Protein AF-A0A0V0YE83-F1 (afdb_monomer_lite)

Sequence (428 aa):
LLLFCHIIAAGRLLPENDYRLYFGGSNLDDKMKSEKDVKADAEDFDAGQRQAKRRHIDCTDYSNYFETFYKHSRLHFISTTAQKMKSFVQQLQNCEVDFDKNRQELINSILKMEPCCSSTPIDMHEQQSYIMHLDMDCFFVSASLQNYPLLRGKPVAVAHSNHSDQAIELDSWAEIASCNYEARMCGVRNGMRLGSALELCPNLKTISYDFERYAEISQTIYSLVGKYTRDLEAVSCDEMFVDLKELCFNTGIRPLQFASFIREEIFKATGCTSSVGIGTNKLVARLATKVAKPNGQVQVLKAEVSQFMKATKVADLPGVGMHIWQKLCERNIFTCEDLLRVELGQLQRDFGKKTAIALQQKALGRDDSCLKAEIDRKSISCHVNYGIRFTTLKDAQGFLEKQSEELAKRMSDNQVEAKHITLKLMVF

Structure (mmCIF, N/CA/C/O backbone):
data_AF-A0A0V0YE83-F1
#
_entry.id   AF-A0A0V0YE83-F1
#
loop_
_atom_site.group_PDB
_atom_site.id
_atom_site.type_symbol
_atom_site.label_atom_id
_atom_site.label_alt_id
_atom_site.label_comp_id
_atom_site.label_asym_id
_atom_site.label_entity_id
_atom_site.label_seq_id
_atom_site.pdbx_PDB_ins_code
_atom_site.Cartn_x
_atom_site.Cartn_y
_atom_site.Cartn_z
_atom_site.occupancy
_atom_site.B_iso_or_equiv
_atom_site.auth_seq_id
_atom_site.auth_comp_id
_atom_site.auth_asym_id
_atom_site.auth_atom_id
_atom_site.pdbx_PDB_model_num
ATOM 1 N N . LEU A 1 1 ? 38.849 8.544 -8.244 1.00 25.44 1 LEU A N 1
ATOM 2 C CA . LEU A 1 1 ? 39.039 7.152 -7.779 1.00 25.44 1 LEU A CA 1
ATOM 3 C C . LEU A 1 1 ? 38.976 6.238 -8.998 1.00 25.44 1 LEU A C 1
ATOM 5 O O . LEU A 1 1 ? 37.942 6.197 -9.648 1.00 25.44 1 LEU A O 1
ATOM 9 N N . LEU A 1 2 ? 40.093 5.597 -9.344 1.00 21.61 2 LEU A N 1
ATOM 10 C CA . LEU A 1 2 ? 40.229 4.693 -10.491 1.00 21.61 2 LEU A CA 1
ATOM 11 C C . LEU A 1 2 ? 39.399 3.416 -10.267 1.00 21.61 2 LEU A C 1
ATOM 13 O O . LEU A 1 2 ? 39.752 2.602 -9.418 1.00 21.61 2 LEU A O 1
ATOM 17 N N . LEU A 1 3 ? 38.309 3.242 -11.022 1.00 22.95 3 LEU A N 1
ATOM 18 C CA . LEU A 1 3 ? 37.591 1.970 -11.128 1.00 22.95 3 LEU A CA 1
ATOM 19 C C . LEU A 1 3 ? 38.167 1.180 -12.310 1.00 22.95 3 LEU A C 1
ATOM 21 O O . LEU A 1 3 ? 37.963 1.537 -13.469 1.00 22.95 3 LEU A O 1
ATOM 25 N N . PHE A 1 4 ? 38.880 0.096 -12.011 1.00 22.05 4 PHE A N 1
ATOM 26 C CA . PHE A 1 4 ? 39.251 -0.912 -13.000 1.00 22.05 4 PHE A CA 1
ATOM 27 C C . PHE A 1 4 ? 37.991 -1.683 -13.428 1.00 22.05 4 PHE A C 1
ATOM 29 O O . PHE A 1 4 ? 37.430 -2.455 -12.654 1.00 22.05 4 PHE A O 1
ATOM 36 N N . CYS A 1 5 ? 37.536 -1.457 -14.662 1.00 22.56 5 CYS A N 1
ATOM 37 C CA . CYS A 1 5 ? 36.503 -2.254 -15.322 1.00 22.56 5 CYS A CA 1
ATOM 38 C C . CYS A 1 5 ? 37.144 -3.491 -15.964 1.00 22.56 5 CYS A C 1
ATOM 40 O O . CYS A 1 5 ? 37.934 -3.363 -16.901 1.00 22.56 5 CYS A O 1
ATOM 42 N N . HIS A 1 6 ? 36.781 -4.690 -15.507 1.00 23.38 6 HIS A N 1
ATOM 43 C CA . HIS A 1 6 ? 36.980 -5.902 -16.296 1.00 23.38 6 HIS A CA 1
ATOM 44 C C . HIS A 1 6 ? 35.784 -6.135 -17.232 1.00 23.38 6 HIS A C 1
ATOM 46 O O . HIS A 1 6 ? 34.651 -6.362 -16.822 1.00 23.38 6 HIS A O 1
ATOM 52 N N . ILE A 1 7 ? 36.137 -5.978 -18.503 1.00 29.75 7 ILE A N 1
ATOM 53 C CA . ILE A 1 7 ? 35.520 -6.245 -19.803 1.00 29.75 7 ILE A CA 1
ATOM 54 C C . ILE A 1 7 ? 34.542 -7.441 -19.870 1.00 29.75 7 ILE A C 1
ATOM 56 O O . ILE A 1 7 ? 34.877 -8.559 -19.499 1.00 29.75 7 ILE A O 1
ATOM 60 N N . ILE A 1 8 ? 33.367 -7.143 -20.445 1.00 34.97 8 ILE A N 1
ATOM 61 C CA . ILE A 1 8 ? 32.555 -7.883 -21.440 1.00 34.97 8 ILE A CA 1
ATOM 62 C C . ILE A 1 8 ? 32.516 -9.423 -21.336 1.00 34.97 8 ILE A C 1
ATOM 64 O O . ILE A 1 8 ? 33.412 -10.120 -21.801 1.00 34.97 8 ILE A O 1
ATOM 68 N N . ALA A 1 9 ? 31.363 -9.947 -20.915 1.00 27.97 9 ALA A N 1
ATOM 69 C CA . ALA A 1 9 ? 30.844 -11.268 -21.286 1.00 27.97 9 ALA A CA 1
ATOM 70 C C . ALA A 1 9 ? 29.308 -11.129 -21.368 1.00 27.97 9 ALA A C 1
ATOM 72 O O . ALA A 1 9 ? 28.717 -10.574 -20.454 1.00 27.97 9 ALA A O 1
ATOM 73 N N . ALA A 1 10 ? 28.574 -11.502 -22.412 1.00 32.72 10 ALA A N 1
ATOM 74 C CA . ALA A 1 10 ? 28.817 -12.430 -23.502 1.00 32.72 10 ALA A CA 1
ATOM 75 C C . ALA A 1 10 ? 28.340 -11.811 -24.828 1.00 32.72 10 ALA A C 1
ATOM 77 O O . ALA A 1 10 ? 27.281 -11.191 -24.880 1.00 32.72 10 ALA A O 1
ATOM 78 N N . GLY A 1 11 ? 29.116 -11.982 -25.901 1.00 35.97 11 GLY A N 1
ATOM 79 C CA . GLY A 1 11 ? 28.862 -11.429 -27.237 1.00 35.97 11 GLY A CA 1
ATOM 80 C C . GLY A 1 11 ? 27.644 -12.015 -27.964 1.00 35.97 11 GLY A C 1
ATOM 81 O O . GLY A 1 11 ? 27.787 -12.582 -29.043 1.00 35.97 11 GLY A O 1
ATOM 82 N N . ARG A 1 12 ? 26.444 -11.880 -27.392 1.00 34.44 12 ARG A N 1
ATOM 83 C CA . ARG A 1 12 ? 25.164 -12.139 -28.058 1.00 34.44 12 ARG A CA 1
ATOM 84 C C . ARG A 1 12 ? 24.196 -10.997 -27.766 1.00 34.44 12 ARG A C 1
ATOM 86 O O . ARG A 1 12 ? 23.841 -10.757 -26.616 1.00 34.44 12 ARG A O 1
ATOM 93 N N . LEU A 1 13 ? 23.756 -10.318 -28.824 1.00 37.12 13 LEU A N 1
ATOM 94 C CA . LEU A 1 13 ? 22.599 -9.429 -28.773 1.00 37.12 13 LEU A CA 1
ATOM 95 C C . LEU A 1 13 ? 21.364 -10.275 -28.443 1.00 37.12 13 LEU A C 1
ATOM 97 O O . LEU A 1 13 ? 21.100 -11.280 -29.105 1.00 37.12 13 LEU A O 1
ATOM 101 N N . LEU A 1 14 ? 20.626 -9.882 -27.405 1.00 37.25 14 LEU A N 1
ATOM 102 C CA . LEU A 1 14 ? 19.291 -10.423 -27.166 1.00 37.25 14 LEU A CA 1
ATOM 103 C C . LEU A 1 14 ? 18.399 -10.078 -28.375 1.00 37.25 14 LEU A C 1
ATOM 105 O O . LEU A 1 14 ? 18.551 -8.982 -28.924 1.00 37.25 14 LEU A O 1
ATOM 109 N N . PRO A 1 15 ? 17.491 -10.977 -28.799 1.00 39.50 15 PRO A N 1
ATOM 110 C CA . PRO A 1 15 ? 16.558 -10.700 -29.889 1.00 39.50 15 PRO A CA 1
ATOM 111 C C . PRO A 1 15 ? 15.782 -9.399 -29.632 1.00 39.50 15 PRO A C 1
ATOM 113 O O . PRO A 1 15 ? 15.493 -9.050 -28.489 1.00 39.50 15 PRO A O 1
ATOM 116 N N . GLU A 1 16 ? 15.470 -8.670 -30.705 1.00 39.59 16 GLU A N 1
ATOM 117 C CA . GLU A 1 16 ? 15.063 -7.255 -30.683 1.00 39.59 16 GLU A CA 1
ATOM 118 C C . GLU A 1 16 ? 13.683 -6.959 -30.041 1.00 39.59 16 GLU A C 1
ATOM 120 O O . GLU A 1 16 ? 13.231 -5.814 -30.058 1.00 39.59 16 GLU A O 1
ATOM 125 N N . ASN A 1 17 ? 13.020 -7.934 -29.411 1.00 39.09 17 ASN A N 1
ATOM 126 C CA . ASN A 1 17 ? 11.666 -7.761 -28.877 1.00 39.09 17 ASN A CA 1
ATOM 127 C C . ASN A 1 17 ? 11.545 -7.827 -27.336 1.00 39.09 17 ASN A C 1
ATOM 129 O O . ASN A 1 17 ? 12.265 -8.545 -26.643 1.00 39.09 17 ASN A O 1
ATOM 133 N N . ASP A 1 18 ? 10.577 -7.021 -26.872 1.00 43.31 18 ASP A N 1
ATOM 134 C CA . ASP A 1 18 ? 9.796 -7.024 -25.617 1.00 43.31 18 ASP A CA 1
ATOM 135 C C . ASP A 1 18 ? 10.224 -6.220 -24.373 1.00 43.31 18 ASP A C 1
ATOM 137 O O . ASP A 1 18 ? 9.521 -6.250 -23.364 1.00 43.31 18 ASP A O 1
ATOM 141 N N . TYR A 1 19 ? 11.264 -5.377 -24.423 1.00 43.03 19 TYR A N 1
ATOM 142 C CA . TYR A 1 19 ? 11.606 -4.500 -23.274 1.00 43.03 19 TYR A CA 1
ATOM 143 C C . TYR A 1 19 ? 11.906 -3.049 -23.656 1.00 43.03 19 TYR A C 1
ATOM 145 O O . TYR A 1 19 ? 12.854 -2.440 -23.162 1.00 43.03 19 TYR A O 1
ATOM 153 N N . ARG A 1 20 ? 11.102 -2.507 -24.564 1.00 44.38 20 ARG A N 1
ATOM 154 C CA . ARG A 1 20 ? 11.214 -1.151 -25.103 1.00 44.38 20 ARG A CA 1
ATOM 155 C C . ARG A 1 20 ? 10.324 -0.196 -24.297 1.00 44.38 20 ARG A C 1
ATOM 157 O O . ARG A 1 20 ? 9.150 -0.489 -24.105 1.00 44.38 20 ARG A O 1
ATOM 164 N N . LEU A 1 21 ? 10.846 0.943 -23.828 1.00 42.72 21 LEU A N 1
ATOM 165 C CA . LEU A 1 21 ? 9.982 2.002 -23.283 1.00 42.72 21 LEU A CA 1
ATOM 166 C C . LEU A 1 21 ? 9.184 2.617 -24.442 1.00 42.72 21 LEU A C 1
ATOM 168 O O . LEU A 1 21 ? 9.770 3.067 -25.429 1.00 42.72 21 LEU A O 1
ATOM 172 N N . TYR A 1 22 ? 7.856 2.604 -24.327 1.00 43.59 22 TYR A N 1
ATOM 173 C CA . TYR A 1 22 ? 6.930 3.144 -25.324 1.00 43.59 22 TYR A CA 1
ATOM 174 C C . TYR A 1 22 ? 6.371 4.498 -24.874 1.00 43.59 22 TYR A C 1
ATOM 176 O O . TYR A 1 22 ? 6.223 4.751 -23.681 1.00 43.59 22 TYR A O 1
ATOM 184 N N . PHE A 1 23 ? 6.017 5.345 -25.840 1.00 40.94 23 PHE A N 1
ATOM 185 C CA . PHE A 1 23 ? 5.350 6.628 -25.617 1.00 40.94 23 PHE A CA 1
ATOM 186 C C . PHE A 1 23 ? 3.930 6.600 -26.208 1.00 40.94 23 PHE A C 1
ATOM 188 O O . PHE A 1 23 ? 3.732 6.028 -27.282 1.00 40.94 23 PHE A O 1
ATOM 195 N N . GLY A 1 24 ? 2.958 7.249 -25.553 1.00 34.62 24 GLY A N 1
ATOM 196 C CA . GLY A 1 24 ? 1.604 7.451 -26.083 1.00 34.62 24 GLY A CA 1
ATOM 197 C C . GLY A 1 24 ? 0.905 8.680 -25.487 1.00 34.62 24 GLY A C 1
ATOM 198 O O . GLY A 1 24 ? 0.740 8.759 -24.274 1.00 34.62 24 GLY A O 1
ATOM 199 N N . GLY A 1 25 ? 0.494 9.621 -26.350 1.00 34.75 25 GLY A N 1
ATOM 200 C CA . GLY A 1 25 ? -0.253 10.848 -26.016 1.00 34.75 25 GLY A CA 1
ATOM 201 C C . GLY A 1 25 ? 0.013 11.983 -27.022 1.00 34.75 25 GLY A C 1
ATOM 202 O O . GLY A 1 25 ? 1.160 12.357 -27.231 1.00 34.75 25 GLY A O 1
ATOM 203 N N . SER A 1 26 ? -1.038 12.469 -27.683 1.00 30.83 26 SER A N 1
ATOM 204 C CA . SER A 1 26 ? -1.086 13.301 -28.903 1.00 30.83 26 SER A CA 1
ATOM 205 C C . SER A 1 26 ? -0.812 14.806 -28.737 1.00 30.83 26 SER A C 1
ATOM 207 O O . SER A 1 26 ? -1.251 15.392 -27.754 1.00 30.83 26 SER A O 1
ATOM 209 N N . ASN A 1 27 ? -0.253 15.443 -29.781 1.00 27.83 27 ASN A N 1
ATOM 210 C CA . ASN A 1 27 ? -0.800 16.670 -30.393 1.00 27.83 27 ASN A CA 1
ATOM 211 C C . ASN A 1 27 ? -0.261 16.890 -31.825 1.00 27.83 27 ASN A C 1
ATOM 213 O O . ASN A 1 27 ? 0.917 16.658 -32.099 1.00 27.83 27 ASN A O 1
ATOM 217 N N . LEU A 1 28 ? -1.175 17.298 -32.712 1.00 31.42 28 LEU A N 1
ATOM 218 C CA . LEU A 1 28 ? -0.998 17.735 -34.103 1.00 31.42 28 LEU A CA 1
ATOM 219 C C . LEU A 1 28 ? -0.512 19.199 -34.140 1.00 31.42 28 LEU A C 1
ATOM 221 O O . LEU A 1 28 ? -0.986 19.996 -33.336 1.00 31.42 28 LEU A O 1
ATOM 225 N N . ASP A 1 29 ? 0.423 19.554 -35.028 1.00 33.94 29 ASP A N 1
ATOM 226 C CA . ASP A 1 29 ? 0.137 20.326 -36.255 1.00 33.94 29 ASP A CA 1
ATOM 227 C C . ASP A 1 29 ? 1.403 20.785 -37.005 1.00 33.94 29 ASP A C 1
ATOM 229 O O . ASP A 1 29 ? 2.497 20.933 -36.458 1.00 33.94 29 ASP A O 1
ATOM 233 N N . ASP A 1 30 ? 1.179 20.964 -38.305 1.00 30.05 30 ASP A N 1
ATOM 234 C CA . ASP A 1 30 ? 2.078 21.180 -39.435 1.00 30.05 30 ASP A CA 1
ATOM 235 C C . ASP A 1 30 ? 3.004 22.407 -39.409 1.00 30.05 30 ASP A C 1
ATOM 237 O O . ASP A 1 30 ? 2.657 23.486 -38.929 1.00 30.05 30 ASP A O 1
ATOM 241 N N . LYS A 1 31 ? 4.098 22.285 -40.180 1.00 25.59 31 LYS A N 1
ATOM 242 C CA . LYS A 1 31 ? 4.491 23.301 -41.175 1.00 25.59 31 LYS A CA 1
ATOM 243 C C . LYS A 1 31 ? 5.074 22.651 -42.447 1.00 25.59 31 LYS A C 1
ATOM 245 O O . LYS A 1 31 ? 6.217 22.205 -42.466 1.00 25.59 31 LYS A O 1
ATOM 250 N N . MET A 1 32 ? 4.245 22.650 -43.503 1.00 27.05 32 MET A N 1
ATOM 251 C CA . MET A 1 32 ? 4.546 22.930 -44.930 1.00 27.05 32 MET A CA 1
ATOM 252 C C . MET A 1 32 ? 5.900 23.638 -45.162 1.00 27.05 32 MET A C 1
ATOM 254 O O . MET A 1 32 ? 6.261 24.495 -44.363 1.00 27.05 32 MET A O 1
ATOM 258 N N . LYS A 1 33 ? 6.675 23.495 -46.248 1.00 28.84 33 LYS A N 1
ATOM 259 C CA . LYS A 1 33 ? 6.523 23.226 -47.707 1.00 28.84 33 LYS A CA 1
ATOM 260 C C . LYS A 1 33 ? 8.001 23.110 -48.222 1.00 28.84 33 LYS A C 1
ATOM 262 O O . LYS A 1 33 ? 8.875 23.603 -47.520 1.00 28.84 33 LYS A O 1
ATOM 267 N N . SER A 1 34 ? 8.436 22.520 -49.343 1.00 26.36 34 SER A N 1
ATOM 268 C CA . SER A 1 34 ? 7.978 22.562 -50.745 1.00 26.36 34 SER A CA 1
ATOM 269 C C . SER A 1 34 ? 8.902 21.719 -51.665 1.00 26.36 34 SER A C 1
ATOM 271 O O . SER A 1 34 ? 10.111 21.768 -51.462 1.00 26.36 34 SER A O 1
ATOM 273 N N . GLU A 1 35 ? 8.310 21.131 -52.725 1.00 27.83 35 GLU A N 1
ATOM 274 C CA . GLU A 1 35 ? 8.812 20.965 -54.126 1.00 27.83 35 GLU A CA 1
ATOM 275 C C . GLU A 1 35 ? 10.056 20.074 -54.402 1.00 27.83 35 GLU A C 1
ATOM 277 O O . GLU A 1 35 ? 11.050 20.178 -53.703 1.00 27.83 35 GLU A O 1
ATOM 282 N N . LYS A 1 36 ? 10.142 19.202 -55.430 1.00 27.17 36 LYS A N 1
ATOM 283 C CA . LYS A 1 36 ? 9.451 19.049 -56.736 1.00 27.17 36 LYS A CA 1
ATOM 284 C C . LYS A 1 36 ? 9.769 17.665 -57.372 1.00 27.17 36 LYS A C 1
ATOM 286 O O . LYS A 1 36 ? 10.879 17.18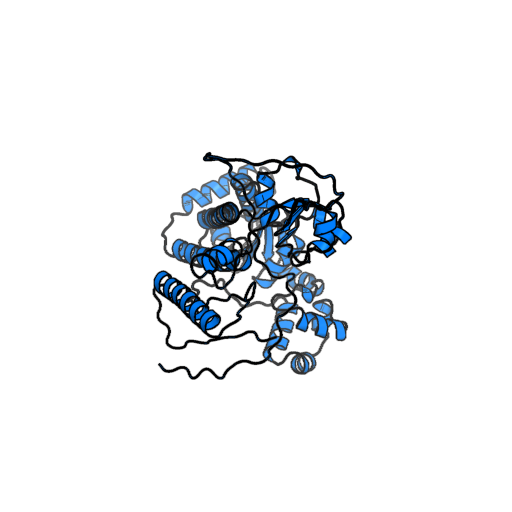8 -57.175 1.00 27.17 36 LYS A O 1
ATOM 291 N N . ASP A 1 37 ? 8.803 17.125 -58.136 1.00 25.22 37 ASP A N 1
ATOM 292 C CA . ASP A 1 37 ? 8.827 16.247 -59.345 1.00 25.22 37 ASP A CA 1
ATOM 293 C C . ASP A 1 37 ? 9.867 15.095 -59.474 1.00 25.22 37 ASP A C 1
ATOM 295 O O . ASP A 1 37 ? 11.051 15.278 -59.234 1.00 25.22 37 ASP A O 1
ATOM 299 N N . VAL A 1 38 ? 9.531 13.863 -59.906 1.00 27.42 38 VAL A N 1
ATOM 300 C CA . VAL A 1 38 ? 9.036 13.461 -61.247 1.00 27.42 38 VAL A CA 1
ATOM 301 C C . VAL A 1 38 ? 8.359 12.062 -61.211 1.00 27.42 38 VAL A C 1
ATOM 303 O O . VAL A 1 38 ? 8.749 11.188 -60.442 1.00 27.42 38 VAL A O 1
ATOM 306 N N . LYS A 1 39 ? 7.355 11.877 -62.087 1.00 24.75 39 LYS A N 1
ATOM 307 C CA . LYS A 1 39 ? 6.536 10.678 -62.393 1.00 24.75 39 LYS A CA 1
ATOM 308 C C . LYS A 1 39 ? 7.316 9.437 -62.879 1.00 24.75 39 LYS A C 1
ATOM 310 O O . LYS A 1 39 ? 8.254 9.604 -63.649 1.00 24.75 39 LYS A O 1
ATOM 315 N N . ALA A 1 40 ? 6.785 8.234 -62.620 1.00 25.91 40 ALA A N 1
ATOM 316 C CA . ALA A 1 40 ? 6.387 7.249 -63.651 1.00 25.91 40 ALA A CA 1
ATOM 317 C C . ALA A 1 40 ? 5.749 5.992 -63.021 1.00 25.91 40 ALA A C 1
ATOM 319 O O . ALA A 1 40 ? 6.171 5.534 -61.963 1.00 25.91 40 ALA A O 1
ATOM 320 N N . ASP A 1 41 ? 4.725 5.481 -63.700 1.00 25.83 41 ASP A N 1
ATOM 321 C CA . ASP A 1 41 ? 3.853 4.360 -63.346 1.00 25.83 41 ASP A CA 1
ATOM 322 C C . ASP A 1 41 ? 4.554 2.990 -63.321 1.00 25.83 41 ASP A C 1
ATOM 324 O O . ASP A 1 41 ? 5.367 2.700 -64.198 1.00 25.83 41 ASP A O 1
ATOM 328 N N . ALA A 1 42 ? 4.154 2.121 -62.386 1.00 26.66 42 ALA A N 1
ATOM 329 C CA . ALA A 1 42 ? 3.964 0.683 -62.604 1.00 26.66 42 ALA A CA 1
ATOM 330 C C . ALA A 1 42 ? 3.265 0.064 -61.382 1.00 26.66 42 ALA A C 1
ATOM 332 O O . ALA A 1 42 ? 3.672 0.272 -60.241 1.00 26.66 42 ALA A O 1
ATOM 333 N N . GLU A 1 43 ? 2.192 -0.674 -61.650 1.00 30.38 43 GLU A N 1
ATOM 334 C CA . GLU A 1 43 ? 1.482 -1.520 -60.697 1.00 30.38 43 GLU A CA 1
ATOM 335 C C . GLU A 1 43 ? 2.434 -2.575 -60.124 1.00 30.38 43 GLU A C 1
ATOM 337 O O . GLU A 1 43 ? 3.019 -3.350 -60.879 1.00 30.38 43 GLU A O 1
ATOM 342 N N . ASP A 1 44 ? 2.547 -2.637 -58.797 1.00 24.91 44 ASP A N 1
ATOM 343 C CA . ASP A 1 44 ? 2.933 -3.871 -58.125 1.00 24.91 44 ASP A CA 1
ATOM 344 C C . ASP A 1 44 ? 2.200 -3.992 -56.785 1.00 24.91 44 ASP A C 1
ATOM 346 O O . ASP A 1 44 ? 2.038 -3.036 -56.019 1.00 24.91 44 ASP A O 1
ATOM 350 N N . PHE A 1 45 ? 1.678 -5.188 -56.564 1.00 35.97 45 PHE A N 1
ATOM 351 C CA . PHE A 1 45 ? 0.932 -5.603 -55.389 1.00 35.97 45 PHE A CA 1
ATOM 352 C C . PHE A 1 45 ? 1.939 -5.730 -54.238 1.00 35.97 45 PHE A C 1
ATOM 354 O O . PHE A 1 45 ? 2.618 -6.748 -54.146 1.00 35.97 45 PHE A O 1
ATOM 361 N N . ASP A 1 46 ? 2.061 -4.729 -53.358 1.00 26.58 46 ASP A N 1
ATOM 362 C CA . ASP A 1 46 ? 2.932 -4.872 -52.186 1.00 26.58 46 ASP A CA 1
ATOM 363 C C . ASP A 1 46 ? 2.334 -4.350 -50.875 1.00 26.58 46 ASP A C 1
ATOM 365 O O . ASP A 1 46 ? 1.668 -3.315 -50.768 1.00 26.58 46 ASP A O 1
ATOM 369 N N . ALA A 1 47 ? 2.586 -5.159 -49.857 1.00 33.66 47 ALA A N 1
ATOM 370 C CA . ALA A 1 47 ? 2.188 -5.056 -48.477 1.00 33.66 47 ALA A CA 1
ATOM 371 C C . ALA A 1 47 ? 2.797 -3.809 -47.804 1.00 33.66 47 ALA A C 1
ATOM 373 O O . ALA A 1 47 ? 3.849 -3.849 -47.173 1.00 33.66 47 ALA A O 1
ATOM 374 N N . GLY A 1 48 ? 2.098 -2.676 -47.884 1.00 24.73 48 GLY A N 1
ATOM 375 C CA . GLY A 1 48 ? 2.507 -1.410 -47.269 1.00 24.73 48 GLY A CA 1
ATOM 376 C C . GLY A 1 48 ? 1.983 -1.216 -45.844 1.00 24.73 48 GLY A C 1
ATOM 377 O O . GLY A 1 48 ? 0.885 -0.706 -45.629 1.00 24.73 48 GLY A O 1
ATOM 378 N N . GLN A 1 49 ? 2.800 -1.604 -44.867 1.00 31.59 49 GLN A N 1
ATOM 379 C CA . GLN A 1 49 ? 2.673 -1.388 -43.422 1.00 31.59 49 GLN A CA 1
ATOM 380 C C . GLN A 1 49 ? 2.008 -0.056 -43.009 1.00 31.59 49 GLN A C 1
ATOM 382 O O . GLN A 1 49 ? 2.622 1.011 -43.028 1.00 31.59 49 GLN A O 1
ATOM 387 N N . ARG A 1 50 ? 0.797 -0.136 -42.443 1.00 32.31 50 ARG A N 1
ATOM 388 C CA . ARG A 1 50 ? 0.288 0.871 -41.495 1.00 32.31 50 ARG A CA 1
ATOM 389 C C . ARG A 1 50 ? 0.895 0.618 -40.112 1.00 32.31 50 ARG A C 1
ATOM 391 O O . ARG A 1 50 ? 0.203 0.217 -39.184 1.00 32.31 50 ARG A O 1
ATOM 398 N N . GLN A 1 51 ? 2.203 0.823 -39.966 1.00 33.06 51 GLN A N 1
ATOM 399 C CA . GLN A 1 51 ? 2.826 0.910 -38.645 1.00 33.06 51 GLN A CA 1
ATOM 400 C C . GLN A 1 51 ? 2.930 2.379 -38.246 1.00 33.06 51 GLN A C 1
ATOM 402 O O . GLN A 1 51 ? 3.783 3.117 -38.734 1.00 33.06 51 GLN A O 1
ATOM 407 N N . ALA A 1 52 ? 2.089 2.796 -37.300 1.00 37.88 52 ALA A N 1
ATOM 408 C CA . ALA A 1 52 ? 2.413 3.935 -36.455 1.00 37.88 52 ALA A CA 1
ATOM 409 C C . ALA A 1 52 ? 3.758 3.624 -35.771 1.00 37.88 52 ALA A C 1
ATOM 411 O O . ALA A 1 52 ? 3.817 2.806 -34.851 1.00 37.88 52 ALA A O 1
ATOM 412 N N . LYS A 1 53 ? 4.861 4.197 -36.272 1.00 37.44 53 LYS A N 1
ATOM 413 C CA . LYS A 1 53 ? 6.208 3.976 -35.727 1.00 37.44 53 LYS A CA 1
ATOM 414 C C . LYS A 1 53 ? 6.261 4.525 -34.302 1.00 37.44 53 LYS A C 1
ATOM 416 O O . LYS A 1 53 ? 6.460 5.718 -34.082 1.00 37.44 53 LYS A O 1
ATOM 421 N N . ARG A 1 54 ? 6.075 3.631 -33.328 1.00 49.16 54 ARG A N 1
ATOM 422 C CA . ARG A 1 54 ? 6.351 3.876 -31.911 1.00 49.16 54 ARG A CA 1
ATOM 423 C C . ARG A 1 54 ? 7.820 4.292 -31.800 1.00 49.16 54 ARG A C 1
ATOM 425 O O . ARG A 1 54 ? 8.703 3.509 -32.145 1.00 49.16 54 ARG A O 1
ATOM 432 N N . ARG A 1 55 ? 8.093 5.525 -31.369 1.00 52.62 55 ARG A N 1
ATOM 433 C CA . ARG A 1 55 ? 9.469 5.976 -31.117 1.00 52.62 55 ARG A CA 1
ATOM 434 C C . ARG A 1 55 ? 9.986 5.240 -29.880 1.00 52.62 55 ARG A C 1
ATOM 436 O O . ARG A 1 55 ? 9.540 5.506 -28.771 1.00 52.62 55 ARG A O 1
ATOM 443 N N . HIS A 1 56 ? 10.859 4.264 -30.104 1.00 60.66 56 HIS A N 1
ATOM 444 C CA . HIS A 1 56 ? 11.610 3.580 -29.058 1.00 60.66 56 HIS A CA 1
ATOM 445 C C . HIS A 1 56 ? 12.551 4.574 -28.376 1.00 60.66 56 HIS A C 1
ATOM 447 O O . HIS A 1 56 ? 13.257 5.303 -29.072 1.00 60.66 56 HIS A O 1
ATOM 453 N N . ILE A 1 57 ? 12.573 4.594 -27.043 1.00 65.62 57 ILE A N 1
ATOM 454 C CA . ILE A 1 57 ? 13.550 5.394 -26.300 1.00 65.62 57 ILE A CA 1
ATOM 455 C C . ILE A 1 57 ? 14.752 4.516 -25.995 1.00 65.62 57 ILE A C 1
ATOM 457 O O . ILE A 1 57 ? 14.652 3.535 -25.258 1.00 65.62 57 ILE A O 1
ATOM 461 N N . ASP A 1 58 ? 15.878 4.891 -26.585 1.00 73.94 58 ASP A N 1
ATOM 462 C CA . ASP A 1 58 ? 17.160 4.250 -26.360 1.00 73.94 58 ASP A CA 1
ATOM 463 C C . ASP A 1 58 ? 17.728 4.671 -24.997 1.00 73.94 58 ASP A C 1
ATOM 465 O O . ASP A 1 58 ? 17.722 5.851 -24.649 1.00 73.94 58 ASP A O 1
ATOM 469 N N . CYS A 1 59 ? 18.240 3.718 -24.216 1.00 76.38 59 CYS A N 1
ATOM 470 C CA . CYS A 1 59 ? 18.903 4.017 -22.946 1.00 76.38 59 CYS A CA 1
ATOM 471 C C . CYS A 1 59 ? 20.239 4.759 -23.097 1.00 76.38 59 CYS A C 1
ATOM 473 O O . CYS A 1 59 ? 20.772 5.261 -22.107 1.00 76.38 59 CYS A O 1
ATOM 475 N N . THR A 1 60 ? 20.748 4.856 -24.326 1.00 77.88 60 THR A N 1
ATOM 476 C CA . THR A 1 60 ? 21.887 5.696 -24.702 1.00 77.88 60 THR A CA 1
ATOM 477 C C . THR A 1 60 ? 21.484 7.131 -25.064 1.00 77.88 60 THR A C 1
ATOM 479 O O . THR A 1 60 ? 22.356 7.996 -25.158 1.00 77.88 60 THR A O 1
ATOM 482 N N . ASP A 1 61 ? 20.182 7.438 -25.184 1.00 78.69 61 ASP A N 1
ATOM 483 C CA . ASP A 1 61 ? 19.691 8.821 -25.195 1.00 78.69 61 ASP A CA 1
ATOM 484 C C . ASP A 1 61 ? 19.723 9.389 -23.769 1.00 78.69 61 ASP A C 1
ATOM 486 O O . ASP A 1 61 ? 18.722 9.473 -23.048 1.00 78.69 61 ASP A O 1
ATOM 490 N N . TYR A 1 62 ? 20.922 9.797 -23.364 1.00 73.38 62 TYR A N 1
ATOM 491 C CA . TYR A 1 62 ? 21.212 10.365 -22.050 1.00 73.38 62 TYR A CA 1
ATOM 492 C C . TYR A 1 62 ? 20.419 11.631 -21.725 1.00 73.38 62 TYR A C 1
ATOM 494 O O . TYR A 1 62 ? 20.374 12.017 -20.558 1.00 73.38 62 TYR A O 1
ATOM 502 N N . SER A 1 63 ? 19.837 12.295 -22.729 1.00 73.19 63 SER A N 1
ATOM 503 C CA . SER A 1 63 ? 19.086 13.529 -22.520 1.00 73.19 63 SER A CA 1
ATOM 504 C C . SER A 1 63 ? 17.686 13.263 -21.970 1.00 73.19 63 SER A C 1
ATOM 506 O O . SER A 1 63 ? 17.251 13.972 -21.070 1.00 73.19 63 SER A O 1
ATOM 508 N N . ASN A 1 64 ? 17.022 12.199 -22.433 1.00 80.81 64 ASN A N 1
ATOM 509 C CA . ASN A 1 64 ? 15.601 11.975 -22.148 1.00 80.81 64 ASN A CA 1
ATOM 510 C C . ASN A 1 64 ? 15.296 10.642 -21.459 1.00 80.81 64 ASN A C 1
ATOM 512 O O . ASN A 1 64 ? 14.193 10.472 -20.929 1.00 80.81 64 ASN A O 1
ATOM 516 N N . TYR A 1 65 ? 16.223 9.679 -21.458 1.00 86.19 65 TYR A N 1
ATOM 517 C CA . TYR A 1 65 ? 15.918 8.325 -20.997 1.00 86.19 65 TYR A CA 1
ATOM 518 C C . TYR A 1 65 ? 15.503 8.267 -19.522 1.00 86.19 65 TYR A C 1
ATOM 520 O O . TYR A 1 65 ? 14.456 7.707 -19.201 1.00 86.19 65 TYR A O 1
ATOM 528 N N . PHE A 1 66 ? 16.292 8.854 -18.616 1.00 86.25 66 PHE A N 1
ATOM 529 C CA . PHE A 1 66 ? 16.019 8.794 -17.174 1.00 86.25 66 PHE A CA 1
ATOM 530 C C . PHE A 1 66 ? 14.733 9.528 -16.801 1.00 86.25 66 PHE A C 1
ATOM 532 O O . PHE A 1 66 ? 13.912 8.980 -16.064 1.00 86.25 66 PHE A O 1
ATOM 539 N N . GLU A 1 67 ? 14.535 10.733 -17.342 1.00 86.94 67 GLU A N 1
ATOM 540 C CA . GLU A 1 67 ? 13.306 11.499 -17.138 1.00 86.94 67 GLU A CA 1
ATOM 541 C C . GLU A 1 67 ? 12.095 10.694 -17.613 1.00 86.94 67 GLU A C 1
ATOM 543 O O . GLU A 1 67 ? 11.132 10.505 -16.866 1.00 86.94 67 GLU A O 1
ATOM 548 N N . THR A 1 68 ? 12.173 10.128 -18.819 1.00 87.06 68 THR A N 1
ATOM 549 C CA . THR A 1 68 ? 11.062 9.363 -19.378 1.00 87.06 68 THR A CA 1
ATOM 550 C C . THR A 1 68 ? 10.804 8.075 -18.602 1.00 87.06 68 TH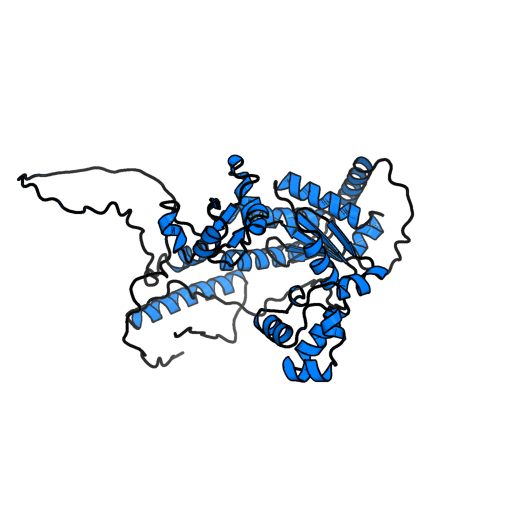R A C 1
ATOM 552 O O . THR A 1 68 ? 9.648 7.757 -18.312 1.00 87.06 68 THR A O 1
ATOM 555 N N . PHE A 1 69 ? 11.854 7.348 -18.215 1.00 89.75 69 PHE A N 1
ATOM 556 C CA . PHE A 1 69 ? 11.742 6.140 -17.402 1.00 89.75 69 PHE A CA 1
ATOM 557 C C . PHE A 1 69 ? 11.041 6.430 -16.072 1.00 89.75 69 PHE A C 1
ATOM 559 O O . PHE A 1 69 ? 10.073 5.751 -15.724 1.00 89.75 69 PHE A O 1
ATOM 566 N N . TYR A 1 70 ? 11.490 7.448 -15.332 1.00 90.38 70 TYR A N 1
ATOM 567 C CA . TYR A 1 70 ? 10.899 7.781 -14.037 1.00 90.38 70 TYR A CA 1
ATOM 568 C C . TYR A 1 70 ? 9.479 8.336 -14.170 1.00 90.38 70 TYR A C 1
ATOM 570 O O . TYR A 1 70 ? 8.628 7.964 -13.363 1.00 90.38 70 TYR A O 1
ATOM 578 N N . LYS A 1 71 ? 9.190 9.117 -15.220 1.00 89.19 71 LYS A N 1
ATOM 579 C CA . LYS A 1 71 ? 7.847 9.642 -15.513 1.00 89.19 71 LYS A CA 1
ATOM 580 C C . LYS A 1 71 ? 6.810 8.542 -15.760 1.00 89.19 71 LYS A C 1
ATOM 582 O O . LYS A 1 71 ? 5.656 8.703 -15.381 1.00 89.19 71 LYS A O 1
ATOM 587 N N . HIS A 1 72 ? 7.207 7.416 -16.355 1.00 89.19 72 HIS A N 1
ATOM 588 C CA . HIS A 1 72 ? 6.296 6.302 -16.665 1.00 89.19 72 HIS A CA 1
ATOM 589 C C . HIS A 1 72 ? 6.360 5.149 -15.648 1.00 89.19 72 HIS A C 1
ATOM 591 O O . HIS A 1 72 ? 5.584 4.190 -15.729 1.00 89.19 72 HIS A O 1
ATOM 597 N N . SER A 1 73 ? 7.272 5.213 -14.674 1.00 91.56 73 SER A N 1
ATOM 598 C CA . SER A 1 73 ? 7.473 4.152 -13.688 1.00 91.56 73 SER A CA 1
ATOM 599 C C . SER A 1 73 ? 6.555 4.318 -12.478 1.00 91.56 73 SER A C 1
ATOM 601 O O . SER A 1 73 ? 6.825 5.085 -11.551 1.00 91.56 73 SER A O 1
ATOM 603 N N . ARG A 1 74 ? 5.499 3.497 -12.417 1.00 93.88 74 ARG A N 1
ATOM 604 C CA . ARG A 1 74 ? 4.585 3.459 -11.261 1.00 93.88 74 ARG A CA 1
ATOM 605 C C . ARG A 1 74 ? 5.292 3.116 -9.947 1.00 93.88 74 ARG A C 1
ATOM 607 O O . ARG A 1 74 ? 4.903 3.598 -8.891 1.00 93.88 74 ARG A O 1
ATOM 614 N N . LEU A 1 75 ? 6.320 2.264 -9.997 1.00 93.56 75 LEU A N 1
ATOM 615 C CA . LEU A 1 75 ? 7.051 1.832 -8.803 1.00 93.56 75 LEU A CA 1
ATOM 616 C C . LEU A 1 75 ? 7.921 2.964 -8.263 1.00 93.56 75 LEU A C 1
ATOM 618 O O . LEU A 1 75 ? 8.019 3.138 -7.046 1.00 93.56 75 LEU A O 1
ATOM 622 N N . HIS A 1 76 ? 8.508 3.756 -9.165 1.00 92.56 76 HIS A N 1
ATOM 623 C CA . HIS A 1 76 ? 9.164 4.998 -8.788 1.00 92.56 76 HIS A CA 1
ATOM 624 C C . HIS A 1 76 ? 8.158 5.964 -8.161 1.00 92.56 76 HIS A C 1
ATOM 626 O O . HIS A 1 76 ? 8.405 6.435 -7.055 1.00 92.56 76 HIS A O 1
ATOM 632 N N . PHE A 1 77 ? 7.007 6.180 -8.807 1.00 94.00 77 PHE A N 1
ATOM 633 C CA . PHE A 1 77 ? 5.945 7.041 -8.290 1.00 94.00 77 PHE A CA 1
ATOM 634 C C . PHE A 1 77 ? 5.512 6.651 -6.868 1.00 94.00 77 PHE A C 1
ATOM 636 O O . PHE A 1 77 ? 5.605 7.475 -5.963 1.00 94.00 77 PHE A O 1
ATOM 643 N N . ILE A 1 78 ? 5.116 5.393 -6.634 1.00 93.06 78 ILE A N 1
ATOM 644 C CA . ILE A 1 78 ? 4.658 4.923 -5.313 1.00 93.06 78 ILE A CA 1
ATOM 645 C C . ILE A 1 78 ? 5.758 5.111 -4.264 1.00 93.06 78 ILE A C 1
ATOM 647 O O . ILE A 1 78 ? 5.486 5.582 -3.162 1.00 93.06 78 ILE A O 1
ATOM 651 N N . SER A 1 79 ? 7.007 4.781 -4.609 1.00 91.44 79 SER A N 1
ATOM 652 C CA . SER A 1 79 ? 8.141 4.922 -3.690 1.00 91.44 79 SER A CA 1
ATOM 653 C C . SER A 1 79 ? 8.383 6.384 -3.314 1.00 91.44 79 SER A C 1
ATOM 655 O O . SER A 1 79 ? 8.535 6.696 -2.136 1.00 91.44 79 SER A O 1
ATOM 657 N N . THR A 1 80 ? 8.391 7.284 -4.299 1.00 92.06 80 THR A N 1
ATOM 658 C CA . THR A 1 80 ? 8.597 8.722 -4.093 1.00 92.06 80 THR A CA 1
ATOM 659 C C . THR A 1 80 ? 7.445 9.338 -3.302 1.00 92.06 80 THR A C 1
ATOM 661 O O . THR A 1 80 ? 7.685 10.045 -2.325 1.00 92.06 80 THR A O 1
ATOM 664 N N . THR A 1 81 ? 6.197 9.039 -3.663 1.00 93.62 81 THR A N 1
ATOM 665 C CA . THR A 1 81 ? 5.010 9.569 -2.980 1.00 93.62 81 THR A CA 1
ATOM 666 C C . THR A 1 81 ? 4.912 9.051 -1.547 1.00 93.62 81 THR A C 1
ATOM 668 O O . THR A 1 81 ? 4.651 9.839 -0.647 1.00 93.62 81 THR A O 1
ATOM 671 N N . ALA A 1 82 ? 5.227 7.778 -1.284 1.00 91.81 82 ALA A N 1
ATOM 672 C CA . ALA A 1 82 ? 5.270 7.254 0.082 1.00 91.81 82 ALA A CA 1
ATOM 673 C C . ALA A 1 82 ? 6.305 7.984 0.959 1.00 91.81 82 ALA A C 1
ATOM 675 O O . ALA A 1 82 ? 6.048 8.221 2.136 1.00 91.81 82 ALA A O 1
ATOM 676 N N . GLN A 1 83 ? 7.464 8.366 0.407 1.00 90.31 83 GLN A N 1
ATOM 677 C CA . GLN A 1 83 ? 8.437 9.184 1.144 1.00 90.31 83 GLN A CA 1
ATOM 678 C C . GLN A 1 83 ? 7.924 10.608 1.372 1.00 90.31 83 GLN A C 1
ATOM 680 O O . GLN A 1 83 ? 8.010 11.099 2.492 1.00 90.31 83 GLN A O 1
ATOM 685 N N . LYS A 1 84 ? 7.320 11.238 0.357 1.00 92.12 84 LYS A N 1
ATOM 686 C CA . LYS A 1 84 ? 6.693 12.561 0.508 1.00 92.12 84 LYS A CA 1
ATOM 687 C C . LYS A 1 84 ? 5.617 12.559 1.592 1.00 92.12 84 LYS A C 1
ATOM 689 O O . LYS A 1 84 ? 5.581 13.481 2.394 1.00 92.12 84 LYS A O 1
ATOM 694 N N . MET A 1 85 ? 4.779 11.522 1.651 1.00 93.69 85 MET A N 1
ATOM 695 C CA . MET A 1 85 ? 3.748 11.403 2.685 1.00 93.69 85 MET A CA 1
ATOM 696 C C . MET A 1 85 ? 4.353 11.194 4.072 1.00 93.69 85 MET A C 1
ATOM 698 O O . MET A 1 85 ? 3.882 11.801 5.022 1.00 93.69 85 MET A O 1
ATOM 702 N N . LYS A 1 86 ? 5.445 10.433 4.207 1.00 92.00 86 LYS A N 1
ATOM 703 C CA . LYS A 1 86 ? 6.176 10.341 5.485 1.00 92.00 86 LYS A CA 1
ATOM 704 C C . LYS A 1 86 ? 6.697 11.699 5.944 1.00 92.00 86 LYS A C 1
ATOM 706 O O . LYS A 1 86 ? 6.448 12.074 7.083 1.00 92.00 86 LYS A O 1
ATOM 711 N N . SER A 1 87 ? 7.340 12.453 5.055 1.00 90.25 87 SER A N 1
ATOM 712 C CA . SER A 1 87 ? 7.799 13.812 5.362 1.00 90.25 87 SER A CA 1
ATOM 713 C C . SER A 1 87 ? 6.637 14.754 5.685 1.00 90.25 87 SER A C 1
ATOM 715 O O . SER A 1 87 ? 6.742 15.558 6.603 1.00 90.25 87 SER A O 1
ATOM 717 N N . PHE A 1 88 ? 5.511 14.632 4.978 1.00 91.44 88 PHE A N 1
ATOM 718 C CA . PHE A 1 88 ? 4.306 15.415 5.248 1.00 91.44 88 PHE A CA 1
ATOM 719 C C . PHE A 1 88 ? 3.727 15.114 6.637 1.00 91.44 88 PHE A C 1
ATOM 721 O O . PHE A 1 88 ? 3.406 16.034 7.378 1.00 91.44 88 PHE A O 1
ATOM 728 N N . VAL A 1 89 ? 3.656 13.841 7.033 1.00 91.12 89 VAL A N 1
ATOM 729 C CA . VAL A 1 89 ? 3.206 13.446 8.377 1.00 91.12 89 VAL A CA 1
ATOM 730 C C . VAL A 1 89 ? 4.140 13.976 9.466 1.00 91.12 89 VAL A C 1
ATOM 732 O O . VAL A 1 89 ? 3.657 14.505 10.462 1.00 91.12 89 VAL A O 1
ATOM 735 N N . GLN A 1 90 ? 5.456 13.919 9.254 1.00 89.19 90 GLN A N 1
ATOM 736 C CA . GLN A 1 90 ? 6.430 14.517 10.175 1.00 89.19 90 GLN A CA 1
ATOM 737 C C . GLN A 1 90 ? 6.242 16.036 10.298 1.00 89.19 90 GLN A C 1
ATOM 739 O O . GLN A 1 90 ? 6.276 16.585 11.395 1.00 89.19 90 GLN A O 1
ATOM 744 N N . GLN A 1 91 ? 5.991 16.729 9.183 1.00 89.19 91 GLN A N 1
ATOM 745 C CA . GLN A 1 91 ? 5.679 18.159 9.207 1.00 89.19 91 GLN A CA 1
ATOM 746 C C . GLN A 1 91 ? 4.400 18.439 9.994 1.00 89.19 91 GLN A C 1
ATOM 748 O O . GLN A 1 91 ? 4.400 19.331 10.836 1.00 89.19 91 GLN A O 1
ATOM 753 N N . LEU A 1 92 ? 3.339 17.653 9.777 1.00 87.25 92 LEU A N 1
ATOM 754 C CA . LEU A 1 92 ? 2.101 17.783 10.542 1.00 87.25 92 LEU A CA 1
ATOM 755 C C . LEU A 1 92 ? 2.362 17.631 12.043 1.00 87.25 92 LEU A C 1
ATOM 757 O O . LEU A 1 92 ? 1.859 18.440 12.818 1.00 87.25 92 LEU A O 1
ATOM 761 N N . GLN A 1 93 ? 3.144 16.635 12.462 1.00 84.69 93 GLN A N 1
ATOM 762 C CA . GLN A 1 93 ? 3.468 16.398 13.875 1.00 84.69 93 GLN A CA 1
ATOM 763 C C . GLN A 1 93 ? 4.193 17.581 14.534 1.00 84.69 93 GLN A C 1
ATOM 765 O O . GLN A 1 93 ? 3.995 17.822 15.719 1.00 84.69 93 GLN A O 1
ATOM 770 N N . ASN A 1 94 ? 4.954 18.355 13.759 1.00 84.38 94 ASN A N 1
ATOM 771 C CA . ASN A 1 94 ? 5.661 19.545 14.238 1.00 84.38 94 ASN A CA 1
ATOM 772 C C . ASN A 1 94 ? 4.815 20.831 14.197 1.00 84.38 94 ASN A C 1
ATOM 774 O O . ASN A 1 94 ? 5.237 21.860 14.722 1.00 84.38 94 ASN A O 1
ATOM 778 N N . CYS A 1 95 ? 3.644 20.810 13.557 1.00 83.38 95 CYS A N 1
ATOM 779 C CA . CYS A 1 95 ? 2.748 21.960 13.500 1.00 83.38 95 CYS A CA 1
ATOM 780 C C . CYS A 1 95 ? 1.781 21.962 14.687 1.00 83.38 95 CYS A C 1
ATOM 782 O O . CYS A 1 95 ? 0.952 21.056 14.808 1.00 83.38 95 CYS A O 1
ATOM 784 N N . GLU A 1 96 ? 1.794 23.033 15.482 1.00 78.19 96 GLU A N 1
ATOM 785 C CA . GLU A 1 96 ? 0.733 23.291 16.455 1.00 78.19 96 GLU A CA 1
ATOM 786 C C . GLU A 1 96 ? -0.598 23.501 15.730 1.00 78.19 96 GLU A C 1
ATOM 788 O O . GLU A 1 96 ? -0.718 24.335 14.829 1.00 78.19 96 GLU A O 1
ATOM 793 N N . VAL A 1 97 ? -1.604 22.715 16.104 1.00 80.06 97 VAL A N 1
ATOM 794 C CA . VAL A 1 97 ? -2.966 22.865 15.599 1.00 80.06 97 VAL A CA 1
ATOM 795 C C . VAL A 1 97 ? -3.931 22.774 16.760 1.00 80.06 97 VAL A C 1
ATOM 797 O O . VAL A 1 97 ? -3.911 21.814 17.525 1.00 80.06 97 VAL A O 1
ATOM 800 N N . ASP A 1 98 ? -4.798 23.776 16.843 1.00 82.69 98 ASP A N 1
ATOM 801 C CA . ASP A 1 98 ? -5.962 23.739 17.707 1.00 82.69 98 ASP A CA 1
ATOM 802 C C . ASP A 1 98 ? -6.982 22.754 17.121 1.00 82.69 98 ASP A C 1
ATOM 804 O O . ASP A 1 98 ? -7.628 23.001 16.095 1.00 82.69 98 ASP A O 1
ATOM 808 N N . PHE A 1 99 ? -7.072 21.591 17.760 1.00 88.62 99 PHE A N 1
ATOM 809 C CA . PHE A 1 99 ? -7.998 20.547 17.364 1.00 88.62 99 PHE A CA 1
ATOM 810 C C . PHE A 1 99 ? -9.432 20.813 17.809 1.00 88.62 99 PHE A C 1
ATOM 812 O O . PHE A 1 99 ? -10.323 20.153 17.274 1.00 88.62 99 PHE A O 1
ATOM 819 N N . ASP A 1 100 ? -9.684 21.748 18.725 1.00 86.31 100 ASP A N 1
ATOM 820 C CA . ASP A 1 100 ? -10.986 21.900 19.377 1.00 86.31 100 ASP A CA 1
ATOM 821 C C . ASP A 1 100 ? -12.078 22.187 18.352 1.00 86.31 100 ASP A C 1
ATOM 823 O O . ASP A 1 100 ? -13.110 21.513 18.316 1.00 86.31 100 ASP A O 1
ATOM 827 N N . LYS A 1 101 ? -11.813 23.109 17.420 1.00 89.25 101 LYS A N 1
ATOM 828 C CA . LYS A 1 101 ? -12.759 23.436 16.347 1.00 89.25 101 LYS A CA 1
ATOM 829 C C . LYS A 1 101 ? -13.060 22.231 15.449 1.00 89.25 101 LYS A C 1
ATOM 831 O O . LYS A 1 101 ? -14.227 21.942 15.185 1.00 89.25 101 LYS A O 1
ATOM 836 N N . ASN A 1 102 ? -12.026 21.527 14.984 1.00 89.94 102 ASN A N 1
ATOM 837 C CA . ASN A 1 102 ? -12.188 20.398 14.061 1.00 89.94 102 ASN A CA 1
ATOM 838 C C . ASN A 1 102 ? -12.861 19.206 14.755 1.00 89.94 102 ASN A C 1
ATOM 840 O O . ASN A 1 102 ? -13.726 18.548 14.178 1.00 89.94 102 ASN A O 1
ATOM 844 N N . ARG A 1 103 ? -12.494 18.932 16.009 1.00 91.88 103 ARG A N 1
ATOM 845 C CA . ARG A 1 103 ? -13.093 17.875 16.830 1.00 91.88 103 ARG A CA 1
ATOM 846 C C . ARG A 1 103 ? -14.549 18.200 17.171 1.00 91.88 103 ARG A C 1
ATOM 848 O O . ARG A 1 103 ? -15.385 17.305 17.114 1.00 91.88 103 ARG A O 1
ATOM 855 N N . GLN A 1 104 ? -14.893 19.465 17.411 1.00 90.38 104 GLN A N 1
ATOM 856 C CA . GLN A 1 104 ? -16.287 19.872 17.598 1.00 90.38 104 GLN A CA 1
ATOM 857 C C . GLN A 1 104 ? -17.117 19.713 16.315 1.00 90.38 104 GLN A C 1
ATOM 859 O O . GLN A 1 104 ? -18.259 19.257 16.369 1.00 90.38 104 GLN A O 1
ATOM 864 N N . GLU A 1 105 ? -16.557 20.052 15.151 1.00 90.19 105 GLU A N 1
ATOM 865 C CA . GLU A 1 105 ? -17.205 19.819 13.853 1.00 90.19 105 GLU A CA 1
ATOM 866 C C . GLU A 1 105 ? -17.450 18.326 13.601 1.00 90.19 105 GLU A C 1
ATOM 868 O O . GLU A 1 105 ? -18.544 17.939 13.178 1.00 90.19 105 GLU A O 1
ATOM 873 N N . LEU A 1 106 ? -16.465 17.487 13.922 1.00 91.25 106 LEU A N 1
ATOM 874 C CA . LEU A 1 106 ? -16.576 16.032 13.874 1.00 91.25 106 LEU A CA 1
ATOM 875 C C . LEU A 1 106 ? -17.723 15.529 14.769 1.00 91.25 106 LEU A C 1
ATOM 877 O O . LEU A 1 106 ? -18.595 14.804 14.287 1.00 91.25 106 LEU A O 1
ATOM 881 N N . ILE A 1 107 ? -17.762 15.945 16.041 1.00 91.06 107 ILE A N 1
ATOM 882 C CA . ILE A 1 107 ? -18.824 15.572 16.992 1.00 91.06 107 ILE A CA 1
ATOM 883 C C . ILE A 1 107 ? -20.197 15.969 16.437 1.00 91.06 107 ILE A C 1
ATOM 885 O O . ILE A 1 107 ? -21.104 15.141 16.350 1.00 91.06 107 ILE A O 1
ATOM 889 N N . ASN A 1 108 ? -20.339 17.219 15.993 1.00 89.94 108 ASN A N 1
ATOM 890 C CA . ASN A 1 108 ? -21.592 17.734 15.443 1.00 89.94 108 ASN A CA 1
ATOM 891 C C . ASN A 1 108 ? -22.035 16.972 14.186 1.00 89.94 108 ASN A C 1
ATOM 893 O O . ASN A 1 108 ? -23.232 16.791 13.963 1.00 89.94 108 ASN A O 1
ATOM 897 N N . SER A 1 109 ? -21.087 16.541 13.354 1.00 89.62 109 SER A N 1
ATOM 898 C CA . SER A 1 109 ? -21.371 15.776 12.138 1.00 89.62 109 SER A CA 1
ATOM 899 C C . SER A 1 109 ? -21.867 14.370 12.464 1.00 89.62 109 SER A C 1
ATOM 901 O O . SER A 1 109 ? -22.878 13.941 11.912 1.00 89.62 109 SER A O 1
ATOM 903 N N . ILE A 1 110 ? -21.231 13.685 13.417 1.00 87.81 110 ILE A N 1
ATOM 904 C CA . ILE A 1 110 ? -21.647 12.344 13.854 1.00 87.81 110 ILE A CA 1
ATOM 905 C C . ILE A 1 110 ? -23.028 12.382 14.518 1.00 87.81 110 ILE A C 1
ATOM 907 O O . ILE A 1 110 ? -23.874 11.545 14.208 1.00 87.81 110 ILE A O 1
ATOM 911 N N . LEU A 1 111 ? -23.303 13.387 15.358 1.00 85.25 111 LEU A N 1
ATOM 912 C CA . LEU A 1 111 ? -24.621 13.564 15.984 1.00 85.25 111 LEU A CA 1
ATOM 913 C C . LEU A 1 111 ? -25.751 13.742 14.956 1.00 85.25 111 LEU A C 1
ATOM 915 O O . LEU A 1 111 ? -26.879 13.325 15.205 1.00 85.25 111 LEU A O 1
ATOM 919 N N . LYS A 1 112 ? -25.461 14.336 13.790 1.00 83.12 112 LYS A N 1
ATOM 920 C CA . LYS A 1 112 ? -26.429 14.458 12.688 1.00 83.12 112 LYS A CA 1
ATOM 921 C C . LYS A 1 112 ? -26.641 13.142 11.934 1.00 83.12 112 LYS A C 1
ATOM 923 O O . LYS A 1 112 ? -27.746 12.909 11.454 1.00 83.12 112 LYS A O 1
ATOM 928 N N . MET A 1 113 ? -25.603 12.313 11.806 1.00 76.69 113 MET A N 1
ATOM 929 C CA . MET A 1 113 ? -25.669 11.027 11.096 1.00 76.69 113 MET A CA 1
ATOM 930 C C . MET A 1 113 ? -26.414 9.950 11.894 1.00 76.69 113 MET A C 1
ATOM 932 O O . MET A 1 113 ? -27.115 9.131 11.305 1.00 76.69 113 MET A O 1
ATOM 936 N N . GLU A 1 114 ? -26.304 9.960 13.226 1.00 70.19 114 GLU A N 1
ATOM 937 C CA . GLU A 1 114 ? -26.927 8.964 14.108 1.00 70.19 114 GLU A CA 1
ATOM 938 C C . GLU A 1 114 ? -27.799 9.622 15.198 1.00 70.19 114 GLU A C 1
ATOM 940 O O . GLU A 1 114 ? -27.394 9.678 16.360 1.00 70.19 114 GLU A O 1
ATOM 945 N N . PRO A 1 115 ? -29.034 10.068 14.890 1.00 51.94 115 PRO A N 1
ATOM 946 C CA . PRO A 1 115 ? -29.876 10.764 15.869 1.00 51.94 115 PRO A CA 1
ATOM 947 C C . PRO A 1 115 ? -30.355 9.887 17.042 1.00 51.94 115 PRO A C 1
ATOM 949 O O . PRO A 1 115 ? -30.874 10.415 18.023 1.00 51.94 115 PRO A O 1
ATOM 952 N N . CYS A 1 116 ? -30.278 8.552 16.931 1.00 40.34 116 CYS A N 1
ATOM 953 C CA . CYS A 1 116 ? -31.034 7.625 17.792 1.00 40.34 116 CYS A CA 1
ATOM 954 C C . CYS A 1 116 ? -30.306 6.330 18.203 1.00 40.34 116 CYS A C 1
ATOM 956 O O . CYS A 1 116 ? -30.964 5.387 18.642 1.00 40.34 116 CYS A O 1
ATOM 958 N N . CYS A 1 117 ? -28.978 6.229 18.099 1.00 40.44 117 CYS A N 1
ATOM 959 C CA . CYS A 1 117 ? -28.295 5.027 18.590 1.00 40.44 117 CYS A CA 1
ATOM 960 C C . CYS A 1 117 ? -28.013 5.136 20.092 1.00 40.44 117 CYS A C 1
ATOM 962 O O . CYS A 1 117 ? -27.196 5.941 20.531 1.00 40.44 117 CYS A O 1
ATOM 964 N N . SER A 1 118 ? -28.717 4.298 20.856 1.00 39.81 118 SER A N 1
ATOM 965 C CA . SER A 1 118 ? -28.628 4.132 22.303 1.00 39.81 118 SER A CA 1
ATOM 966 C C . SER A 1 118 ? -27.197 4.234 22.825 1.00 39.81 118 SER A C 1
ATOM 968 O O . SER A 1 118 ? -26.319 3.444 22.468 1.00 39.81 118 SER A O 1
ATOM 970 N N . SER A 1 119 ? -27.015 5.187 23.730 1.00 40.34 119 SER A N 1
ATOM 971 C CA . SER A 1 119 ? -25.909 5.321 24.661 1.00 40.34 119 SER A CA 1
ATOM 972 C C . SER A 1 119 ? -25.798 4.076 25.546 1.00 40.34 119 SER A C 1
ATOM 974 O O . SER A 1 119 ? -26.210 4.084 26.702 1.00 40.34 119 SER A O 1
ATOM 976 N N . THR A 1 120 ? -25.255 2.979 25.028 1.00 38.62 120 THR A N 1
ATOM 977 C CA . THR A 1 120 ? -24.495 2.078 25.893 1.00 38.62 120 THR A CA 1
ATOM 978 C C . THR A 1 120 ? -23.126 2.724 26.047 1.00 38.62 120 THR A C 1
ATOM 980 O O . THR A 1 120 ? -22.403 2.800 25.047 1.00 38.62 120 THR A O 1
ATOM 983 N N . PRO A 1 121 ? -22.767 3.226 27.241 1.00 40.69 121 PRO A N 1
ATOM 984 C CA . PRO A 1 121 ? -21.396 3.613 27.501 1.00 40.69 121 PRO A CA 1
ATOM 985 C C . PRO A 1 121 ? -20.572 2.339 27.339 1.00 40.69 121 PRO A C 1
ATOM 987 O O . PRO A 1 121 ? -20.661 1.422 28.153 1.00 40.69 121 PRO A O 1
ATOM 990 N N . ILE A 1 122 ? -19.826 2.233 26.242 1.00 49.06 122 ILE A N 1
ATOM 991 C CA . ILE A 1 122 ? -18.679 1.340 26.257 1.00 49.06 122 ILE A CA 1
ATOM 992 C C . ILE A 1 122 ? -17.730 2.043 27.208 1.00 49.06 122 ILE A C 1
ATOM 994 O O . ILE A 1 122 ? -17.362 3.188 26.948 1.00 49.06 122 ILE A O 1
ATOM 998 N N . ASP A 1 123 ? -17.424 1.386 28.322 1.00 46.22 123 ASP A N 1
ATOM 999 C CA . ASP A 1 123 ? -16.393 1.816 29.253 1.00 46.22 123 ASP A CA 1
ATOM 1000 C C . ASP A 1 123 ? -15.101 1.948 28.438 1.00 46.22 123 ASP A C 1
ATOM 1002 O O . ASP A 1 123 ? -14.432 0.962 28.108 1.00 46.22 123 ASP A O 1
ATOM 1006 N N . MET A 1 124 ? -14.833 3.162 27.950 1.00 52.31 124 MET A N 1
ATOM 1007 C CA . MET A 1 124 ? -13.619 3.485 27.223 1.00 52.31 124 MET A CA 1
ATOM 1008 C C . MET A 1 124 ? -12.524 3.534 28.271 1.00 52.31 124 MET A C 1
ATOM 1010 O O . MET A 1 124 ? -12.112 4.601 28.715 1.00 52.31 124 MET A O 1
ATOM 1014 N N . HIS A 1 125 ? -12.093 2.351 28.707 1.00 54.00 125 HIS A N 1
ATOM 1015 C CA . HIS A 1 125 ? -11.002 2.226 29.646 1.00 54.00 125 HIS A CA 1
ATOM 1016 C C . HIS A 1 125 ? -9.798 2.983 29.085 1.00 54.00 125 HIS A C 1
ATOM 1018 O O . HIS A 1 125 ? -9.353 2.721 27.964 1.00 54.00 125 HIS A O 1
ATOM 1024 N N . GLU A 1 126 ? -9.251 3.875 29.908 1.00 51.88 126 GLU A N 1
ATOM 1025 C CA . GLU A 1 126 ? -8.120 4.788 29.666 1.00 51.88 126 GLU A CA 1
ATOM 1026 C C . GLU A 1 126 ? -6.876 4.132 29.018 1.00 51.88 126 GLU A C 1
ATOM 1028 O O . GLU A 1 126 ? -5.966 4.800 28.520 1.00 51.88 126 GLU A O 1
ATOM 1033 N N . GLN A 1 127 ? -6.818 2.798 29.005 1.00 54.97 127 GLN A N 1
ATOM 1034 C CA . GLN A 1 127 ? -5.685 2.002 28.544 1.00 54.97 127 GLN A CA 1
ATOM 1035 C C . GLN A 1 127 ? -5.900 1.246 27.225 1.00 54.97 127 GLN A C 1
ATOM 1037 O O . GLN A 1 127 ? -4.956 0.613 26.749 1.00 54.97 127 GLN A O 1
ATOM 1042 N N . GLN A 1 128 ? -7.086 1.271 26.609 1.00 67.50 128 GLN A N 1
ATOM 1043 C CA . GLN A 1 128 ? -7.314 0.483 25.394 1.00 67.50 128 GLN A CA 1
ATOM 1044 C C . GLN A 1 128 ? -6.854 1.236 24.136 1.00 67.50 128 GLN A C 1
ATOM 1046 O O . GLN A 1 128 ? -7.467 2.216 23.726 1.00 67.50 128 GLN A O 1
ATOM 1051 N N . SER A 1 129 ? -5.758 0.773 23.523 1.00 79.19 129 SER A N 1
ATOM 1052 C CA . SER A 1 129 ? -5.284 1.280 22.226 1.00 79.19 129 SER A CA 1
ATOM 1053 C C . SER A 1 129 ? -6.168 0.751 21.094 1.00 79.19 129 SER A C 1
ATOM 1055 O O . SER A 1 129 ? -6.450 -0.451 21.018 1.00 79.19 129 SER A O 1
ATOM 1057 N N . TYR A 1 130 ? -6.600 1.664 20.226 1.00 91.38 130 TYR A N 1
ATOM 1058 C CA . TYR A 1 130 ? -7.339 1.365 19.006 1.00 91.38 130 TYR A CA 1
ATOM 1059 C C . TYR A 1 130 ? -6.530 1.875 17.825 1.00 91.38 130 TYR A C 1
ATOM 1061 O O . TYR A 1 130 ? -6.449 3.077 17.590 1.00 91.38 130 TYR A O 1
ATOM 1069 N N . ILE A 1 131 ? -5.960 0.949 17.064 1.00 96.94 131 ILE A N 1
ATOM 1070 C CA . ILE A 1 131 ? -5.260 1.281 15.832 1.00 96.94 131 ILE A CA 1
ATOM 1071 C C . ILE A 1 131 ? -6.239 1.138 14.679 1.00 96.94 131 ILE A C 1
ATOM 1073 O O . ILE A 1 131 ? -6.816 0.071 14.467 1.00 96.94 131 ILE A O 1
ATOM 1077 N N . MET A 1 132 ? -6.404 2.214 13.925 1.00 98.06 132 MET A N 1
ATOM 1078 C CA . MET A 1 132 ? -7.110 2.237 12.658 1.00 98.06 132 MET A CA 1
ATOM 1079 C C . MET A 1 132 ? -6.105 2.088 11.522 1.00 98.06 132 MET A C 1
ATOM 1081 O O . MET A 1 132 ? -5.075 2.754 11.493 1.00 98.06 132 MET A O 1
ATOM 1085 N N . HIS A 1 133 ? -6.414 1.225 10.569 1.00 98.62 133 HIS A N 1
ATOM 1086 C CA . HIS A 1 133 ? -5.716 1.111 9.302 1.00 98.62 133 HIS A CA 1
ATOM 1087 C C . HIS 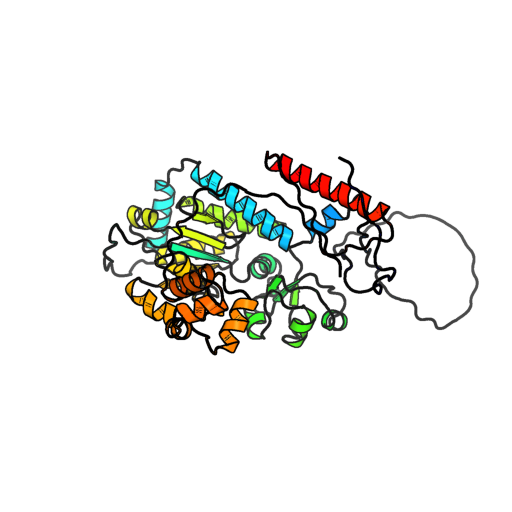A 1 133 ? -6.682 1.507 8.190 1.00 98.62 133 HIS A C 1
ATOM 1089 O O . HIS A 1 133 ? -7.757 0.919 8.064 1.00 98.62 133 HIS A O 1
ATOM 1095 N N . LEU A 1 134 ? -6.302 2.513 7.410 1.00 98.62 134 LEU A N 1
ATOM 1096 C CA . LEU A 1 134 ? -7.089 3.055 6.309 1.00 98.62 134 LEU A CA 1
ATOM 1097 C C . LEU A 1 134 ? -6.370 2.764 4.996 1.00 98.62 134 LEU A C 1
ATOM 1099 O O . LEU A 1 134 ? -5.185 3.058 4.872 1.00 98.62 134 LEU A O 1
ATOM 1103 N N . ASP A 1 135 ? -7.094 2.204 4.026 1.00 98.56 135 ASP A N 1
ATOM 1104 C CA . ASP A 1 135 ? -6.552 1.787 2.728 1.00 98.56 135 ASP A CA 1
ATOM 1105 C C . ASP A 1 135 ? -7.579 2.055 1.613 1.00 98.56 135 ASP A C 1
ATOM 1107 O O . ASP A 1 135 ? -8.707 1.537 1.651 1.00 98.56 135 ASP A O 1
ATOM 1111 N N . MET A 1 136 ? -7.192 2.855 0.614 1.00 98.12 136 MET A N 1
ATOM 1112 C CA . MET A 1 136 ? -8.043 3.178 -0.537 1.00 98.12 136 MET A CA 1
ATOM 1113 C C . MET A 1 136 ? -8.369 1.942 -1.383 1.00 98.12 136 MET A C 1
ATOM 1115 O O . MET A 1 136 ? -7.559 1.053 -1.638 1.00 98.12 136 MET A O 1
ATOM 1119 N N . ASP A 1 137 ? -9.594 1.870 -1.885 1.00 97.38 137 ASP A N 1
ATOM 1120 C CA . ASP A 1 137 ? -10.029 0.728 -2.678 1.00 97.38 137 ASP A CA 1
ATOM 1121 C C . ASP A 1 137 ? -9.555 0.815 -4.122 1.00 97.38 137 ASP A C 1
ATOM 1123 O O . ASP A 1 137 ? -9.810 1.807 -4.799 1.00 97.38 137 ASP A O 1
ATOM 1127 N N . CYS A 1 138 ? -8.860 -0.234 -4.589 1.00 95.50 138 CYS A N 1
ATOM 1128 C CA . CYS A 1 138 ? -8.296 -0.347 -5.944 1.00 95.50 138 CYS A CA 1
ATOM 1129 C C . CYS A 1 138 ? -7.705 0.975 -6.478 1.00 95.50 138 CYS A C 1
ATOM 1131 O O . CYS A 1 138 ? -7.926 1.332 -7.635 1.00 95.50 138 CYS A O 1
ATOM 1133 N N . PHE A 1 139 ? -6.930 1.666 -5.633 1.00 97.19 139 PHE A N 1
ATOM 1134 C CA . PHE A 1 139 ? -6.611 3.095 -5.700 1.00 97.19 139 PHE A CA 1
ATOM 1135 C C . PHE A 1 139 ? -6.473 3.702 -7.102 1.00 97.19 139 PHE A C 1
ATOM 1137 O O . PHE A 1 139 ? -7.262 4.575 -7.454 1.00 97.19 139 PHE A O 1
ATOM 1144 N N . PHE A 1 140 ? -5.536 3.224 -7.932 1.00 96.62 140 PHE A N 1
ATOM 1145 C CA . PHE A 1 140 ? -5.325 3.811 -9.265 1.00 96.62 140 PHE A CA 1
ATOM 1146 C C . PHE A 1 140 ? -6.565 3.721 -10.163 1.00 96.62 140 PHE A C 1
ATOM 1148 O O . PHE A 1 140 ? -6.879 4.674 -10.864 1.00 96.62 140 PHE A O 1
ATOM 1155 N N . VAL A 1 141 ? -7.311 2.612 -10.113 1.00 96.56 141 VAL A N 1
ATOM 1156 C CA . VAL A 1 141 ? -8.548 2.478 -10.894 1.00 96.56 141 VAL A CA 1
ATOM 1157 C C . VAL A 1 141 ? -9.610 3.435 -10.361 1.00 96.56 141 VAL A C 1
ATOM 1159 O O . VAL A 1 141 ? -10.191 4.174 -11.146 1.00 96.56 141 VAL A O 1
ATOM 1162 N N . SER A 1 142 ? -9.834 3.481 -9.044 1.00 95.06 142 SER A N 1
ATOM 1163 C CA . SER A 1 142 ? -10.843 4.369 -8.442 1.00 95.06 142 SER A CA 1
ATOM 1164 C C . SER A 1 142 ? -10.574 5.847 -8.721 1.00 95.06 142 SER A C 1
ATOM 1166 O O . SER A 1 142 ? -11.503 6.588 -9.048 1.00 95.06 142 SER A O 1
ATOM 1168 N N . ALA A 1 143 ? -9.307 6.260 -8.640 1.00 95.38 143 ALA A N 1
ATOM 1169 C CA . ALA A 1 143 ? -8.878 7.619 -8.937 1.00 95.38 143 ALA A CA 1
ATOM 1170 C C . ALA A 1 143 ? -9.125 7.977 -10.407 1.00 95.38 143 ALA A C 1
ATOM 1172 O O . ALA A 1 143 ? -9.757 8.992 -10.700 1.00 95.38 143 ALA A O 1
ATOM 1173 N N . SER A 1 144 ? -8.688 7.125 -11.334 1.00 94.06 144 SER A N 1
ATOM 1174 C CA . SER A 1 144 ? -8.837 7.386 -12.766 1.00 94.06 144 SER A CA 1
ATOM 1175 C C . SER A 1 144 ? -10.282 7.267 -13.255 1.00 94.06 144 SER A C 1
ATOM 1177 O O . SER A 1 144 ? -10.683 8.023 -14.138 1.00 94.06 144 SER A O 1
ATOM 1179 N N . LEU A 1 145 ? -11.102 6.379 -12.678 1.00 92.38 145 LEU A N 1
ATOM 1180 C CA . LEU A 1 145 ? -12.507 6.174 -13.070 1.00 92.38 145 LEU A CA 1
ATOM 1181 C C . LEU A 1 145 ? -13.387 7.418 -12.909 1.00 92.38 145 LEU A C 1
ATOM 1183 O O . LEU A 1 145 ? -14.452 7.490 -13.524 1.00 92.38 145 LEU A O 1
ATOM 1187 N N . GLN A 1 146 ? -12.956 8.413 -12.133 1.00 87.75 146 GLN A N 1
ATOM 1188 C CA . GLN A 1 146 ? -13.653 9.697 -12.045 1.00 87.75 146 GLN A CA 1
ATOM 1189 C C . GLN A 1 146 ? -13.760 10.400 -13.403 1.00 87.75 146 GLN A C 1
ATOM 1191 O O . GLN A 1 146 ? -14.780 11.021 -13.687 1.00 87.75 146 GLN A O 1
ATOM 1196 N N . ASN A 1 147 ? -12.754 10.231 -14.264 1.00 89.12 147 ASN A N 1
ATOM 1197 C CA . ASN A 1 147 ? -12.737 10.787 -15.616 1.00 89.12 147 ASN A CA 1
ATOM 1198 C C . ASN A 1 147 ? -13.485 9.903 -16.632 1.00 89.12 147 ASN A C 1
ATOM 1200 O O . ASN A 1 147 ? -13.688 10.312 -17.772 1.00 89.12 147 ASN A O 1
ATOM 1204 N N . TYR A 1 148 ? -13.932 8.706 -16.229 1.00 91.25 148 TYR A N 1
ATOM 1205 C CA . TYR A 1 148 ? -14.584 7.735 -17.112 1.00 91.25 148 TYR A CA 1
ATOM 1206 C C . TYR A 1 148 ? -15.898 7.189 -16.520 1.00 91.25 148 TYR A C 1
ATOM 1208 O O . TYR A 1 148 ? -15.993 5.995 -16.216 1.00 91.25 148 TYR A O 1
ATOM 1216 N N . PRO A 1 149 ? -16.964 8.010 -16.403 1.00 89.56 149 PRO A N 1
ATOM 1217 C CA . PRO A 1 149 ? -18.237 7.577 -15.816 1.00 89.56 149 PRO A CA 1
ATOM 1218 C C . PRO A 1 149 ? -18.851 6.338 -16.489 1.00 89.56 149 PRO A C 1
ATOM 1220 O O . PRO A 1 149 ? -19.438 5.499 -15.812 1.00 89.56 149 PRO A O 1
ATOM 1223 N N . LEU A 1 150 ? -18.662 6.180 -17.806 1.00 93.50 150 LEU A N 1
ATOM 1224 C CA . LEU A 1 150 ? -19.175 5.051 -18.601 1.00 93.50 150 LEU A CA 1
ATOM 1225 C C . LEU A 1 150 ? -18.494 3.701 -18.300 1.00 93.50 150 LEU A C 1
ATOM 1227 O O . LEU A 1 150 ? -18.944 2.662 -18.802 1.00 93.50 150 LEU A O 1
ATOM 1231 N N . LEU A 1 151 ? -17.396 3.712 -17.537 1.00 93.31 151 LEU A N 1
ATOM 1232 C CA . LEU A 1 151 ? -16.648 2.522 -17.127 1.00 93.31 151 LEU A CA 1
ATOM 1233 C C . LEU A 1 151 ? -16.982 2.059 -15.701 1.00 93.31 151 LEU A C 1
ATOM 1235 O O . LEU A 1 151 ? -16.519 0.998 -15.287 1.00 93.31 151 LEU A O 1
ATOM 1239 N N . ARG A 1 152 ? -17.809 2.803 -14.957 1.00 91.00 152 ARG A N 1
ATOM 1240 C CA . ARG A 1 152 ? -18.271 2.387 -13.624 1.00 91.00 152 ARG A CA 1
ATOM 1241 C C . ARG A 1 152 ? -19.082 1.089 -13.725 1.00 91.00 152 ARG A C 1
ATOM 1243 O O . ARG A 1 152 ? -19.914 0.948 -14.620 1.00 91.00 152 ARG A O 1
ATOM 1250 N N . GLY A 1 153 ? -18.822 0.140 -12.826 1.00 91.81 153 GLY A N 1
ATOM 1251 C CA . GLY A 1 153 ? -19.470 -1.178 -12.826 1.00 91.81 153 GLY A CA 1
ATOM 1252 C C . GLY A 1 153 ? -18.949 -2.162 -13.882 1.00 91.81 153 GLY A C 1
ATOM 1253 O O . GLY A 1 153 ? -19.487 -3.259 -14.005 1.00 91.81 153 GLY A O 1
ATOM 1254 N N . LYS A 1 154 ? -17.930 -1.797 -14.672 1.00 96.31 154 LYS A N 1
ATOM 1255 C CA . LYS A 1 154 ? -17.294 -2.683 -15.664 1.00 96.31 154 LYS A CA 1
ATOM 1256 C C . LYS A 1 154 ? -15.939 -3.174 -15.148 1.00 96.31 154 LYS A C 1
ATOM 1258 O O . LYS A 1 154 ? -15.321 -2.467 -14.357 1.00 96.31 154 LYS A O 1
ATOM 1263 N N . PRO A 1 155 ? -15.431 -4.336 -15.593 1.00 97.06 155 PRO A N 1
ATOM 1264 C CA . PRO A 1 155 ? -14.081 -4.777 -15.247 1.00 97.06 155 PRO A CA 1
ATOM 1265 C C . PRO A 1 155 ? -13.043 -3.828 -15.858 1.00 97.06 155 PRO A C 1
ATOM 1267 O O . PRO A 1 155 ? -12.972 -3.676 -17.080 1.00 97.06 155 PRO A O 1
ATOM 1270 N N . VAL A 1 156 ? -12.249 -3.177 -15.007 1.00 96.81 156 VAL A N 1
ATOM 1271 C CA . VAL A 1 156 ? -11.284 -2.140 -15.394 1.00 96.81 156 VAL A CA 1
ATOM 1272 C C . VAL A 1 156 ? -9.936 -2.368 -14.710 1.00 96.81 156 VAL A C 1
ATOM 1274 O O . VAL A 1 156 ? -9.867 -2.702 -13.523 1.00 96.81 156 VAL A O 1
ATOM 1277 N N . ALA A 1 157 ? -8.853 -2.142 -15.451 1.00 96.50 157 ALA A N 1
ATOM 1278 C CA . ALA A 1 157 ? -7.480 -2.197 -14.967 1.00 96.50 157 ALA A CA 1
ATOM 1279 C C . ALA A 1 157 ? -6.656 -0.982 -15.420 1.00 96.50 157 ALA A C 1
ATOM 1281 O O . ALA A 1 157 ? -6.830 -0.470 -16.522 1.00 96.50 157 ALA A O 1
ATOM 1282 N N . VAL A 1 158 ? -5.714 -0.554 -14.581 1.00 95.06 158 VAL A N 1
ATOM 1283 C CA . VAL A 1 158 ? -4.663 0.403 -14.948 1.00 95.06 158 VAL A CA 1
ATOM 1284 C C . VAL A 1 158 ? -3.423 -0.379 -15.362 1.00 95.06 158 VAL A C 1
ATOM 1286 O O . VAL A 1 158 ? -2.875 -1.141 -14.559 1.00 95.06 158 VAL A O 1
ATOM 1289 N N . ALA A 1 159 ? -2.982 -0.187 -16.600 1.00 91.69 159 ALA A N 1
ATOM 1290 C CA . ALA A 1 159 ? -1.793 -0.815 -17.166 1.00 91.69 159 ALA A CA 1
ATOM 1291 C C . ALA A 1 159 ? -1.228 0.058 -18.295 1.00 91.69 159 ALA A C 1
ATOM 1293 O O . ALA A 1 159 ? -1.921 0.916 -18.838 1.00 91.69 159 ALA A O 1
ATOM 1294 N N . HIS A 1 160 ? 0.028 -0.180 -18.671 1.00 85.81 160 HIS A N 1
ATOM 1295 C CA . HIS A 1 160 ? 0.571 0.371 -19.915 1.00 85.81 160 HIS A CA 1
ATOM 1296 C C . HIS A 1 160 ? 0.016 -0.453 -21.083 1.00 85.81 160 HIS A C 1
ATOM 1298 O O . HIS A 1 160 ? 0.576 -1.497 -21.399 1.00 85.81 160 HIS A O 1
ATOM 1304 N N . SER A 1 161 ? -1.109 -0.029 -21.666 1.00 78.12 161 SER A N 1
ATOM 1305 C CA . SER A 1 161 ? -1.776 -0.731 -22.773 1.00 78.12 161 SER A CA 1
ATOM 1306 C C . SER A 1 161 ? -1.639 0.008 -24.104 1.00 78.12 161 SER A C 1
ATOM 1308 O O . SER A 1 161 ? -1.789 1.226 -24.189 1.00 78.12 161 SER A O 1
ATOM 1310 N N . ASN A 1 162 ? -1.425 -0.759 -25.160 1.00 66.25 162 ASN A N 1
ATOM 1311 C CA . ASN A 1 162 ? -1.532 -0.365 -26.548 1.00 66.25 162 ASN A CA 1
ATOM 1312 C C . ASN A 1 162 ? -2.992 -0.524 -27.011 1.00 66.25 162 ASN A C 1
ATOM 1314 O O . ASN A 1 162 ? -3.356 -1.538 -27.599 1.00 66.25 162 ASN A O 1
ATOM 1318 N N . HIS A 1 163 ? -3.822 0.507 -26.812 1.00 66.12 163 HIS A N 1
ATOM 1319 C CA . HIS A 1 163 ? -5.250 0.558 -27.196 1.00 66.12 163 HIS A CA 1
ATOM 1320 C C . HIS A 1 163 ? -5.562 0.342 -28.702 1.00 66.12 163 HIS A C 1
ATOM 1322 O O . HIS A 1 163 ? -6.666 0.639 -29.153 1.00 66.12 163 HIS A O 1
ATOM 1328 N N . SER A 1 164 ? -4.593 -0.115 -29.497 1.00 58.56 164 SER A N 1
ATOM 1329 C CA . SER A 1 164 ? -4.662 -0.287 -30.944 1.00 58.56 164 SER A CA 1
ATOM 1330 C C . SER A 1 164 ? -5.342 -1.584 -31.394 1.00 58.56 164 SER A C 1
ATOM 1332 O O . SER A 1 164 ? -5.932 -1.567 -32.468 1.00 58.56 164 SER A O 1
ATOM 1334 N N . ASP A 1 165 ? -5.268 -2.683 -30.625 1.00 62.16 165 ASP A N 1
ATOM 1335 C CA . ASP A 1 165 ? -5.925 -3.962 -30.966 1.00 62.16 165 ASP A CA 1
ATOM 1336 C C . ASP A 1 165 ? -5.959 -4.927 -29.759 1.00 62.16 165 ASP A C 1
ATOM 1338 O O . ASP A 1 165 ? -4.934 -5.137 -29.113 1.00 62.16 165 ASP A O 1
ATOM 1342 N N . GLN A 1 166 ? -7.108 -5.551 -29.475 1.00 61.88 166 GLN A N 1
ATOM 1343 C CA . GLN A 1 166 ? -7.225 -6.565 -28.416 1.00 61.88 166 GLN A CA 1
ATOM 1344 C C . GLN A 1 166 ? -6.416 -7.833 -28.719 1.00 61.88 166 GLN A C 1
ATOM 1346 O O . GLN A 1 166 ? -5.904 -8.444 -27.784 1.00 61.88 166 GLN A O 1
ATOM 1351 N N . ALA A 1 167 ? -6.260 -8.213 -29.994 1.00 61.25 167 ALA A N 1
ATOM 1352 C CA . ALA A 1 167 ? -5.463 -9.384 -30.363 1.00 61.25 167 ALA A CA 1
ATOM 1353 C C . ALA A 1 167 ? -3.978 -9.191 -30.015 1.00 61.25 167 ALA A C 1
ATOM 1355 O O . ALA A 1 167 ? -3.326 -10.114 -29.542 1.00 61.25 167 ALA A O 1
ATOM 1356 N N . ILE A 1 168 ? -3.468 -7.964 -30.167 1.00 63.66 168 ILE A N 1
ATOM 1357 C CA . ILE A 1 168 ? -2.093 -7.593 -29.798 1.00 63.66 168 ILE A CA 1
ATOM 1358 C C . ILE A 1 168 ? -1.914 -7.577 -28.271 1.00 63.66 168 ILE A C 1
ATOM 1360 O O . ILE A 1 168 ? -0.815 -7.798 -27.768 1.00 63.66 168 ILE A O 1
ATOM 1364 N N . GLU A 1 169 ? -2.983 -7.324 -27.515 1.00 72.31 169 GLU A N 1
ATOM 1365 C CA . GLU A 1 169 ? -2.919 -7.241 -26.054 1.00 72.31 169 GLU A CA 1
ATOM 1366 C C . GLU A 1 169 ? -2.947 -8.602 -25.351 1.00 72.31 169 GLU A C 1
ATOM 1368 O O . GLU A 1 169 ? -2.518 -8.694 -24.201 1.00 72.31 169 GLU A O 1
ATOM 1373 N N . LEU A 1 170 ? -3.391 -9.666 -26.026 1.00 78.00 170 LEU A N 1
ATOM 1374 C CA . LEU A 1 170 ? -3.326 -11.030 -25.486 1.00 78.00 170 LEU A CA 1
ATOM 1375 C C . LEU A 1 170 ? -1.878 -11.487 -25.253 1.00 78.00 170 LEU A C 1
ATOM 1377 O O . LEU A 1 170 ? -1.607 -12.163 -24.265 1.00 78.00 170 LEU A O 1
ATOM 1381 N N . ASP A 1 171 ? -0.937 -11.020 -26.074 1.00 79.69 171 ASP A N 1
ATOM 1382 C CA . ASP A 1 171 ? 0.499 -11.277 -25.902 1.00 79.69 171 ASP A CA 1
ATOM 1383 C C . ASP A 1 171 ? 1.196 -10.218 -25.022 1.00 79.69 171 ASP A C 1
ATOM 1385 O O . ASP A 1 171 ? 2.421 -10.191 -24.899 1.00 79.69 171 ASP A O 1
ATOM 1389 N N . SER A 1 172 ? 0.440 -9.315 -24.388 1.00 82.00 172 SER A N 1
ATOM 1390 C CA . SER A 1 172 ? 0.998 -8.190 -23.639 1.00 82.00 172 SER A CA 1
ATOM 1391 C C . SER A 1 172 ? 1.622 -8.609 -22.309 1.00 82.00 172 SER A C 1
ATOM 1393 O O . SER A 1 172 ? 0.970 -9.144 -21.404 1.00 82.00 172 SER A O 1
ATOM 1395 N N . TRP A 1 173 ? 2.899 -8.260 -22.148 1.00 85.25 173 TRP A N 1
ATOM 1396 C CA . TRP A 1 173 ? 3.663 -8.433 -20.909 1.00 85.25 173 TRP A CA 1
ATOM 1397 C C . TRP A 1 173 ? 3.547 -7.243 -19.951 1.00 85.25 173 TRP A C 1
ATOM 1399 O O . TRP A 1 173 ? 4.213 -7.223 -18.914 1.00 85.25 173 TRP A O 1
ATOM 1409 N N . ALA A 1 174 ? 2.714 -6.251 -20.274 1.00 88.19 174 ALA A N 1
ATOM 1410 C CA . ALA A 1 174 ? 2.464 -5.128 -19.384 1.00 88.19 174 ALA A CA 1
ATOM 1411 C C . ALA A 1 174 ? 1.880 -5.613 -18.051 1.00 88.19 174 ALA A C 1
ATOM 1413 O O . ALA A 1 174 ? 1.039 -6.506 -18.005 1.00 88.19 174 ALA A O 1
ATOM 1414 N N . GLU A 1 175 ? 2.321 -5.017 -16.949 1.00 92.81 175 GLU A N 1
ATOM 1415 C CA . GLU A 1 175 ? 1.824 -5.365 -15.621 1.00 92.81 175 GLU A CA 1
ATOM 1416 C C . GLU A 1 175 ? 0.549 -4.579 -15.293 1.00 92.81 175 GLU A C 1
ATOM 1418 O O . GLU A 1 175 ? 0.489 -3.359 -15.478 1.00 92.81 175 GLU A O 1
ATOM 1423 N N . ILE A 1 176 ? -0.452 -5.261 -14.734 1.00 95.00 176 ILE A N 1
ATOM 1424 C CA . ILE A 1 176 ? -1.615 -4.617 -14.124 1.00 95.00 176 ILE A CA 1
ATOM 1425 C C . ILE A 1 176 ? -1.198 -3.971 -12.808 1.00 95.00 176 ILE A C 1
ATOM 1427 O O . ILE A 1 176 ? -0.922 -4.646 -11.814 1.00 95.00 176 ILE A O 1
ATOM 1431 N N . ALA A 1 177 ? -1.218 -2.643 -12.771 1.00 93.38 177 ALA A N 1
ATOM 1432 C CA . ALA A 1 177 ? -0.919 -1.891 -11.564 1.00 93.38 177 ALA A CA 1
ATOM 1433 C C . ALA A 1 177 ? -2.025 -1.996 -10.518 1.00 93.38 177 ALA A C 1
ATOM 1435 O O . ALA A 1 177 ? -1.753 -2.193 -9.332 1.00 93.38 177 ALA A O 1
ATOM 1436 N N . SER A 1 178 ? -3.267 -1.842 -10.973 1.00 96.94 178 SER A N 1
ATOM 1437 C CA . SER A 1 178 ? -4.474 -1.950 -10.164 1.00 96.94 178 SER A CA 1
ATOM 1438 C C . SER A 1 178 ? -5.623 -2.448 -11.031 1.00 96.94 178 SER A C 1
ATOM 1440 O O . SER A 1 178 ? -5.726 -2.063 -12.192 1.00 96.94 178 SER A O 1
ATOM 1442 N N . CYS A 1 179 ? -6.492 -3.276 -10.464 1.00 97.19 179 CYS A N 1
ATOM 1443 C CA . CYS A 1 179 ? -7.758 -3.697 -11.057 1.00 97.19 179 CYS A CA 1
ATOM 1444 C C . CYS A 1 179 ? -8.894 -3.520 -10.038 1.00 97.19 179 CYS A C 1
ATOM 1446 O O . CYS A 1 179 ? -8.683 -3.712 -8.828 1.00 97.19 179 CYS A O 1
ATOM 1448 N N . ASN A 1 180 ? -10.077 -3.121 -10.516 1.00 97.44 180 ASN A N 1
ATOM 1449 C CA . ASN A 1 180 ? -11.261 -2.981 -9.668 1.00 97.44 180 ASN A CA 1
ATOM 1450 C C . ASN A 1 180 ? -11.853 -4.334 -9.268 1.00 97.44 180 ASN A C 1
ATOM 1452 O O . ASN A 1 180 ? -11.430 -5.396 -9.729 1.00 97.44 180 ASN A O 1
ATOM 1456 N N . TYR A 1 181 ? -12.828 -4.297 -8.365 1.00 96.75 181 TYR A N 1
ATOM 1457 C CA . TYR A 1 181 ? -13.413 -5.503 -7.793 1.00 96.75 181 TYR A CA 1
ATOM 1458 C C . TYR A 1 181 ? -14.200 -6.315 -8.828 1.00 96.75 181 TYR A C 1
ATOM 1460 O O . TYR A 1 181 ? -14.174 -7.539 -8.768 1.00 96.75 181 TYR A O 1
ATOM 1468 N N . GLU A 1 182 ? -14.780 -5.667 -9.837 1.00 97.38 182 GLU A N 1
ATOM 1469 C CA . GLU A 1 182 ? -15.399 -6.310 -10.995 1.00 97.38 182 GLU A CA 1
ATOM 1470 C C . GLU A 1 182 ? -14.402 -7.178 -11.769 1.00 97.38 182 GLU A C 1
ATOM 1472 O O . GLU A 1 182 ? -14.691 -8.337 -12.056 1.00 97.38 182 GLU A O 1
ATOM 1477 N N . ALA A 1 183 ? -13.193 -6.672 -12.028 1.00 97.44 183 ALA A N 1
ATOM 1478 C CA . ALA A 1 183 ? -12.128 -7.465 -12.639 1.00 97.44 183 ALA A CA 1
ATOM 1479 C C . ALA A 1 183 ? -11.610 -8.572 -11.698 1.00 97.44 183 ALA A C 1
ATOM 1481 O O . ALA A 1 183 ? -11.333 -9.689 -12.142 1.00 97.44 183 ALA A O 1
ATOM 1482 N N . ARG A 1 184 ? -11.520 -8.304 -10.386 1.00 97.56 184 ARG A N 1
ATOM 1483 C CA . ARG A 1 184 ? -11.094 -9.307 -9.389 1.00 97.56 184 ARG A CA 1
ATOM 1484 C C . ARG A 1 184 ? -12.059 -10.483 -9.279 1.00 97.56 184 ARG A C 1
ATOM 1486 O O . ARG A 1 184 ? -11.600 -11.602 -9.063 1.00 97.56 184 ARG A O 1
ATOM 1493 N N . MET A 1 185 ? -13.363 -10.258 -9.459 1.00 96.50 185 MET A N 1
ATOM 1494 C CA . MET A 1 185 ? -14.361 -11.335 -9.518 1.00 96.50 185 MET A CA 1
ATOM 1495 C C . MET A 1 185 ? -14.115 -12.287 -10.697 1.00 96.50 185 MET A C 1
ATOM 1497 O O . MET A 1 185 ? -14.375 -13.479 -10.575 1.00 96.50 185 MET A O 1
ATOM 1501 N N . CYS A 1 186 ? -13.536 -11.796 -11.796 1.00 96.56 186 CYS A N 1
ATOM 1502 C CA . CYS A 1 186 ? -13.089 -12.621 -12.922 1.00 96.56 186 CYS A CA 1
ATOM 1503 C C . CYS A 1 186 ? -11.723 -13.299 -12.685 1.00 96.56 186 CYS A C 1
ATOM 1505 O O . CYS A 1 186 ? -11.199 -13.953 -13.578 1.00 96.56 186 CYS A O 1
ATOM 1507 N N . GLY A 1 187 ? -11.112 -13.136 -11.508 1.00 96.38 187 GLY A N 1
ATOM 1508 C CA . GLY A 1 187 ? -9.812 -13.721 -11.173 1.00 96.38 187 GLY A CA 1
ATOM 1509 C C . GLY A 1 187 ? -8.600 -12.852 -11.522 1.00 96.38 187 GLY A C 1
ATOM 1510 O O . GLY A 1 187 ? -7.477 -13.245 -11.199 1.00 96.38 187 GLY A O 1
ATOM 1511 N N . VAL A 1 188 ? -8.800 -11.665 -12.109 1.00 97.25 188 VAL A N 1
ATOM 1512 C CA . VAL A 1 188 ? -7.720 -10.703 -12.389 1.00 97.25 188 VAL A CA 1
ATOM 1513 C C . VAL A 1 188 ? -7.123 -10.186 -11.076 1.00 97.25 188 VAL A C 1
ATOM 1515 O O . VAL A 1 188 ? -7.830 -9.971 -10.090 1.00 97.25 188 VAL A O 1
ATOM 1518 N N . ARG A 1 189 ? -5.800 -9.990 -11.033 1.00 94.94 189 ARG A N 1
ATOM 1519 C CA . ARG A 1 189 ? -5.087 -9.522 -9.834 1.00 94.94 189 ARG A CA 1
ATOM 1520 C C . ARG A 1 189 ? -4.063 -8.449 -10.174 1.00 94.94 189 ARG A C 1
ATOM 1522 O O . ARG A 1 189 ? -3.491 -8.441 -11.261 1.00 94.94 189 ARG A O 1
ATOM 1529 N N . ASN A 1 190 ? -3.777 -7.585 -9.204 1.00 94.56 190 ASN A N 1
ATOM 1530 C CA . ASN A 1 190 ? -2.650 -6.658 -9.296 1.00 94.56 190 ASN A CA 1
ATOM 1531 C C . ASN A 1 190 ? -1.336 -7.449 -9.440 1.00 94.56 190 ASN A C 1
ATOM 1533 O O . ASN A 1 190 ? -1.156 -8.474 -8.781 1.00 94.56 190 ASN A O 1
ATOM 1537 N N . GLY A 1 191 ? -0.424 -6.967 -10.285 1.00 91.75 191 GLY A N 1
ATOM 1538 C CA . GLY A 1 191 ? 0.838 -7.639 -10.614 1.00 91.75 191 GLY A CA 1
ATOM 1539 C C . GLY A 1 191 ? 0.724 -8.728 -11.689 1.00 91.75 191 GLY A C 1
ATOM 1540 O O . GLY A 1 191 ? 1.735 -9.311 -12.068 1.00 91.75 191 GLY A O 1
ATOM 1541 N N . MET A 1 192 ? -0.481 -9.025 -12.186 1.00 92.75 192 MET A N 1
ATOM 1542 C CA . MET A 1 192 ? -0.674 -9.960 -13.298 1.00 92.75 192 MET A CA 1
ATOM 1543 C C . MET A 1 192 ? -0.248 -9.324 -14.630 1.00 92.75 192 MET A C 1
ATOM 1545 O O . MET A 1 192 ? -0.357 -8.108 -14.799 1.00 92.75 192 MET A O 1
ATOM 1549 N N . ARG A 1 193 ? 0.204 -10.147 -15.585 1.00 93.75 193 ARG A N 1
ATOM 1550 C CA . ARG A 1 193 ? 0.409 -9.725 -16.980 1.00 93.75 193 ARG A CA 1
ATOM 1551 C C . ARG A 1 193 ? -0.934 -9.403 -17.637 1.00 93.75 193 ARG A C 1
ATOM 1553 O O . ARG A 1 193 ? -1.906 -10.123 -17.417 1.00 93.75 193 ARG A O 1
ATOM 1560 N N . LEU A 1 194 ? -0.975 -8.347 -18.443 1.00 90.62 194 LEU A N 1
ATOM 1561 C CA . LEU A 1 194 ? -2.186 -7.876 -19.108 1.00 90.62 194 LEU A CA 1
ATOM 1562 C C . LEU A 1 194 ? -2.771 -8.942 -20.039 1.00 90.62 194 LEU A C 1
ATOM 1564 O O . LEU A 1 194 ? -3.972 -9.184 -19.971 1.00 90.62 194 LEU A O 1
ATOM 1568 N N . GLY A 1 195 ? -1.929 -9.645 -20.802 1.00 91.00 195 GLY A N 1
ATOM 1569 C CA . GLY A 1 195 ? -2.363 -10.764 -21.639 1.00 91.00 195 GLY A CA 1
ATOM 1570 C C . GLY A 1 195 ? -3.116 -11.837 -20.852 1.00 91.00 195 GLY A C 1
ATOM 1571 O O . GLY A 1 195 ? -4.285 -12.108 -21.114 1.00 91.00 195 GLY A O 1
ATOM 1572 N N . SER A 1 196 ? -2.507 -12.345 -19.775 1.00 93.12 196 SER A N 1
ATOM 1573 C CA . SER A 1 196 ? -3.144 -13.333 -18.887 1.00 93.12 196 SER A CA 1
ATOM 1574 C C . SER A 1 196 ? -4.428 -12.817 -18.228 1.00 93.12 196 SER A C 1
ATOM 1576 O O . SER A 1 196 ? -5.347 -13.580 -17.952 1.00 93.12 196 SER A O 1
ATOM 1578 N N . ALA A 1 197 ? -4.517 -11.517 -17.954 1.00 94.38 197 ALA A N 1
ATOM 1579 C CA . ALA A 1 197 ? -5.733 -10.931 -17.407 1.00 94.38 197 ALA A CA 1
ATOM 1580 C C . ALA A 1 197 ? -6.863 -10.834 -18.442 1.00 94.38 197 ALA A C 1
ATOM 1582 O O . ALA A 1 197 ? -8.025 -10.995 -18.073 1.00 94.38 197 ALA A O 1
ATOM 1583 N N . LEU A 1 198 ? -6.534 -10.592 -19.713 1.00 93.12 198 LEU A N 1
ATOM 1584 C CA . LEU A 1 198 ? -7.488 -10.599 -20.823 1.00 93.12 198 LEU A CA 1
ATOM 1585 C C . LEU A 1 198 ? -7.982 -12.013 -21.142 1.00 93.12 198 LEU A C 1
ATOM 1587 O O . LEU A 1 198 ? -9.158 -12.175 -21.454 1.00 93.12 198 LEU A O 1
ATOM 1591 N N . GLU A 1 199 ? -7.139 -13.036 -20.982 1.00 93.50 199 GLU A N 1
ATOM 1592 C CA . GLU A 1 199 ? -7.569 -14.441 -21.052 1.00 93.50 199 GLU A CA 1
ATOM 1593 C C . GLU A 1 199 ? -8.628 -14.761 -19.983 1.00 93.50 199 GLU A C 1
ATOM 1595 O O . GLU A 1 199 ? -9.644 -15.389 -20.275 1.00 93.50 199 GLU A O 1
ATOM 1600 N N . LEU A 1 200 ? -8.421 -14.293 -18.745 1.00 95.44 200 LEU A N 1
ATOM 1601 C CA . LEU A 1 200 ? -9.372 -14.479 -17.640 1.00 95.44 200 LEU A CA 1
ATOM 1602 C C . LEU A 1 200 ? -10.630 -13.610 -17.779 1.00 95.44 200 LEU A C 1
ATOM 1604 O O . LEU A 1 200 ? -11.719 -14.002 -17.361 1.00 95.44 200 LEU A O 1
ATOM 1608 N N . CYS A 1 201 ? -10.485 -12.406 -18.332 1.00 95.44 201 CYS A N 1
ATOM 1609 C CA . CYS A 1 201 ? -11.556 -11.431 -18.476 1.00 95.44 201 CYS A CA 1
ATOM 1610 C C . CYS A 1 201 ? -11.485 -10.756 -19.859 1.00 95.44 201 CYS A C 1
ATOM 1612 O O . CYS A 1 201 ? -10.960 -9.646 -19.976 1.00 95.44 201 CYS A O 1
ATOM 1614 N N . PRO A 1 202 ? -12.076 -11.357 -20.910 1.00 92.44 202 PRO A N 1
ATOM 1615 C CA . PRO A 1 202 ? -12.006 -10.811 -22.274 1.00 92.44 202 PRO A CA 1
ATOM 1616 C C . PRO A 1 202 ? -12.624 -9.411 -22.431 1.00 92.44 202 PRO A C 1
ATOM 1618 O O . PRO A 1 202 ? -12.268 -8.643 -23.323 1.00 92.44 202 PRO A O 1
ATOM 1621 N N . ASN A 1 203 ? -13.551 -9.052 -21.537 1.00 92.19 203 ASN A N 1
ATOM 1622 C CA . ASN A 1 203 ? -14.212 -7.746 -21.516 1.00 92.19 203 ASN A CA 1
ATOM 1623 C C . ASN A 1 203 ? -13.451 -6.680 -20.705 1.00 92.19 203 ASN A C 1
ATOM 1625 O O . ASN A 1 203 ? -13.954 -5.558 -20.584 1.00 92.19 203 ASN A O 1
ATOM 1629 N N . LEU A 1 204 ? -12.278 -7.010 -20.147 1.00 94.62 204 LEU A N 1
ATOM 1630 C CA . LEU A 1 204 ? -11.464 -6.103 -19.339 1.00 94.62 204 LEU A CA 1
ATOM 1631 C C . LEU A 1 204 ? -11.129 -4.833 -20.127 1.00 94.62 204 LEU A C 1
ATOM 1633 O O . LEU A 1 204 ? -10.649 -4.877 -21.261 1.00 94.62 204 LEU A O 1
ATOM 1637 N N . LYS A 1 205 ? -11.388 -3.680 -19.513 1.00 94.12 205 LYS A N 1
ATOM 1638 C CA . LYS A 1 205 ? -11.025 -2.375 -20.065 1.00 94.12 205 LYS A CA 1
ATOM 1639 C C . LYS A 1 205 ? -9.760 -1.870 -19.397 1.00 94.12 205 LYS A C 1
ATOM 1641 O O . LYS A 1 205 ? -9.643 -1.898 -18.176 1.00 94.12 205 LYS A O 1
ATOM 1646 N N . THR A 1 206 ? -8.821 -1.392 -20.197 1.00 92.44 206 THR A N 1
ATOM 1647 C CA . THR A 1 206 ? -7.599 -0.773 -19.695 1.00 92.44 206 THR A CA 1
ATOM 1648 C C . THR A 1 206 ? -7.716 0.742 -19.730 1.00 92.44 206 THR A C 1
ATOM 1650 O O . THR A 1 206 ? -8.366 1.311 -20.608 1.00 92.44 206 THR A O 1
ATOM 1653 N N . ILE A 1 207 ? -7.088 1.393 -18.761 1.00 91.75 207 ILE A N 1
ATOM 1654 C CA . ILE A 1 207 ? -6.961 2.847 -18.672 1.00 91.75 207 ILE A CA 1
ATOM 1655 C C . ILE A 1 207 ? -5.513 3.218 -18.333 1.00 91.75 207 ILE A C 1
ATOM 1657 O O . ILE A 1 207 ? -4.817 2.482 -17.627 1.00 91.75 207 ILE A O 1
ATOM 1661 N N . SER A 1 208 ? -5.068 4.367 -18.838 1.00 90.38 208 SER A N 1
ATOM 1662 C CA . SER A 1 208 ? -3.721 4.893 -18.601 1.00 90.38 208 SER A CA 1
ATOM 1663 C C . SER A 1 208 ? -3.532 5.405 -17.170 1.00 90.38 208 SER A C 1
ATOM 1665 O O . SER A 1 208 ? -4.492 5.702 -16.459 1.00 90.38 208 SER A O 1
ATOM 1667 N N . TYR A 1 209 ? -2.270 5.532 -16.756 1.00 92.56 209 TYR A N 1
ATOM 1668 C CA . TYR A 1 209 ? -1.909 6.121 -15.467 1.00 92.56 209 TYR A CA 1
ATOM 1669 C C . TYR A 1 209 ? -2.210 7.623 -15.418 1.00 92.56 209 TYR A C 1
ATOM 1671 O O . TYR A 1 209 ? -1.942 8.338 -16.379 1.00 92.56 209 TYR A O 1
ATOM 1679 N N . ASP A 1 210 ? -2.669 8.092 -14.260 1.00 94.19 210 ASP A N 1
ATOM 1680 C CA . ASP A 1 210 ? -2.878 9.505 -13.937 1.00 94.19 210 ASP A CA 1
ATOM 1681 C C . ASP A 1 210 ? -2.094 9.868 -12.659 1.00 94.19 210 ASP A C 1
ATOM 1683 O O . ASP A 1 210 ? -2.639 9.973 -11.560 1.00 94.19 210 ASP A O 1
ATOM 1687 N N . PHE A 1 211 ? -0.762 9.947 -12.782 1.00 94.69 211 PHE A N 1
ATOM 1688 C CA . PHE A 1 211 ? 0.136 10.107 -11.629 1.00 94.69 211 PHE A CA 1
ATOM 1689 C C . PHE A 1 211 ? -0.086 11.407 -10.851 1.00 94.69 211 PHE A C 1
ATOM 1691 O O . PHE A 1 211 ? 0.067 11.409 -9.629 1.00 94.69 211 PHE A O 1
ATOM 1698 N N . GLU A 1 212 ? -0.447 12.492 -11.537 1.00 94.81 212 GLU A N 1
ATOM 1699 C CA . GLU A 1 212 ? -0.736 13.784 -10.909 1.00 94.81 212 GLU A CA 1
ATOM 1700 C C . GLU A 1 212 ? -1.948 13.655 -9.986 1.00 94.81 212 GLU A C 1
ATOM 1702 O O . GLU A 1 212 ? -1.828 13.881 -8.779 1.00 94.81 212 GLU A O 1
ATOM 1707 N N . ARG A 1 213 ? -3.064 13.125 -10.500 1.00 94.75 213 ARG A N 1
ATOM 1708 C CA . ARG A 1 213 ? -4.269 12.889 -9.700 1.00 94.75 213 ARG A CA 1
ATOM 1709 C C . ARG A 1 213 ? -4.031 11.938 -8.531 1.00 94.75 213 ARG A C 1
ATOM 1711 O O . ARG A 1 213 ? -4.574 12.132 -7.443 1.00 94.75 213 ARG A O 1
ATOM 1718 N N . TYR A 1 214 ? -3.222 10.895 -8.722 1.00 97.00 214 TYR A N 1
ATOM 1719 C CA . TYR A 1 214 ? -2.878 9.981 -7.629 1.00 97.00 214 TYR A CA 1
ATOM 1720 C C . TYR A 1 214 ? -2.127 10.710 -6.506 1.00 97.00 214 TYR A C 1
ATOM 1722 O O . TYR A 1 214 ? -2.366 10.439 -5.329 1.00 97.00 214 TYR A O 1
ATOM 1730 N N . ALA A 1 215 ? -1.227 11.637 -6.842 1.00 96.31 215 ALA A N 1
ATOM 1731 C CA . ALA A 1 215 ? -0.507 12.423 -5.844 1.00 96.31 215 ALA A CA 1
ATOM 1732 C C . ALA A 1 215 ? -1.438 13.401 -5.112 1.00 96.31 215 ALA A C 1
ATOM 1734 O O . ALA A 1 215 ? -1.365 13.501 -3.888 1.00 96.31 215 ALA A O 1
ATOM 1735 N N . GLU A 1 216 ? -2.348 14.059 -5.834 1.00 96.62 216 GLU A N 1
ATOM 1736 C CA . GLU A 1 216 ? -3.347 14.966 -5.255 1.00 96.62 216 GLU A CA 1
ATOM 1737 C C . GLU A 1 216 ? -4.269 14.249 -4.263 1.00 96.62 216 GLU A C 1
ATOM 1739 O O . GLU A 1 216 ? -4.450 14.701 -3.128 1.00 96.62 216 GLU A O 1
ATOM 1744 N N . ILE A 1 217 ? -4.821 13.094 -4.653 1.00 97.38 217 ILE A N 1
ATOM 1745 C CA . ILE A 1 217 ? -5.680 12.293 -3.771 1.00 97.38 217 ILE A CA 1
ATOM 1746 C C . ILE A 1 217 ? -4.891 11.816 -2.551 1.00 97.38 217 ILE A C 1
ATOM 1748 O O . ILE A 1 217 ? -5.400 11.910 -1.436 1.00 97.38 217 ILE A O 1
ATOM 1752 N N . SER A 1 218 ? -3.645 11.366 -2.741 1.00 97.25 218 SER A N 1
ATOM 1753 C CA . SER A 1 218 ? -2.755 10.975 -1.643 1.00 97.25 218 SER A CA 1
ATOM 1754 C C . SER A 1 218 ? -2.614 12.108 -0.621 1.00 97.25 218 SER A C 1
ATOM 1756 O O . SER A 1 218 ? -2.958 11.944 0.547 1.00 97.25 218 SER A O 1
ATOM 1758 N N . GLN A 1 219 ? -2.225 13.305 -1.057 1.00 96.56 219 GLN A N 1
ATOM 1759 C CA . GLN A 1 219 ? -2.096 14.447 -0.154 1.00 96.56 219 GLN A CA 1
ATOM 1760 C C . GLN A 1 219 ? -3.432 14.815 0.516 1.00 96.56 219 GLN A C 1
ATOM 1762 O O . GLN A 1 219 ? -3.456 15.147 1.704 1.00 96.56 219 GLN A O 1
ATOM 1767 N N . THR A 1 220 ? -4.545 14.712 -0.215 1.00 97.44 220 THR A N 1
ATOM 1768 C CA . THR A 1 220 ? -5.895 15.000 0.294 1.00 97.44 220 THR A CA 1
ATOM 1769 C C . THR A 1 220 ? -6.277 14.070 1.441 1.00 97.44 220 THR A C 1
ATOM 1771 O O . THR A 1 220 ? -6.708 14.553 2.487 1.00 97.44 220 THR A O 1
ATOM 1774 N N . ILE A 1 221 ? -6.082 12.753 1.298 1.00 96.94 221 ILE A N 1
ATOM 1775 C CA . ILE A 1 221 ? -6.463 11.793 2.346 1.00 96.94 221 ILE A CA 1
ATOM 1776 C C . ILE A 1 221 ? -5.637 11.987 3.625 1.00 96.94 221 ILE A C 1
ATOM 1778 O O . ILE A 1 221 ? -6.202 11.986 4.717 1.00 96.94 221 ILE A O 1
ATOM 1782 N N . TYR A 1 222 ? -4.327 12.237 3.507 1.00 96.81 222 TYR A N 1
ATOM 1783 C CA . TYR A 1 222 ? -3.468 12.509 4.665 1.00 96.81 222 TYR A CA 1
ATOM 1784 C C . TYR A 1 222 ? -3.841 13.829 5.342 1.00 96.81 222 TYR A C 1
ATOM 1786 O O . TYR A 1 222 ? -3.892 13.905 6.569 1.00 96.81 222 TYR A O 1
ATOM 1794 N N . SER A 1 223 ? -4.161 14.855 4.552 1.00 95.69 223 SER A N 1
ATOM 1795 C CA . SER A 1 223 ? -4.594 16.153 5.073 1.00 95.69 223 SER A CA 1
ATOM 1796 C C . SER A 1 223 ? -5.933 16.052 5.803 1.00 95.69 223 SER A C 1
ATOM 1798 O O . SER A 1 223 ? -6.085 16.644 6.866 1.00 95.69 223 SER A O 1
ATOM 1800 N N . LEU A 1 224 ? -6.894 15.286 5.270 1.00 96.12 224 LEU A N 1
ATOM 1801 C CA . LEU A 1 224 ? -8.204 15.080 5.895 1.00 96.12 224 LEU A CA 1
ATOM 1802 C C . LEU A 1 224 ? -8.083 14.425 7.271 1.00 96.12 224 LEU A C 1
ATOM 1804 O O . LEU A 1 224 ? -8.668 14.924 8.227 1.00 96.12 224 LEU A O 1
ATOM 1808 N N . VAL A 1 225 ? -7.291 13.359 7.392 1.00 95.81 225 VAL A N 1
ATOM 1809 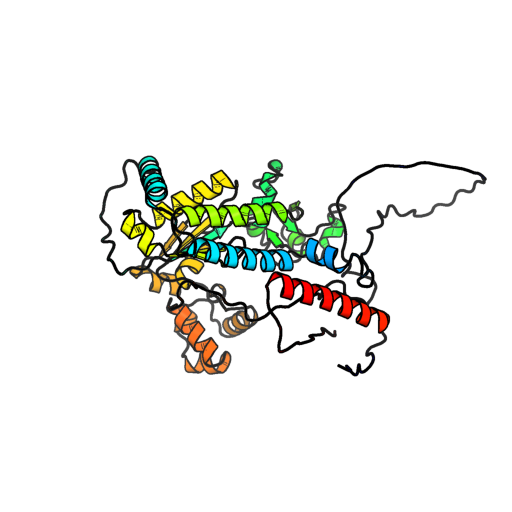C CA . VAL A 1 225 ? -7.049 12.703 8.688 1.00 95.81 225 VAL A CA 1
ATOM 1810 C C . VAL A 1 225 ? -6.280 13.633 9.636 1.00 95.81 225 VAL A C 1
ATOM 1812 O O . VAL A 1 225 ? -6.651 13.773 10.803 1.00 95.81 225 VAL A O 1
ATOM 1815 N N . GLY A 1 226 ? -5.269 14.342 9.119 1.00 94.38 226 GLY A N 1
ATOM 1816 C CA . GLY A 1 226 ? -4.431 15.280 9.874 1.00 94.38 226 GLY A CA 1
ATOM 1817 C C . GLY A 1 226 ? -5.170 16.480 10.486 1.00 94.38 226 GLY A C 1
ATOM 1818 O O . GLY A 1 226 ? -4.628 17.147 11.378 1.00 94.38 226 GLY A O 1
ATOM 1819 N N . LYS A 1 227 ? -6.413 16.751 10.059 1.00 93.69 227 LYS A N 1
ATOM 1820 C CA . LYS A 1 227 ? -7.299 17.749 10.686 1.00 93.69 227 LYS A CA 1
ATOM 1821 C C . LYS A 1 227 ? -7.741 17.357 12.096 1.00 93.69 227 LYS A C 1
ATOM 1823 O O . LYS A 1 227 ? -8.045 18.252 12.878 1.00 93.69 227 LYS A O 1
ATOM 1828 N N . TYR A 1 228 ? -7.791 16.063 12.418 1.00 93.81 228 TYR A N 1
ATOM 1829 C CA . TYR A 1 228 ? -8.394 15.564 13.664 1.00 93.81 228 TYR A CA 1
ATOM 1830 C C . TYR A 1 228 ? -7.375 15.002 14.661 1.00 93.81 228 TYR A C 1
ATOM 1832 O O . TYR A 1 228 ? -7.608 15.046 15.871 1.00 93.81 228 TYR A O 1
ATOM 1840 N N . THR A 1 229 ? -6.253 14.477 14.167 1.00 92.50 229 THR A N 1
ATOM 1841 C CA . THR A 1 229 ? -5.190 13.895 14.997 1.00 92.50 229 THR A CA 1
ATOM 1842 C C . THR A 1 229 ? -3.815 14.033 14.336 1.00 92.50 229 THR A C 1
ATOM 1844 O O . THR A 1 229 ? -3.723 14.207 13.118 1.00 92.50 229 THR A O 1
ATOM 1847 N N . ARG A 1 230 ? -2.746 13.964 15.142 1.00 91.25 230 ARG A N 1
ATOM 1848 C CA . ARG A 1 230 ? -1.354 13.801 14.679 1.00 91.25 230 ARG A CA 1
ATOM 1849 C C . ARG A 1 230 ? -0.794 12.400 14.861 1.00 91.25 230 ARG A C 1
ATOM 1851 O O . ARG A 1 230 ? 0.274 12.107 14.321 1.00 91.25 230 ARG A O 1
ATOM 1858 N N . ASP A 1 231 ? -1.540 11.525 15.521 1.00 92.12 231 ASP A N 1
ATOM 1859 C CA . ASP A 1 231 ? -1.143 10.145 15.764 1.00 92.12 231 ASP A CA 1
ATOM 1860 C C . ASP A 1 231 ? -1.378 9.284 14.521 1.00 92.12 231 ASP A C 1
ATOM 1862 O O . ASP A 1 231 ? -2.199 8.370 14.518 1.00 92.12 231 ASP A O 1
ATOM 1866 N N . LEU A 1 232 ? -0.683 9.595 13.427 1.00 92.44 232 LEU A N 1
ATOM 1867 C CA . LEU A 1 232 ? -0.749 8.841 12.182 1.00 92.44 232 LEU A CA 1
ATOM 1868 C C . LEU A 1 232 ? 0.637 8.435 11.675 1.00 92.44 232 LEU A C 1
ATOM 1870 O O . LEU A 1 232 ? 1.632 9.119 11.891 1.00 92.44 232 LEU A O 1
ATOM 1874 N N . GLU A 1 233 ? 0.693 7.307 10.972 1.00 94.75 233 GLU A N 1
ATOM 1875 C CA . GLU A 1 233 ? 1.885 6.790 10.299 1.00 94.75 233 GLU A CA 1
ATOM 1876 C C . GLU A 1 233 ? 1.582 6.586 8.816 1.00 94.75 233 GLU A C 1
ATOM 1878 O O . GLU A 1 233 ? 0.690 5.816 8.447 1.00 94.75 233 GLU A O 1
ATOM 1883 N N . ALA A 1 234 ? 2.375 7.230 7.959 1.00 94.38 234 ALA A N 1
ATOM 1884 C CA . ALA A 1 234 ? 2.304 7.030 6.520 1.00 94.38 234 ALA A CA 1
ATOM 1885 C C . ALA A 1 234 ? 2.902 5.679 6.099 1.00 94.38 234 ALA A C 1
ATOM 1887 O O . ALA A 1 234 ? 4.097 5.425 6.303 1.00 94.38 234 ALA A O 1
ATOM 1888 N N . VAL A 1 235 ? 2.094 4.832 5.451 1.00 93.75 235 VAL A N 1
ATOM 1889 C CA . VAL A 1 235 ? 2.541 3.523 4.947 1.00 93.75 235 VAL A CA 1
ATOM 1890 C C . VAL A 1 235 ? 2.877 3.597 3.459 1.00 93.75 235 VAL A C 1
ATOM 1892 O O . VAL A 1 235 ? 3.993 3.241 3.063 1.00 93.75 235 VAL A O 1
ATOM 1895 N N . SER A 1 236 ? 1.949 4.100 2.645 1.00 94.38 236 SER A N 1
ATOM 1896 C CA . SER A 1 236 ? 2.091 4.284 1.193 1.00 94.38 236 SER A CA 1
ATOM 1897 C C . SER A 1 236 ? 1.433 5.599 0.741 1.00 94.38 236 SER A C 1
ATOM 1899 O O . SER A 1 236 ? 1.084 6.449 1.558 1.00 94.38 236 SER A O 1
ATOM 1901 N N . CYS A 1 237 ? 1.255 5.786 -0.570 1.00 93.88 237 CYS A N 1
ATOM 1902 C CA . CYS A 1 237 ? 0.458 6.893 -1.100 1.00 93.88 237 CYS A CA 1
ATOM 1903 C C . CYS A 1 237 ? -1.039 6.804 -0.742 1.00 93.88 237 CYS A C 1
ATOM 1905 O O . CYS A 1 237 ? -1.726 7.817 -0.760 1.00 93.88 237 CYS A O 1
ATOM 1907 N N . ASP A 1 238 ? -1.552 5.623 -0.425 1.00 96.69 238 ASP A N 1
ATOM 1908 C CA . ASP A 1 238 ? -2.983 5.338 -0.287 1.00 96.69 238 ASP A CA 1
ATOM 1909 C C . ASP A 1 238 ? -3.340 4.543 0.982 1.00 96.69 238 ASP A C 1
ATOM 1911 O O . ASP A 1 238 ? -4.498 4.176 1.178 1.00 96.69 238 ASP A O 1
ATOM 1915 N N . GLU A 1 239 ? -2.350 4.296 1.843 1.00 97.50 239 GLU A N 1
ATOM 1916 C CA . GLU A 1 239 ? -2.445 3.481 3.055 1.00 97.50 239 GLU A CA 1
ATOM 1917 C C . GLU A 1 239 ? -1.807 4.217 4.242 1.00 97.50 239 GLU A C 1
ATOM 1919 O O . GLU A 1 239 ? -0.674 4.706 4.139 1.00 97.50 239 GLU A O 1
ATOM 1924 N N . MET A 1 240 ? -2.497 4.254 5.385 1.00 97.50 240 MET A N 1
ATOM 1925 C CA . MET A 1 240 ? -1.981 4.827 6.633 1.00 97.50 240 MET A CA 1
ATOM 1926 C C . MET A 1 240 ? -2.490 4.092 7.875 1.00 97.50 240 MET A C 1
ATOM 1928 O O . MET A 1 240 ? -3.552 3.465 7.859 1.00 97.50 240 MET A O 1
ATOM 1932 N N . PHE A 1 241 ? -1.747 4.222 8.973 1.00 97.75 241 PHE A N 1
ATOM 1933 C CA . PHE A 1 241 ? -2.231 3.879 10.310 1.00 97.75 241 PHE A CA 1
ATOM 1934 C C . PHE A 1 241 ? -2.552 5.139 11.108 1.00 97.75 241 PHE A C 1
ATOM 1936 O O . PHE A 1 241 ? -1.898 6.160 10.920 1.00 97.75 241 PHE A O 1
ATOM 1943 N N . VAL A 1 242 ? -3.517 5.043 12.018 1.00 96.56 242 VAL A N 1
ATOM 1944 C CA . VAL A 1 242 ? -3.911 6.112 12.940 1.00 96.56 242 VAL A CA 1
ATOM 1945 C C . VAL A 1 242 ? -4.163 5.508 14.320 1.00 96.56 242 VAL A C 1
ATOM 1947 O O . VAL A 1 242 ? -4.871 4.505 14.417 1.00 96.56 242 VAL A O 1
ATOM 1950 N N . ASP A 1 243 ? -3.604 6.085 15.380 1.00 95.31 243 ASP A N 1
ATOM 1951 C CA . ASP A 1 243 ? -3.965 5.739 16.756 1.00 95.31 243 ASP A CA 1
ATOM 1952 C C . ASP A 1 243 ? -5.149 6.613 17.160 1.00 95.31 243 ASP A C 1
ATOM 1954 O O . ASP A 1 243 ? -5.109 7.842 17.105 1.00 95.31 243 ASP A O 1
ATOM 1958 N N . LEU A 1 244 ? -6.251 5.959 17.505 1.00 94.50 244 LEU A N 1
ATOM 1959 C CA . LEU A 1 244 ? -7.495 6.627 17.856 1.00 94.50 244 LEU A CA 1
ATOM 1960 C C . LEU A 1 244 ? -7.620 6.877 19.358 1.00 94.50 244 LEU A C 1
ATOM 1962 O O . LEU A 1 244 ? -8.621 7.450 19.779 1.00 94.50 244 LEU A O 1
ATOM 1966 N N . LYS A 1 245 ? -6.646 6.456 20.175 1.00 91.56 245 LYS A N 1
ATOM 1967 C CA . LYS A 1 245 ? -6.731 6.541 21.636 1.00 91.56 245 LYS A CA 1
ATOM 1968 C C . LYS A 1 245 ? -7.038 7.962 22.119 1.00 91.56 245 LYS A C 1
ATOM 1970 O O . LYS A 1 245 ? -8.027 8.154 22.822 1.00 91.56 245 LYS A O 1
ATOM 1975 N N . GLU A 1 246 ? -6.216 8.943 21.742 1.00 90.56 246 GLU A N 1
ATOM 1976 C CA . GLU A 1 246 ? -6.372 10.332 22.200 1.00 90.56 246 GLU A CA 1
ATOM 1977 C C . GLU A 1 246 ? -7.632 10.981 21.612 1.00 90.56 246 GLU A C 1
ATOM 1979 O O . GLU A 1 246 ? -8.414 11.611 22.324 1.00 90.56 246 GLU A O 1
ATOM 1984 N N . LEU A 1 247 ? -7.873 10.764 20.314 1.00 91.25 247 LEU A N 1
ATOM 1985 C CA . LEU A 1 247 ? -9.034 11.303 19.612 1.00 91.25 247 LEU A CA 1
ATOM 1986 C C . LEU A 1 247 ? -10.348 10.828 20.244 1.00 91.25 247 LEU A C 1
ATOM 1988 O O . LEU A 1 247 ? -11.214 11.647 20.545 1.00 91.25 247 LEU A O 1
ATOM 1992 N N . CYS A 1 248 ? -10.505 9.519 20.451 1.00 91.50 248 CYS A N 1
ATOM 1993 C CA . CYS A 1 248 ? -11.714 8.947 21.034 1.00 91.50 248 CYS A CA 1
ATOM 1994 C C . CYS A 1 248 ? -11.903 9.383 22.490 1.00 91.50 248 CYS A C 1
ATOM 1996 O O . CYS A 1 248 ? -13.024 9.699 22.875 1.00 91.50 248 CYS A O 1
ATOM 1998 N N . PHE A 1 249 ? -10.825 9.451 23.278 1.00 89.44 249 PHE A N 1
ATOM 1999 C CA . PHE A 1 249 ? -10.894 9.904 24.668 1.00 89.44 249 PHE A CA 1
ATOM 2000 C C . PHE A 1 249 ? -11.385 11.355 24.773 1.00 89.44 249 PHE A C 1
ATOM 2002 O O . PHE A 1 249 ? -12.325 11.635 25.511 1.00 89.44 249 PHE A O 1
ATOM 2009 N N . ASN A 1 250 ? -10.814 12.262 23.977 1.00 89.12 250 ASN A N 1
ATOM 2010 C CA . ASN A 1 250 ? -11.140 13.689 24.038 1.00 89.12 250 ASN A CA 1
ATOM 2011 C C . ASN A 1 250 ? -12.511 14.040 23.446 1.00 89.12 250 ASN A C 1
ATOM 2013 O O . ASN A 1 250 ? -13.083 15.071 23.786 1.00 89.12 250 ASN A O 1
ATOM 2017 N N . THR A 1 251 ? -13.037 13.215 22.539 1.00 88.88 251 THR A N 1
ATOM 2018 C CA . THR A 1 251 ? -14.298 13.504 21.834 1.00 88.88 251 THR A CA 1
ATOM 2019 C C . THR A 1 251 ? -15.476 12.639 22.277 1.00 88.88 251 THR A C 1
ATOM 2021 O O . THR A 1 251 ? -16.616 12.952 21.940 1.00 88.88 251 THR A O 1
ATOM 2024 N N . GLY A 1 252 ? -15.225 11.530 22.980 1.00 88.69 252 GLY A N 1
ATOM 2025 C CA . GLY A 1 252 ? -16.234 10.513 23.295 1.00 88.69 252 GLY A CA 1
ATOM 2026 C C . GLY A 1 252 ? -16.725 9.713 22.079 1.00 88.69 252 GLY A C 1
ATOM 2027 O O . GLY A 1 252 ? -17.668 8.930 22.193 1.00 88.69 252 GLY A O 1
ATOM 2028 N N . ILE A 1 253 ? -16.115 9.901 20.904 1.00 90.00 253 ILE A N 1
ATOM 2029 C CA . ILE A 1 253 ? -16.514 9.236 19.661 1.00 90.00 253 ILE A CA 1
ATOM 2030 C C . ILE A 1 253 ? -15.992 7.803 19.640 1.00 90.00 253 ILE A C 1
ATOM 2032 O O . ILE A 1 253 ? -14.822 7.542 19.919 1.00 90.00 253 ILE A O 1
ATOM 2036 N N . ARG A 1 254 ? -16.838 6.858 19.217 1.00 91.56 254 ARG A N 1
ATOM 2037 C CA . ARG A 1 254 ? -16.425 5.459 19.049 1.00 91.56 254 ARG A CA 1
ATOM 2038 C C . ARG A 1 254 ? -15.536 5.294 17.807 1.00 91.56 254 ARG A C 1
ATOM 2040 O O . ARG A 1 254 ? -15.828 5.903 16.777 1.00 91.56 254 ARG A O 1
ATOM 2047 N N . PRO A 1 255 ? -14.532 4.395 17.826 1.00 93.81 255 PRO A N 1
ATOM 2048 C CA . PRO A 1 255 ? -13.643 4.170 16.681 1.00 93.81 255 PRO A CA 1
ATOM 2049 C C . PRO A 1 255 ? -14.370 3.931 15.345 1.00 93.81 255 PRO A C 1
ATOM 2051 O O . PRO A 1 255 ? -13.998 4.505 14.324 1.00 93.81 255 PRO A O 1
ATOM 2054 N N . LEU A 1 256 ? -15.450 3.138 15.350 1.00 94.38 256 LEU A N 1
ATOM 2055 C CA . LEU A 1 256 ? -16.260 2.888 14.151 1.00 94.38 256 LEU A CA 1
ATOM 2056 C C . LEU A 1 256 ? -16.996 4.133 13.636 1.00 94.38 256 LEU A C 1
ATOM 2058 O O . LEU A 1 256 ? -17.156 4.271 12.428 1.00 94.38 256 LEU A O 1
ATOM 2062 N N . GLN A 1 257 ? -17.422 5.042 14.514 1.00 94.56 257 GLN A N 1
ATOM 2063 C CA . GLN A 1 257 ? -18.078 6.286 14.098 1.00 94.56 257 GLN A CA 1
ATOM 2064 C C . GLN A 1 257 ? -17.076 7.210 13.397 1.00 94.56 257 GLN A C 1
ATOM 2066 O O . GLN A 1 257 ? -17.385 7.756 12.340 1.00 94.56 257 GLN A O 1
ATOM 2071 N N . PHE A 1 258 ? -15.850 7.316 13.925 1.00 95.75 258 PHE A N 1
ATOM 2072 C CA . PHE A 1 258 ? -14.779 8.050 13.249 1.00 95.75 258 PHE A CA 1
ATOM 2073 C C . PHE A 1 258 ? -14.420 7.421 11.894 1.00 95.75 258 PHE A C 1
ATOM 2075 O O . PHE A 1 258 ? -14.276 8.141 10.908 1.00 95.75 258 PHE A O 1
ATOM 2082 N N . ALA A 1 259 ? -14.344 6.087 11.815 1.00 96.81 259 ALA A N 1
ATOM 2083 C CA . ALA A 1 259 ? -14.111 5.383 10.556 1.00 96.81 259 ALA A CA 1
ATOM 2084 C C . ALA A 1 259 ? -15.212 5.650 9.514 1.00 96.81 259 ALA A C 1
ATOM 2086 O O . ALA A 1 259 ? -14.891 5.923 8.359 1.00 96.81 259 ALA A O 1
ATOM 2087 N N . SER A 1 260 ? -16.492 5.625 9.906 1.00 96.81 260 SER A N 1
ATOM 2088 C CA . SER A 1 260 ? -17.605 5.963 9.006 1.00 96.81 260 SER A CA 1
ATOM 2089 C C . SER A 1 260 ? -17.478 7.392 8.489 1.00 96.81 260 SER A C 1
ATOM 2091 O O . SER A 1 260 ? -17.510 7.622 7.280 1.00 96.81 260 SER A O 1
ATOM 2093 N N . PHE A 1 261 ? -17.274 8.337 9.410 1.00 96.62 261 PHE A N 1
ATOM 2094 C CA . PHE A 1 261 ? -17.141 9.752 9.096 1.00 96.62 261 PHE A CA 1
ATOM 2095 C C . PHE A 1 261 ? -15.990 10.004 8.115 1.00 96.62 261 PHE A C 1
ATOM 2097 O O . PHE A 1 261 ? -16.190 10.611 7.066 1.00 96.62 261 PHE A O 1
ATOM 2104 N N . ILE A 1 262 ? -14.788 9.494 8.405 1.00 97.06 262 ILE A N 1
ATOM 2105 C CA . ILE A 1 262 ? -13.617 9.782 7.571 1.00 97.06 262 ILE A CA 1
ATOM 2106 C C . ILE A 1 262 ? -13.721 9.134 6.188 1.00 97.06 262 ILE A C 1
ATOM 2108 O O . ILE A 1 262 ? -13.276 9.718 5.203 1.00 97.06 262 ILE A O 1
ATOM 2112 N N . ARG A 1 263 ? -14.342 7.951 6.081 1.00 97.94 263 ARG A N 1
ATOM 2113 C CA . ARG A 1 263 ? -14.607 7.302 4.789 1.00 97.94 263 ARG A CA 1
ATOM 2114 C C . ARG A 1 263 ? -15.564 8.128 3.936 1.00 97.94 263 ARG A C 1
ATOM 2116 O O . ARG A 1 263 ? -15.334 8.266 2.736 1.00 97.94 263 ARG A O 1
ATOM 2123 N N . GLU A 1 264 ? -16.602 8.697 4.544 1.00 96.94 264 GLU A N 1
ATOM 2124 C CA . GLU A 1 264 ? -17.544 9.576 3.852 1.00 96.94 264 GLU A CA 1
ATOM 2125 C C . GLU A 1 264 ? -16.875 10.879 3.398 1.00 96.94 264 GLU A C 1
ATOM 2127 O O . GLU A 1 264 ? -17.0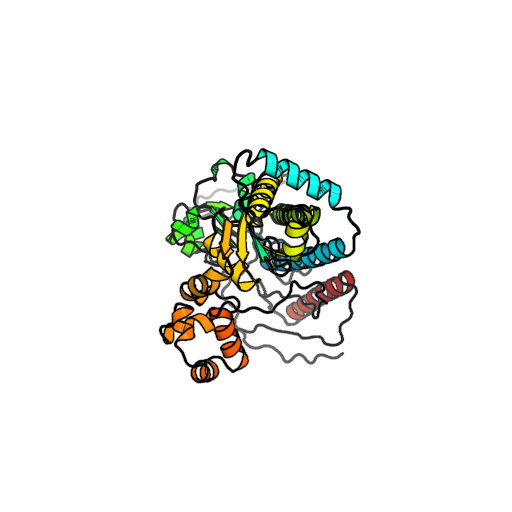28 11.275 2.243 1.00 96.94 264 GLU A O 1
ATOM 2132 N N . GLU A 1 265 ? -16.077 11.514 4.258 1.00 97.38 265 GLU A N 1
ATOM 2133 C CA . GLU A 1 265 ? -15.345 12.737 3.911 1.00 97.38 265 GLU A CA 1
ATOM 2134 C C . GLU A 1 265 ? -14.317 12.500 2.796 1.00 97.38 265 GLU A C 1
ATOM 2136 O O . GLU A 1 265 ? -14.219 13.296 1.860 1.00 97.38 265 GLU A O 1
ATOM 2141 N N . ILE A 1 266 ? -13.603 11.369 2.826 1.00 97.62 266 ILE A N 1
ATOM 2142 C CA . ILE A 1 266 ? -12.711 10.961 1.733 1.00 97.62 266 ILE A CA 1
ATOM 2143 C C . ILE A 1 266 ? -13.502 10.773 0.439 1.00 97.62 266 ILE A C 1
ATOM 2145 O O . ILE A 1 266 ? -13.080 11.269 -0.609 1.00 97.62 266 ILE A O 1
ATOM 2149 N N . PHE A 1 267 ? -14.650 10.095 0.489 1.00 97.56 267 PHE A N 1
ATOM 2150 C CA . PHE A 1 267 ? -15.476 9.885 -0.696 1.00 97.56 267 PHE A CA 1
ATOM 2151 C C . PHE A 1 267 ? -16.001 11.206 -1.269 1.00 97.56 267 PHE A C 1
ATOM 2153 O O . PHE A 1 267 ? -15.905 11.418 -2.475 1.00 97.56 267 PHE A O 1
ATOM 2160 N N . LYS A 1 268 ? -16.479 12.130 -0.429 1.00 97.19 268 LYS A N 1
ATOM 2161 C CA . LYS A 1 268 ? -16.919 13.467 -0.863 1.00 97.19 268 LYS A CA 1
ATOM 2162 C C . LYS A 1 268 ? -15.789 14.266 -1.507 1.00 97.19 268 LYS A C 1
ATOM 2164 O O . LYS A 1 268 ? -16.003 14.892 -2.540 1.00 97.19 268 LYS A O 1
ATOM 2169 N N . ALA A 1 269 ? -14.598 14.241 -0.911 1.00 97.25 269 ALA A N 1
ATOM 2170 C CA . ALA A 1 269 ? -13.462 15.026 -1.386 1.00 97.25 269 ALA A CA 1
ATOM 2171 C C . ALA A 1 269 ? -12.821 14.457 -2.661 1.00 97.25 269 ALA A C 1
ATOM 2173 O O . ALA A 1 269 ? -12.303 15.211 -3.479 1.00 97.25 269 ALA A O 1
ATOM 2174 N N . THR A 1 270 ? -12.826 13.132 -2.833 1.00 96.06 270 THR A N 1
ATOM 2175 C CA . THR A 1 270 ? -12.009 12.460 -3.863 1.00 96.06 270 THR A CA 1
ATOM 2176 C C . THR A 1 270 ? -12.825 11.667 -4.886 1.00 96.06 270 THR A C 1
ATOM 2178 O O . THR A 1 270 ? -12.293 11.249 -5.917 1.00 96.06 270 THR A O 1
ATOM 2181 N N . GLY A 1 271 ? -14.101 11.397 -4.597 1.00 95.12 271 GLY A N 1
ATOM 2182 C CA . GLY A 1 271 ? -14.944 10.447 -5.326 1.00 95.12 271 GLY A CA 1
ATOM 2183 C C . GLY A 1 271 ? -14.523 8.980 -5.163 1.00 95.12 271 GLY A C 1
ATOM 2184 O O . GLY A 1 271 ? -15.119 8.103 -5.789 1.00 95.12 271 GLY A O 1
ATOM 2185 N N . CYS A 1 272 ? -13.488 8.696 -4.367 1.00 96.19 272 CYS A N 1
ATOM 2186 C CA . CYS A 1 272 ? -12.898 7.372 -4.211 1.00 96.19 272 CYS A CA 1
ATOM 2187 C C . CYS A 1 272 ? -13.311 6.749 -2.877 1.00 96.19 272 CYS A C 1
ATOM 2189 O O . CYS A 1 272 ? -13.354 7.423 -1.850 1.00 96.19 272 CYS A O 1
ATOM 2191 N N . THR A 1 273 ? -13.592 5.448 -2.879 1.00 96.94 273 THR A N 1
ATOM 2192 C CA . THR A 1 273 ? -13.926 4.717 -1.654 1.00 96.94 273 THR A CA 1
ATOM 2193 C C . THR A 1 273 ? -12.667 4.255 -0.927 1.00 96.94 273 THR A C 1
ATOM 2195 O O . THR A 1 273 ? -11.630 3.979 -1.539 1.00 96.94 273 THR A O 1
ATOM 2198 N N . SER A 1 274 ? -12.773 4.129 0.390 1.00 97.88 274 SER A N 1
ATOM 2199 C CA . SER A 1 274 ? -11.745 3.546 1.244 1.00 97.88 274 SER A CA 1
ATOM 2200 C C . SER A 1 274 ? -12.355 2.505 2.171 1.00 97.88 274 SER A C 1
ATOM 2202 O O . SER A 1 274 ? -13.542 2.559 2.516 1.00 97.88 274 SER A O 1
ATOM 2204 N N . SER A 1 275 ? -11.518 1.554 2.573 1.00 98.69 275 SER A N 1
ATOM 2205 C CA . SER A 1 275 ? -11.866 0.536 3.555 1.00 98.69 275 SER A CA 1
ATOM 2206 C C . SER A 1 275 ? -11.012 0.695 4.801 1.00 98.69 275 SER A C 1
ATOM 2208 O O . SER A 1 275 ? -9.841 1.075 4.718 1.00 98.69 275 SER A O 1
ATOM 2210 N N . VAL A 1 276 ? -11.605 0.402 5.956 1.00 98.62 276 VAL A N 1
ATOM 2211 C CA . VAL A 1 276 ? -10.980 0.647 7.258 1.00 98.62 276 VAL A CA 1
ATOM 2212 C C . VAL A 1 276 ? -11.044 -0.591 8.146 1.00 98.62 276 VAL A C 1
ATOM 2214 O O . VAL A 1 276 ? -12.101 -1.173 8.361 1.00 98.62 276 VAL A O 1
ATOM 2217 N N . GLY A 1 277 ? -9.911 -0.983 8.711 1.00 98.50 277 GLY A N 1
ATOM 2218 C CA . GLY A 1 277 ? -9.837 -2.005 9.749 1.00 98.50 277 GLY A CA 1
ATOM 2219 C C . GLY A 1 277 ? -9.372 -1.400 11.061 1.00 98.50 277 GLY A C 1
ATOM 2220 O O . GLY A 1 277 ? -8.392 -0.663 11.090 1.00 98.50 277 GLY A O 1
ATOM 2221 N N . ILE A 1 278 ? -10.052 -1.727 12.152 1.00 98.50 278 ILE A N 1
ATOM 2222 C CA . ILE A 1 278 ? -9.708 -1.273 13.499 1.00 98.50 278 ILE A CA 1
ATOM 2223 C C . ILE A 1 278 ? -9.335 -2.494 14.332 1.00 98.50 278 ILE A C 1
ATOM 2225 O O . ILE A 1 278 ? -10.057 -3.491 14.343 1.00 98.50 278 ILE A O 1
ATOM 2229 N N . GLY A 1 279 ? -8.211 -2.425 15.036 1.00 96.56 279 GLY A N 1
ATOM 2230 C CA . GLY A 1 279 ? -7.725 -3.512 15.879 1.00 96.56 279 GLY A CA 1
ATOM 2231 C C . GLY A 1 279 ? -6.986 -3.015 17.113 1.00 96.56 279 GLY A C 1
ATOM 2232 O O . GLY A 1 279 ? -6.778 -1.820 17.303 1.00 96.56 279 GLY A O 1
ATOM 2233 N N . THR A 1 280 ? -6.555 -3.954 17.953 1.00 94.62 280 THR A N 1
ATOM 2234 C CA . THR A 1 280 ? -5.786 -3.654 19.176 1.00 94.62 280 THR A CA 1
ATOM 2235 C C . THR A 1 280 ? -4.323 -3.295 18.912 1.00 94.62 280 THR A C 1
ATOM 2237 O O . THR A 1 280 ? -3.618 -2.888 19.825 1.00 94.62 280 THR A O 1
ATOM 2240 N N . ASN A 1 281 ? -3.838 -3.534 17.693 1.00 95.56 281 ASN A N 1
ATOM 2241 C CA . ASN A 1 281 ? -2.496 -3.202 17.219 1.00 95.56 281 ASN A CA 1
ATOM 2242 C C . ASN A 1 281 ? -2.496 -3.123 15.679 1.00 95.56 281 ASN A C 1
ATOM 2244 O O . ASN A 1 281 ? -3.498 -3.443 15.028 1.00 95.56 281 ASN A O 1
ATOM 2248 N N . LYS A 1 282 ? -1.363 -2.721 15.092 1.00 96.44 282 LYS A N 1
ATOM 2249 C CA . LYS A 1 282 ? -1.203 -2.529 13.640 1.00 96.44 282 LYS A CA 1
ATOM 2250 C C . LYS A 1 282 ? -1.470 -3.796 12.831 1.00 96.44 282 LYS A C 1
ATOM 2252 O O . LYS A 1 282 ? -2.151 -3.730 11.807 1.00 96.44 282 LYS A O 1
ATOM 2257 N N . LEU A 1 283 ? -0.969 -4.947 13.282 1.00 97.50 283 LEU A N 1
ATOM 2258 C CA . LEU A 1 283 ? -1.208 -6.234 12.630 1.00 97.50 283 LEU A CA 1
ATOM 2259 C C . LEU A 1 283 ? -2.704 -6.534 12.493 1.00 97.50 283 LEU A C 1
ATOM 2261 O O . LEU A 1 283 ? -3.174 -6.795 11.384 1.00 97.50 283 LEU A O 1
ATOM 2265 N N . VAL A 1 284 ? -3.443 -6.487 13.603 1.00 97.94 284 VAL A N 1
ATOM 2266 C CA . VAL A 1 284 ? -4.877 -6.804 13.614 1.00 97.94 284 VAL A CA 1
ATOM 2267 C C . VAL A 1 284 ? -5.655 -5.783 12.784 1.00 97.94 284 VAL A C 1
ATOM 2269 O O . VAL A 1 284 ? -6.488 -6.182 11.976 1.00 97.94 284 VAL A O 1
ATOM 2272 N N . ALA A 1 285 ? -5.341 -4.489 12.896 1.00 98.12 285 ALA A N 1
ATOM 2273 C CA . ALA A 1 285 ? -5.986 -3.434 12.110 1.00 98.12 285 ALA A CA 1
ATOM 2274 C C . ALA A 1 285 ? -5.802 -3.635 10.592 1.00 98.12 285 ALA A C 1
ATOM 2276 O O . ALA A 1 285 ? -6.759 -3.577 9.812 1.00 98.12 285 ALA A O 1
ATOM 2277 N N . ARG A 1 286 ? -4.576 -3.957 10.157 1.00 98.19 286 ARG A N 1
ATOM 2278 C CA . ARG A 1 286 ? -4.266 -4.227 8.745 1.00 98.19 286 ARG A CA 1
ATOM 2279 C C . ARG A 1 286 ? -5.008 -5.455 8.219 1.00 98.19 286 ARG A C 1
ATOM 2281 O O . ARG A 1 286 ? -5.543 -5.428 7.112 1.00 98.19 286 ARG A O 1
ATOM 2288 N N . LEU A 1 287 ? -5.059 -6.531 9.004 1.00 98.38 287 LEU A N 1
ATOM 2289 C CA . LEU A 1 287 ? -5.787 -7.749 8.639 1.00 98.38 287 LEU A CA 1
ATOM 2290 C C . LEU A 1 287 ? -7.304 -7.520 8.611 1.00 98.38 287 LEU A C 1
ATOM 2292 O O . LEU A 1 287 ? -7.966 -7.968 7.679 1.00 98.38 287 LEU A O 1
ATOM 2296 N N . ALA A 1 288 ? -7.848 -6.763 9.566 1.00 98.38 288 ALA A N 1
ATOM 2297 C CA . ALA A 1 288 ? -9.257 -6.376 9.579 1.00 98.38 288 ALA A CA 1
ATOM 2298 C C . ALA A 1 288 ? -9.633 -5.580 8.320 1.00 98.38 288 ALA A C 1
ATOM 2300 O O . ALA A 1 288 ? -10.700 -5.787 7.752 1.00 98.38 288 ALA A O 1
ATOM 2301 N N . THR A 1 289 ? -8.721 -4.746 7.813 1.00 98.56 289 THR A N 1
ATOM 2302 C CA . THR A 1 289 ? -8.946 -3.986 6.573 1.00 98.56 289 THR A CA 1
ATOM 2303 C C . THR A 1 289 ? -9.088 -4.897 5.359 1.00 98.56 289 THR A C 1
ATOM 2305 O O . THR A 1 289 ? -9.914 -4.632 4.491 1.00 98.56 289 THR A O 1
ATOM 2308 N N . LYS A 1 290 ? -8.335 -6.005 5.294 1.00 97.06 290 LYS A N 1
ATOM 2309 C CA . LYS A 1 290 ? -8.504 -6.994 4.217 1.00 97.06 290 LYS A CA 1
ATOM 2310 C C . LYS A 1 290 ? -9.901 -7.612 4.216 1.00 97.06 290 LYS A C 1
ATOM 2312 O O . LYS A 1 290 ? -10.440 -7.841 3.141 1.00 97.06 290 LYS A O 1
ATOM 2317 N N . VAL A 1 291 ? -10.469 -7.861 5.397 1.00 97.38 291 VAL A N 1
ATOM 2318 C CA . VAL A 1 291 ? -11.842 -8.371 5.552 1.00 97.38 291 VAL A CA 1
ATOM 2319 C C . VAL A 1 291 ? -12.877 -7.289 5.236 1.00 97.38 291 VAL A C 1
ATOM 2321 O O . VAL A 1 291 ? -13.926 -7.590 4.682 1.00 97.38 291 VAL A O 1
ATOM 2324 N N . ALA A 1 292 ? -12.570 -6.030 5.552 1.00 97.88 292 ALA A N 1
ATOM 2325 C CA . ALA A 1 292 ? -13.448 -4.892 5.305 1.00 97.88 292 ALA A CA 1
ATOM 2326 C C . ALA A 1 292 ? -13.596 -4.527 3.816 1.00 97.88 292 ALA A C 1
ATOM 2328 O O . ALA A 1 292 ? -14.572 -3.882 3.447 1.00 97.88 292 ALA A O 1
ATOM 2329 N N . LYS A 1 293 ? -12.635 -4.895 2.961 1.00 97.56 293 LYS A N 1
ATOM 2330 C CA . LYS A 1 293 ? -12.657 -4.565 1.529 1.00 97.56 293 LYS A CA 1
ATOM 2331 C C . LYS A 1 293 ? -13.709 -5.389 0.761 1.00 97.56 293 LYS A C 1
ATOM 2333 O O . LYS A 1 293 ? -13.770 -6.601 0.968 1.00 97.56 293 LYS A O 1
ATOM 2338 N N . PRO A 1 294 ? -14.438 -4.799 -0.215 1.00 97.31 294 PRO A N 1
ATOM 2339 C CA . PRO A 1 294 ? -14.419 -3.393 -0.655 1.00 97.31 294 PRO A CA 1
ATOM 2340 C C . PRO A 1 294 ? -15.360 -2.466 0.126 1.00 97.31 294 PRO A C 1
ATOM 2342 O O . PRO A 1 294 ? -16.428 -2.890 0.555 1.00 97.31 294 PRO A O 1
ATOM 2345 N N . ASN A 1 295 ? -15.017 -1.174 0.174 1.00 97.38 295 ASN A N 1
ATOM 2346 C CA . ASN A 1 295 ? -15.820 -0.078 0.722 1.00 97.38 295 ASN A CA 1
ATOM 2347 C C . ASN A 1 295 ? -16.542 -0.450 2.027 1.00 97.38 295 ASN A C 1
ATOM 2349 O O . ASN A 1 295 ? -17.744 -0.217 2.190 1.00 97.38 295 ASN A O 1
ATOM 2353 N N . GLY A 1 296 ? -15.805 -1.022 2.973 1.00 97.75 296 GLY A N 1
ATOM 2354 C CA . GLY A 1 296 ? -16.344 -1.461 4.253 1.00 97.75 296 GLY A CA 1
ATOM 2355 C C . GLY A 1 296 ? -15.474 -1.043 5.426 1.00 97.75 296 GLY A C 1
ATOM 2356 O O . GLY A 1 296 ? -14.394 -0.466 5.278 1.00 97.75 296 GLY A O 1
ATOM 2357 N N . GLN A 1 297 ? -15.969 -1.332 6.624 1.00 98.25 297 GLN A N 1
ATOM 2358 C CA . GLN A 1 297 ? -15.203 -1.156 7.847 1.00 98.25 297 GLN A CA 1
ATOM 2359 C C . GLN A 1 297 ? -15.465 -2.289 8.823 1.00 98.25 297 GLN A C 1
ATOM 2361 O O . GLN A 1 297 ? -16.591 -2.771 8.925 1.00 98.25 297 GLN A O 1
ATOM 2366 N N . VAL A 1 298 ? -14.426 -2.696 9.543 1.00 97.75 298 VAL A N 1
ATOM 2367 C CA . VAL A 1 298 ? -14.494 -3.768 10.540 1.00 97.75 298 VAL A CA 1
ATOM 2368 C C . VAL A 1 298 ? -13.685 -3.357 11.761 1.00 97.75 298 VAL A C 1
ATOM 2370 O O . VAL A 1 298 ? -12.568 -2.862 11.626 1.00 97.75 298 VAL A O 1
ATOM 2373 N N . GLN A 1 299 ? -14.227 -3.598 12.952 1.00 97.38 299 GLN A N 1
ATOM 2374 C CA . GLN A 1 299 ? -13.497 -3.497 14.211 1.00 97.38 299 GLN A CA 1
ATOM 2375 C C . GLN A 1 299 ? -13.356 -4.892 14.817 1.00 97.38 299 GLN A C 1
ATOM 2377 O O . GLN A 1 299 ? -14.345 -5.601 14.949 1.00 97.38 299 GLN A O 1
ATOM 2382 N N . VAL A 1 300 ? -12.132 -5.263 15.192 1.00 96.38 300 VAL A N 1
ATOM 2383 C CA . VAL A 1 300 ? -11.837 -6.493 15.934 1.00 96.38 300 VAL A CA 1
ATOM 2384 C C . VAL A 1 300 ? -11.546 -6.112 17.380 1.00 96.38 300 VAL A C 1
ATOM 2386 O O . VAL A 1 300 ? -10.534 -5.465 17.674 1.00 96.38 300 VAL A O 1
ATOM 2389 N N . LEU A 1 301 ? -12.438 -6.489 18.294 1.00 93.75 301 LEU A N 1
ATOM 2390 C CA . LEU A 1 301 ? -12.281 -6.210 19.718 1.00 93.75 301 LEU A CA 1
ATOM 2391 C C . LEU A 1 301 ? -11.241 -7.138 20.346 1.00 93.75 301 LEU A C 1
ATOM 2393 O O . LEU A 1 301 ? -10.997 -8.249 19.879 1.00 93.75 301 LEU A O 1
ATOM 2397 N N . LYS A 1 302 ? -10.658 -6.714 21.474 1.00 92.44 302 LYS A N 1
ATOM 2398 C CA . LYS A 1 302 ? -9.625 -7.476 22.200 1.00 92.44 302 LYS A CA 1
ATOM 2399 C C . LYS A 1 302 ? -10.040 -8.922 22.506 1.00 92.44 302 LYS A C 1
ATOM 2401 O O . LYS A 1 302 ? -9.208 -9.820 22.409 1.00 92.44 302 LYS A O 1
ATOM 2406 N N . ALA A 1 303 ? -11.311 -9.146 22.845 1.00 93.81 303 ALA A N 1
ATOM 2407 C CA . ALA A 1 303 ? -11.856 -10.477 23.119 1.00 93.81 303 ALA A CA 1
ATOM 2408 C C . ALA A 1 303 ? -11.926 -11.375 21.866 1.00 93.81 303 ALA A C 1
ATOM 2410 O O . ALA A 1 303 ? -11.834 -12.594 21.974 1.00 93.81 303 ALA A O 1
ATOM 2411 N N . GLU A 1 304 ? -12.035 -10.780 20.678 1.00 95.06 304 GLU A N 1
ATOM 2412 C CA . GLU A 1 304 ? -12.233 -11.475 19.401 1.00 95.06 304 GLU A CA 1
ATOM 2413 C C . GLU A 1 304 ? -10.910 -11.777 18.684 1.00 95.06 304 GLU A C 1
ATOM 2415 O O . GLU A 1 304 ? -10.867 -12.661 17.828 1.00 95.06 304 GLU A O 1
ATOM 2420 N N . VAL A 1 305 ? -9.812 -11.096 19.052 1.00 96.12 305 VAL A N 1
ATOM 2421 C CA . VAL A 1 305 ? -8.496 -11.213 18.389 1.00 96.12 305 VAL A CA 1
ATOM 2422 C C . VAL A 1 305 ? -8.057 -12.669 18.237 1.00 96.12 305 VAL A C 1
ATOM 2424 O O . VAL A 1 305 ? -7.634 -13.068 17.158 1.00 96.12 305 VAL A O 1
ATOM 2427 N N . SER A 1 306 ? -8.179 -13.488 19.285 1.00 96.94 306 SER A N 1
ATOM 2428 C CA . SER A 1 306 ? -7.745 -14.893 19.237 1.00 96.94 306 SER A CA 1
ATOM 2429 C C . SER A 1 306 ? -8.486 -15.694 18.159 1.00 96.94 306 SER A C 1
ATOM 2431 O O . SER A 1 306 ? -7.864 -16.409 17.373 1.00 96.94 306 SER A O 1
ATOM 2433 N N . GLN A 1 307 ? -9.811 -15.544 18.082 1.00 97.69 307 GLN A N 1
ATOM 2434 C CA . GLN A 1 307 ? -10.637 -16.234 17.091 1.00 97.69 307 GLN A CA 1
ATOM 2435 C C . GLN A 1 307 ? -10.394 -15.686 15.682 1.00 97.69 307 GLN A C 1
ATOM 2437 O O . GLN A 1 307 ? -10.212 -16.461 14.743 1.00 97.69 307 GLN A O 1
ATOM 2442 N N . PHE A 1 308 ? -10.333 -14.361 15.548 1.00 98.19 308 PHE A N 1
ATOM 2443 C CA . PHE A 1 308 ? -10.041 -13.680 14.291 1.00 98.19 308 PHE A CA 1
ATOM 2444 C C . PHE A 1 308 ? -8.703 -14.138 13.695 1.00 98.19 308 PHE A C 1
ATOM 2446 O O . PHE A 1 308 ? -8.616 -14.496 12.518 1.00 98.19 308 PHE A O 1
ATOM 2453 N N . MET A 1 309 ? -7.659 -14.191 14.525 1.00 98.31 309 MET A N 1
ATOM 2454 C CA . MET A 1 309 ? -6.335 -14.600 14.080 1.00 98.31 309 MET A CA 1
ATOM 2455 C C . MET A 1 309 ? -6.312 -16.061 13.657 1.00 98.31 309 MET A C 1
ATOM 2457 O O . MET A 1 309 ? -5.810 -16.337 12.576 1.00 98.31 309 MET A O 1
ATOM 2461 N N . LYS A 1 310 ? -6.913 -16.987 14.417 1.00 97.69 310 LYS A N 1
ATOM 2462 C CA . LYS A 1 310 ? -6.982 -18.413 14.035 1.00 97.69 310 LYS A CA 1
ATOM 2463 C C . LYS A 1 310 ? -7.554 -18.625 12.629 1.00 97.69 310 LYS A C 1
ATOM 2465 O O . LYS A 1 310 ? -6.977 -19.386 11.857 1.00 97.69 310 LYS A O 1
ATOM 2470 N N . ALA A 1 311 ? -8.616 -17.896 12.278 1.00 97.38 311 ALA A N 1
ATOM 2471 C CA . ALA A 1 311 ? -9.253 -17.963 10.961 1.00 97.38 311 ALA A CA 1
ATOM 2472 C C . ALA A 1 311 ? -8.461 -17.258 9.837 1.00 97.38 311 ALA A C 1
ATOM 2474 O O . ALA A 1 311 ? -8.748 -17.452 8.654 1.00 97.38 311 ALA A O 1
ATOM 2475 N N . THR A 1 312 ? -7.468 -16.431 10.176 1.00 98.12 312 THR A N 1
ATOM 2476 C CA . THR A 1 312 ? -6.686 -15.658 9.203 1.00 98.12 312 THR A CA 1
ATOM 2477 C C . THR A 1 312 ? -5.731 -16.562 8.421 1.00 98.12 312 THR A C 1
ATOM 2479 O O . THR A 1 312 ? -5.004 -17.374 8.997 1.00 98.12 312 THR A O 1
ATOM 2482 N N . LYS A 1 313 ? -5.672 -16.390 7.095 1.00 97.88 313 LYS A N 1
ATOM 2483 C CA . LYS A 1 313 ? -4.725 -17.110 6.229 1.00 97.88 313 LYS A CA 1
ATOM 2484 C C . LYS A 1 313 ? -3.293 -16.653 6.502 1.00 97.88 313 LYS A C 1
ATOM 2486 O O . LYS A 1 313 ? -3.028 -15.456 6.577 1.00 97.88 313 LYS A O 1
ATOM 2491 N N . VAL A 1 314 ? -2.334 -17.578 6.548 1.00 96.88 314 VAL A N 1
ATOM 2492 C CA . VAL A 1 314 ? -0.922 -17.201 6.766 1.00 96.88 314 VAL A CA 1
ATOM 2493 C C . VAL A 1 314 ? -0.354 -16.366 5.620 1.00 96.88 314 VAL A C 1
ATOM 2495 O O . VAL A 1 314 ? 0.482 -15.503 5.861 1.00 96.88 314 VAL A O 1
ATOM 2498 N N . ALA A 1 315 ? -0.851 -16.559 4.392 1.00 95.94 315 ALA A N 1
ATOM 2499 C CA . ALA A 1 315 ? -0.498 -15.739 3.231 1.00 95.94 315 ALA A CA 1
ATOM 2500 C C . ALA A 1 315 ? -0.843 -14.253 3.418 1.00 95.94 315 ALA A C 1
ATOM 2502 O O . ALA A 1 315 ? -0.262 -13.393 2.758 1.00 95.94 315 ALA A O 1
ATOM 2503 N N . ASP A 1 316 ? -1.791 -13.943 4.307 1.00 96.06 316 ASP A N 1
ATOM 2504 C CA . ASP A 1 316 ? -2.208 -12.574 4.563 1.00 96.06 316 ASP A CA 1
ATOM 2505 C C . ASP A 1 316 ? -1.349 -11.859 5.605 1.00 96.06 316 ASP A C 1
ATOM 2507 O O . ASP A 1 316 ? -1.412 -10.626 5.675 1.00 96.06 316 ASP A O 1
ATOM 2511 N N . LEU A 1 317 ? -0.529 -12.599 6.362 1.00 96.56 317 LEU A N 1
ATOM 2512 C CA . LEU A 1 317 ? 0.334 -12.045 7.396 1.00 96.56 317 LEU A CA 1
ATOM 2513 C C . LEU A 1 317 ? 1.429 -11.151 6.788 1.00 96.56 317 LEU A C 1
ATOM 2515 O O . LEU A 1 317 ? 2.152 -11.568 5.876 1.00 96.56 317 LEU A O 1
ATOM 2519 N N . PRO A 1 318 ? 1.649 -9.941 7.333 1.00 94.25 318 PRO A N 1
ATOM 2520 C CA . PRO A 1 318 ? 2.743 -9.080 6.905 1.00 94.25 318 PRO A CA 1
ATOM 2521 C C . PRO A 1 318 ? 4.090 -9.799 7.004 1.00 94.25 318 PRO A C 1
ATOM 2523 O O . PRO A 1 318 ? 4.421 -10.374 8.042 1.00 94.25 318 PRO A O 1
ATOM 2526 N N . GLY A 1 319 ? 4.900 -9.732 5.949 1.00 91.19 319 GLY A N 1
ATOM 2527 C CA . GLY A 1 319 ? 6.205 -10.398 5.886 1.00 91.19 319 GLY A CA 1
ATOM 2528 C C . GLY A 1 319 ? 6.167 -11.843 5.378 1.00 91.19 319 GLY A C 1
ATOM 2529 O O . GLY A 1 319 ? 7.234 -12.416 5.177 1.00 91.19 319 GLY A O 1
ATOM 2530 N N . VAL A 1 320 ? 4.989 -12.415 5.109 1.00 94.94 320 VAL A N 1
ATOM 2531 C CA . VAL A 1 320 ? 4.860 -13.683 4.376 1.00 94.94 320 VAL A CA 1
ATOM 2532 C C . VAL A 1 320 ? 4.858 -13.390 2.876 1.00 94.94 320 VAL A C 1
ATOM 2534 O O . VAL A 1 320 ? 3.828 -13.133 2.265 1.00 94.94 320 VAL A O 1
ATOM 2537 N N . GLY A 1 321 ? 6.053 -13.374 2.280 1.00 92.12 321 GLY A N 1
ATOM 2538 C CA . GLY A 1 321 ? 6.221 -13.301 0.825 1.00 92.12 321 GLY A CA 1
ATOM 2539 C C . GLY A 1 321 ? 6.062 -14.665 0.145 1.00 92.12 321 GLY A C 1
ATOM 2540 O O . GLY A 1 321 ? 5.972 -15.690 0.820 1.00 92.12 321 GLY A O 1
ATOM 2541 N N . MET A 1 322 ? 6.115 -14.688 -1.193 1.00 89.81 322 MET A N 1
ATOM 2542 C CA . MET A 1 322 ? 5.905 -15.896 -2.015 1.00 89.81 322 MET A CA 1
ATOM 2543 C C . MET A 1 322 ? 6.725 -17.108 -1.548 1.00 89.81 322 MET A C 1
ATOM 2545 O O . MET A 1 322 ? 6.179 -18.189 -1.382 1.00 89.81 322 MET A O 1
ATOM 2549 N N . HIS A 1 323 ? 8.015 -16.921 -1.264 1.00 91.88 323 HIS A N 1
ATOM 2550 C CA . HIS A 1 323 ? 8.892 -18.011 -0.827 1.00 91.88 323 HIS A CA 1
ATOM 2551 C C . HIS A 1 323 ? 8.507 -18.587 0.549 1.00 91.88 323 HIS A C 1
ATOM 2553 O O . HIS A 1 323 ? 8.540 -19.798 0.747 1.00 91.88 323 HIS A O 1
ATOM 2559 N N . ILE A 1 324 ? 8.125 -17.738 1.514 1.00 94.50 324 ILE A N 1
ATOM 2560 C CA . ILE A 1 324 ? 7.660 -18.216 2.828 1.00 94.50 324 ILE A CA 1
ATOM 2561 C C . ILE A 1 324 ? 6.312 -18.916 2.662 1.00 94.50 324 ILE A C 1
ATOM 2563 O O . ILE A 1 324 ? 6.116 -19.992 3.214 1.00 94.50 324 ILE A O 1
ATOM 2567 N N . TRP A 1 325 ? 5.413 -18.336 1.867 1.00 94.62 325 TRP A N 1
ATOM 2568 C CA . TRP A 1 325 ? 4.115 -18.923 1.563 1.00 94.62 325 TRP A CA 1
ATOM 2569 C C . TRP A 1 325 ? 4.231 -20.315 0.929 1.00 94.62 325 TRP A C 1
ATOM 2571 O O . TRP A 1 325 ? 3.577 -21.241 1.398 1.00 94.62 325 TRP A O 1
ATOM 2581 N N . GLN A 1 326 ? 5.096 -20.489 -0.074 1.00 94.50 326 GLN A N 1
ATOM 2582 C CA . GLN A 1 326 ? 5.340 -21.781 -0.726 1.00 94.50 326 GLN A CA 1
ATOM 2583 C C . GLN A 1 326 ? 5.823 -22.837 0.273 1.00 94.50 326 GLN A C 1
ATOM 2585 O O . GLN A 1 326 ? 5.219 -23.901 0.371 1.00 94.50 326 GLN A O 1
ATOM 2590 N N . LYS A 1 327 ? 6.822 -22.506 1.098 1.00 94.25 327 LYS A N 1
ATOM 2591 C CA . LYS A 1 327 ? 7.312 -23.405 2.156 1.00 94.25 327 LYS A CA 1
ATOM 2592 C C . LYS A 1 327 ? 6.247 -23.761 3.197 1.00 94.25 327 LYS A C 1
ATOM 2594 O O . LYS A 1 327 ? 6.230 -24.875 3.711 1.00 94.25 327 LYS A O 1
ATOM 2599 N N . LEU A 1 328 ? 5.364 -22.821 3.539 1.00 95.69 328 LEU A N 1
ATOM 2600 C CA . LEU A 1 328 ? 4.231 -23.096 4.428 1.00 95.69 328 LEU A CA 1
ATOM 2601 C C . LEU A 1 328 ? 3.215 -24.036 3.756 1.00 95.69 328 LEU A C 1
ATOM 2603 O O . LEU A 1 328 ? 2.754 -24.980 4.395 1.00 95.69 328 LEU A O 1
ATOM 2607 N N . CYS A 1 329 ? 2.934 -23.847 2.463 1.00 95.38 329 CYS A N 1
ATOM 2608 C CA . CYS A 1 329 ? 2.052 -24.724 1.685 1.00 95.38 329 CYS A CA 1
ATOM 2609 C C . CYS A 1 329 ? 2.591 -26.152 1.573 1.00 95.38 329 CYS A C 1
ATOM 2611 O O . CYS A 1 329 ? 1.830 -27.095 1.757 1.00 95.38 329 CYS A O 1
ATOM 2613 N N . GLU A 1 330 ? 3.896 -26.323 1.338 1.00 94.69 330 GLU A N 1
ATOM 2614 C CA . GLU A 1 330 ? 4.568 -27.636 1.323 1.00 94.69 330 GLU A CA 1
ATOM 2615 C C . GLU A 1 330 ? 4.382 -28.409 2.640 1.00 94.69 330 GLU A C 1
ATOM 2617 O O . GLU A 1 330 ? 4.489 -29.633 2.679 1.00 94.69 330 GLU A O 1
ATOM 2622 N N . ARG A 1 331 ? 4.067 -27.695 3.726 1.00 91.88 331 ARG A N 1
ATOM 2623 C CA . ARG A 1 331 ? 3.791 -28.240 5.058 1.00 91.88 331 ARG A CA 1
ATOM 2624 C C . ARG A 1 331 ? 2.314 -28.289 5.423 1.00 91.88 331 ARG A C 1
ATOM 2626 O O . ARG A 1 331 ? 1.995 -28.585 6.570 1.00 91.88 331 ARG A O 1
ATOM 2633 N N . ASN A 1 332 ? 1.424 -28.012 4.472 1.00 95.81 332 ASN A N 1
ATOM 2634 C CA . ASN A 1 332 ? -0.020 -27.917 4.682 1.00 95.81 332 ASN A CA 1
ATOM 2635 C C . ASN A 1 332 ? -0.422 -26.866 5.736 1.00 95.81 332 ASN A C 1
ATOM 2637 O O . ASN A 1 332 ? -1.404 -27.042 6.454 1.00 95.81 332 ASN A O 1
ATOM 2641 N N . ILE A 1 333 ? 0.339 -25.773 5.847 1.00 97.25 333 ILE A N 1
ATOM 2642 C CA . ILE A 1 333 ? 0.049 -24.665 6.762 1.00 97.25 333 ILE A CA 1
ATOM 2643 C C . ILE A 1 333 ? -0.620 -23.545 5.964 1.00 97.25 333 ILE A C 1
ATOM 2645 O O . ILE A 1 333 ? 0.048 -22.809 5.235 1.00 97.25 333 ILE A O 1
ATOM 2649 N N . PHE A 1 334 ? -1.937 -23.396 6.118 1.00 97.62 334 PHE A N 1
ATOM 2650 C CA . PHE A 1 334 ? -2.723 -22.421 5.353 1.00 97.62 334 PHE A CA 1
ATOM 2651 C C . PHE A 1 334 ? -3.315 -21.313 6.228 1.00 97.62 334 PHE A C 1
ATOM 2653 O O . PHE A 1 334 ? -3.462 -20.175 5.770 1.00 97.62 334 PHE A O 1
ATOM 2660 N N . THR A 1 335 ? -3.609 -21.609 7.493 1.00 98.31 335 THR A N 1
ATOM 2661 C CA . THR A 1 335 ? -4.182 -20.671 8.468 1.00 98.31 335 THR A CA 1
ATOM 2662 C C . THR A 1 335 ? -3.239 -20.420 9.640 1.00 98.31 335 THR A C 1
ATOM 2664 O O . THR A 1 335 ? -2.308 -21.189 9.896 1.00 98.31 335 THR A O 1
ATOM 2667 N N . CYS A 1 336 ? -3.449 -19.322 10.367 1.00 97.94 336 CYS A N 1
ATOM 2668 C CA . CYS A 1 336 ? -2.680 -19.071 11.583 1.00 97.94 336 CYS A CA 1
ATOM 2669 C C . CYS A 1 336 ? -2.942 -20.158 12.627 1.00 97.94 336 CYS A C 1
ATOM 2671 O O . CYS A 1 336 ? -2.030 -20.487 13.376 1.00 97.94 336 CYS A O 1
ATOM 2673 N N . GLU A 1 337 ? -4.139 -20.753 12.663 1.00 98.00 337 GLU A N 1
ATOM 2674 C CA . GLU A 1 337 ? -4.394 -21.912 13.516 1.00 98.00 337 GLU A CA 1
ATOM 2675 C C . GLU A 1 337 ? -3.471 -23.088 13.174 1.00 98.00 337 GLU A C 1
ATOM 2677 O O . GLU A 1 337 ? -2.849 -23.649 14.077 1.00 98.00 337 GLU A O 1
ATOM 2682 N N . ASP A 1 338 ? -3.311 -23.412 11.887 1.00 97.69 338 ASP A N 1
ATOM 2683 C CA . ASP A 1 338 ? -2.375 -24.454 11.449 1.00 97.69 338 ASP A CA 1
ATOM 2684 C C . ASP A 1 338 ? -0.942 -24.118 11.874 1.00 97.69 338 ASP A C 1
ATOM 2686 O O . ASP A 1 338 ? -0.229 -24.972 12.399 1.00 97.69 338 ASP A O 1
ATOM 2690 N N . LEU A 1 339 ? -0.532 -22.854 11.715 1.00 97.00 339 LEU A N 1
ATOM 2691 C CA . LEU A 1 339 ? 0.804 -22.393 12.094 1.00 97.00 339 LEU A CA 1
ATOM 2692 C C . LEU A 1 339 ? 1.062 -22.543 13.599 1.00 97.00 339 LEU A C 1
ATOM 2694 O O . LEU A 1 339 ? 2.169 -22.901 13.995 1.00 97.00 339 LEU A O 1
ATOM 2698 N N . LEU A 1 340 ? 0.051 -22.289 14.435 1.00 96.56 340 LEU A N 1
ATOM 2699 C CA . LEU A 1 340 ? 0.151 -22.400 15.894 1.00 96.56 340 LEU A CA 1
ATOM 2700 C C . LEU A 1 340 ? 0.222 -23.847 16.393 1.00 96.56 340 LEU A C 1
ATOM 2702 O O . LEU A 1 340 ? 0.679 -24.068 17.513 1.00 96.56 340 LEU A O 1
ATOM 2706 N N . ARG A 1 341 ? -0.195 -24.829 15.585 1.00 96.50 341 ARG A N 1
ATOM 2707 C CA . ARG A 1 341 ? -0.038 -26.259 15.902 1.00 96.50 341 ARG A CA 1
ATOM 2708 C C . ARG A 1 341 ? 1.395 -26.752 15.687 1.00 96.50 341 ARG A C 1
ATOM 2710 O O . ARG A 1 341 ? 1.757 -27.803 16.209 1.00 96.50 341 ARG A O 1
ATOM 2717 N N . VAL A 1 342 ? 2.212 -26.011 14.936 1.00 94.94 342 VAL A N 1
ATOM 2718 C CA . VAL A 1 342 ? 3.607 -26.372 14.664 1.00 94.94 342 VAL A CA 1
ATOM 2719 C C . VAL A 1 342 ? 4.507 -25.913 15.806 1.00 94.94 342 VAL A C 1
ATOM 2721 O O . VAL A 1 342 ? 4.473 -24.759 16.235 1.00 94.94 342 VAL A O 1
ATOM 2724 N N . GLU A 1 343 ? 5.368 -26.812 16.279 1.00 94.50 343 GLU A N 1
ATOM 2725 C CA . GLU A 1 343 ? 6.340 -26.492 17.319 1.00 94.50 343 GLU A CA 1
ATOM 2726 C C . GLU A 1 343 ? 7.333 -25.417 16.840 1.00 94.50 343 GLU A C 1
ATOM 2728 O O . GLU A 1 343 ? 7.857 -25.469 15.720 1.00 94.50 343 GLU A O 1
ATOM 2733 N N . LEU A 1 344 ? 7.661 -24.458 17.714 1.00 93.94 344 LEU A N 1
ATOM 2734 C CA . LEU A 1 344 ? 8.580 -23.368 17.382 1.00 93.94 344 LEU A CA 1
ATOM 2735 C C . LEU A 1 344 ? 9.940 -23.891 16.892 1.00 93.94 344 LEU A C 1
ATOM 2737 O O . LEU A 1 344 ? 10.481 -23.344 15.933 1.00 93.94 344 LEU A O 1
ATOM 2741 N N . GLY A 1 345 ? 10.474 -24.962 17.489 1.00 95.25 345 GLY A N 1
ATOM 2742 C CA . GLY A 1 345 ? 11.741 -25.560 17.060 1.00 95.25 345 GLY A CA 1
ATOM 2743 C C . GLY A 1 345 ? 11.720 -26.017 15.597 1.00 95.25 345 GLY A C 1
ATOM 2744 O O . GLY A 1 345 ? 12.702 -25.845 14.874 1.00 95.25 345 GLY A O 1
ATOM 2745 N N . GLN A 1 346 ? 10.581 -26.524 15.119 1.00 94.06 346 GLN A N 1
ATOM 2746 C CA . GLN A 1 346 ? 10.411 -26.918 13.724 1.00 94.06 346 GLN A CA 1
ATOM 2747 C C . GLN A 1 346 ? 10.299 -25.714 12.785 1.00 94.06 346 GLN A C 1
ATOM 2749 O O . GLN A 1 346 ? 10.910 -25.723 11.719 1.00 94.06 346 GLN A O 1
ATOM 2754 N N . LEU A 1 347 ? 9.598 -24.650 13.185 1.00 94.00 347 LEU A N 1
ATOM 2755 C CA . LEU A 1 347 ? 9.570 -23.402 12.411 1.00 94.00 347 LEU A CA 1
ATOM 2756 C C . LEU A 1 347 ? 10.967 -22.762 12.316 1.00 94.00 347 LEU A C 1
ATOM 2758 O O . LEU A 1 347 ? 11.345 -22.229 11.272 1.00 94.00 347 LEU A O 1
ATOM 2762 N N . GLN A 1 348 ? 11.761 -22.828 13.388 1.00 96.25 348 GLN A N 1
ATOM 2763 C CA . GLN A 1 348 ? 13.114 -22.265 13.420 1.00 96.25 348 GLN A CA 1
ATOM 2764 C C . GLN A 1 348 ? 14.078 -22.979 12.470 1.00 96.25 348 GLN A C 1
ATOM 2766 O O . GLN A 1 348 ? 14.901 -22.302 11.852 1.00 96.25 348 GLN A O 1
ATOM 2771 N N . ARG A 1 349 ? 13.967 -24.307 12.323 1.00 94.56 349 ARG A N 1
ATOM 2772 C CA . ARG A 1 349 ? 14.767 -25.083 11.357 1.00 94.56 349 ARG A CA 1
ATOM 2773 C C . ARG A 1 349 ? 14.508 -24.657 9.909 1.00 94.56 349 ARG A C 1
ATOM 2775 O O . ARG A 1 349 ? 15.422 -24.674 9.094 1.00 94.56 349 ARG A O 1
ATOM 2782 N N . ASP A 1 350 ? 13.293 -24.215 9.615 1.00 91.19 350 ASP A N 1
ATOM 2783 C CA . ASP A 1 350 ? 12.840 -23.920 8.255 1.00 91.19 350 ASP A CA 1
ATOM 2784 C C . ASP A 1 350 ? 13.080 -22.500 7.781 1.00 91.19 350 ASP A C 1
ATOM 2786 O O . ASP A 1 350 ? 13.466 -22.254 6.633 1.00 91.19 350 ASP A O 1
ATOM 2790 N N . PHE A 1 351 ? 12.769 -21.558 8.667 1.00 93.06 351 PHE A N 1
ATOM 2791 C CA . PHE A 1 351 ? 12.705 -20.137 8.350 1.00 93.06 351 PHE A CA 1
ATOM 2792 C C . PHE A 1 351 ? 13.813 -19.342 9.046 1.00 93.06 351 PHE A C 1
ATOM 2794 O O . PHE A 1 351 ? 13.968 -18.141 8.806 1.00 93.06 351 PHE A O 1
ATOM 2801 N N . GLY A 1 352 ? 14.579 -20.001 9.917 1.00 94.94 352 GLY A N 1
ATOM 2802 C CA . GLY A 1 352 ? 15.516 -19.367 10.828 1.00 94.94 352 GLY A CA 1
ATOM 2803 C C . GLY A 1 352 ? 14.825 -18.770 12.056 1.00 94.94 352 GLY A C 1
ATOM 2804 O O . GLY A 1 352 ? 13.630 -18.463 12.066 1.00 94.94 352 GLY A O 1
ATOM 2805 N N . LYS A 1 353 ? 15.618 -18.563 13.113 1.00 96.00 353 LYS A N 1
ATOM 2806 C CA . LYS A 1 353 ? 15.137 -18.154 14.442 1.00 96.00 353 LYS A CA 1
ATOM 2807 C C . LYS A 1 353 ? 14.240 -16.913 14.423 1.00 96.00 353 LYS A C 1
ATOM 2809 O O . LYS A 1 353 ? 13.150 -16.937 14.986 1.00 96.00 353 LYS A O 1
ATOM 2814 N N . LYS A 1 354 ? 14.691 -15.833 13.775 1.00 95.44 354 LYS A N 1
ATOM 2815 C CA . LYS A 1 354 ? 13.977 -14.544 13.761 1.00 95.44 354 LYS A CA 1
ATOM 2816 C C . LYS A 1 354 ? 12.624 -14.647 13.054 1.00 95.44 354 LYS A C 1
ATOM 2818 O O . LYS A 1 354 ? 11.615 -14.232 13.613 1.00 95.44 354 LYS A O 1
ATOM 2823 N N . THR A 1 355 ? 12.605 -15.227 11.856 1.00 95.44 355 THR A N 1
ATOM 2824 C CA . THR A 1 355 ? 11.391 -15.366 11.041 1.00 95.44 355 THR A CA 1
ATOM 2825 C C . THR A 1 355 ? 10.370 -16.269 11.719 1.00 95.44 355 THR A C 1
ATOM 2827 O O . THR A 1 355 ? 9.200 -15.913 11.786 1.00 95.44 355 THR A O 1
ATOM 2830 N N . ALA A 1 356 ? 10.810 -17.399 12.277 1.00 95.81 356 ALA A N 1
ATOM 2831 C CA . ALA A 1 356 ? 9.940 -18.337 12.978 1.00 95.81 356 ALA A CA 1
ATOM 2832 C C . ALA A 1 356 ? 9.245 -17.704 14.191 1.00 95.81 356 ALA A C 1
ATOM 2834 O O . ALA A 1 356 ? 8.031 -17.823 14.340 1.00 95.81 356 ALA A O 1
ATOM 2835 N N . ILE A 1 357 ? 10.000 -16.977 15.025 1.00 95.69 357 ILE A N 1
ATOM 2836 C CA . ILE A 1 357 ? 9.439 -16.255 16.175 1.00 95.69 357 ILE A CA 1
ATOM 2837 C C . ILE A 1 357 ? 8.450 -15.188 15.695 1.00 95.69 357 ILE A C 1
ATOM 2839 O O . ILE A 1 357 ? 7.342 -15.108 16.217 1.00 95.69 357 ILE A O 1
ATOM 2843 N N . ALA A 1 358 ? 8.814 -14.401 14.678 1.00 95.69 358 ALA A N 1
ATOM 2844 C CA . ALA A 1 358 ? 7.939 -13.364 14.138 1.00 95.69 358 ALA A CA 1
ATOM 2845 C C . ALA A 1 358 ? 6.632 -13.940 13.566 1.00 95.69 358 ALA A C 1
ATOM 2847 O O . ALA A 1 358 ? 5.567 -13.373 13.794 1.00 95.69 358 ALA A O 1
ATOM 2848 N N . LEU A 1 359 ? 6.696 -15.068 12.854 1.00 96.12 359 LEU A N 1
ATOM 2849 C CA . LEU A 1 359 ? 5.522 -15.777 12.343 1.00 96.12 359 LEU A CA 1
ATOM 2850 C C . LEU A 1 359 ? 4.602 -16.229 13.478 1.00 96.12 359 LEU A C 1
ATOM 2852 O O . LEU A 1 359 ? 3.403 -15.970 13.427 1.00 96.12 359 LEU A O 1
ATOM 2856 N N . GLN A 1 360 ? 5.162 -16.844 14.522 1.00 96.06 360 GLN A N 1
ATOM 2857 C CA . GLN A 1 360 ? 4.383 -17.318 15.663 1.00 96.06 360 GLN A CA 1
ATOM 2858 C C . GLN A 1 360 ? 3.729 -16.163 16.437 1.00 96.06 360 GLN A C 1
ATOM 2860 O O . GLN A 1 360 ? 2.545 -16.240 16.754 1.00 96.06 360 GLN A O 1
ATOM 2865 N N . GLN A 1 361 ? 4.458 -15.071 16.706 1.00 96.81 361 GLN A N 1
ATOM 2866 C CA . GLN A 1 361 ? 3.882 -13.897 17.379 1.00 96.81 361 GLN A CA 1
ATOM 2867 C C . GLN A 1 361 ? 2.743 -13.287 16.557 1.00 96.81 361 GLN A C 1
ATOM 2869 O O . GLN A 1 361 ? 1.672 -13.015 17.100 1.00 96.81 361 GLN A O 1
ATOM 2874 N N . LYS A 1 362 ? 2.925 -13.164 15.236 1.00 97.00 362 LYS A N 1
ATOM 2875 C CA . LYS A 1 362 ? 1.871 -12.669 14.347 1.00 97.00 362 LYS A CA 1
ATOM 2876 C C . LYS A 1 362 ? 0.659 -13.589 14.324 1.00 97.00 362 LYS A C 1
ATOM 2878 O O . LYS A 1 362 ? -0.453 -13.093 14.412 1.00 97.00 362 LYS A O 1
ATOM 2883 N N . ALA A 1 363 ? 0.845 -14.906 14.278 1.00 97.06 363 ALA A N 1
ATOM 2884 C CA . ALA A 1 363 ? -0.267 -15.856 14.339 1.00 97.06 363 ALA A CA 1
ATOM 2885 C C . ALA A 1 363 ? -1.042 -15.795 15.670 1.00 97.06 363 ALA A C 1
ATOM 2887 O O . ALA A 1 363 ? -2.236 -16.073 15.691 1.00 97.06 363 ALA A O 1
ATOM 2888 N N . LEU A 1 364 ? -0.397 -15.369 16.762 1.00 96.69 364 LEU A N 1
ATOM 2889 C CA . LEU A 1 364 ? -1.047 -15.068 18.045 1.00 96.69 364 LEU A CA 1
ATOM 2890 C C . LEU A 1 364 ? -1.718 -13.679 18.092 1.00 96.69 364 LEU A C 1
ATOM 2892 O O . LEU A 1 364 ? -2.254 -13.307 19.134 1.00 96.69 364 LEU A O 1
ATOM 2896 N N . GLY A 1 365 ? -1.664 -12.890 17.013 1.00 96.50 365 GLY A N 1
ATOM 2897 C CA . GLY A 1 365 ? -2.188 -11.520 16.970 1.00 96.50 365 GLY A CA 1
ATOM 2898 C C . GLY A 1 365 ? -1.339 -10.498 17.721 1.00 96.50 365 GLY A C 1
ATOM 2899 O O . GLY A 1 365 ? -1.836 -9.428 18.072 1.00 96.50 365 GLY A O 1
ATOM 2900 N N . ARG A 1 366 ? -0.075 -10.824 18.013 1.00 95.25 366 ARG A N 1
ATOM 2901 C CA . ARG A 1 366 ? 0.827 -9.974 18.792 1.00 95.25 366 ARG A CA 1
ATOM 2902 C C . ARG A 1 366 ? 1.715 -9.156 17.868 1.00 95.25 366 ARG A C 1
ATOM 2904 O O . ARG A 1 366 ? 2.429 -9.699 17.027 1.00 95.25 366 ARG A O 1
ATOM 2911 N N . ASP A 1 367 ? 1.665 -7.851 18.073 1.00 93.06 367 ASP A N 1
ATOM 2912 C CA . ASP A 1 367 ? 2.492 -6.853 17.413 1.00 93.06 367 ASP A CA 1
ATOM 2913 C C . ASP A 1 367 ? 2.714 -5.722 18.418 1.00 93.06 367 ASP A C 1
ATOM 2915 O O . ASP A 1 367 ? 1.751 -5.125 18.899 1.00 93.06 367 ASP A O 1
ATOM 2919 N N . ASP A 1 368 ? 3.972 -5.510 18.789 1.00 88.06 368 ASP A N 1
ATOM 2920 C CA . ASP A 1 368 ? 4.439 -4.494 19.732 1.00 88.06 368 ASP A CA 1
ATOM 2921 C C . ASP A 1 368 ? 4.934 -3.227 19.020 1.00 88.06 368 ASP A C 1
ATOM 2923 O O . ASP A 1 368 ? 5.440 -2.308 19.664 1.00 88.06 368 ASP A O 1
ATOM 2927 N N . SER A 1 369 ? 4.797 -3.154 17.691 1.00 88.25 369 SER A N 1
ATOM 2928 C CA . SER A 1 369 ? 5.222 -1.979 16.944 1.00 88.25 369 SER A CA 1
ATOM 2929 C C . SER A 1 369 ? 4.319 -0.775 17.218 1.00 88.25 369 SER A C 1
ATOM 2931 O O . SER A 1 369 ? 3.118 -0.783 16.945 1.00 88.25 369 SER A O 1
ATOM 2933 N N . CYS A 1 370 ? 4.929 0.296 17.723 1.00 85.31 370 CYS A N 1
ATOM 2934 C CA . CYS A 1 370 ? 4.290 1.601 17.841 1.00 85.31 370 CYS A CA 1
ATOM 2935 C C . CYS A 1 370 ? 4.151 2.272 16.468 1.00 85.31 370 CYS A C 1
ATOM 2937 O O . CYS A 1 370 ? 4.856 1.923 15.508 1.00 85.31 370 CYS A O 1
ATOM 2939 N N . LEU A 1 371 ? 3.279 3.280 16.389 1.00 84.94 371 LEU A N 1
ATOM 2940 C CA . LEU A 1 371 ? 3.325 4.222 15.277 1.00 84.94 371 LEU A CA 1
ATOM 2941 C C . LEU A 1 371 ? 4.687 4.914 15.270 1.00 84.94 371 LEU A C 1
ATOM 2943 O O . LEU A 1 371 ? 5.169 5.389 16.300 1.00 84.94 371 LEU A O 1
ATOM 2947 N N . LYS A 1 372 ? 5.356 4.903 14.120 1.00 73.69 372 LYS A N 1
ATOM 2948 C CA . LYS A 1 372 ? 6.684 5.507 13.996 1.00 73.69 372 LYS A CA 1
ATOM 2949 C C . LYS A 1 372 ? 6.551 7.024 13.931 1.00 73.69 372 LYS A C 1
ATOM 2951 O O . LYS A 1 372 ? 6.098 7.537 12.914 1.00 73.69 372 LYS A O 1
ATOM 2956 N N . ALA A 1 373 ? 6.994 7.707 14.984 1.00 56.06 373 ALA A N 1
ATOM 2957 C CA . ALA A 1 373 ? 7.051 9.168 15.030 1.00 56.06 373 ALA A CA 1
ATOM 2958 C C . ALA A 1 373 ? 8.114 9.736 14.068 1.00 56.06 373 ALA A C 1
ATOM 2960 O O . ALA A 1 373 ? 7.850 10.682 13.341 1.00 56.06 373 ALA A O 1
ATOM 2961 N N . GLU A 1 374 ? 9.289 9.105 13.958 1.00 63.31 374 GLU A N 1
ATOM 2962 C CA . GLU A 1 374 ? 10.356 9.576 13.066 1.00 63.31 374 GLU A CA 1
ATOM 2963 C C . GLU A 1 374 ? 10.990 8.428 12.275 1.00 63.31 374 GLU A C 1
ATOM 2965 O O . GLU A 1 374 ? 11.362 7.383 12.817 1.00 63.31 374 GLU A O 1
ATOM 2970 N N . ILE A 1 375 ? 11.104 8.607 10.955 1.00 66.25 375 ILE A N 1
ATOM 2971 C CA . ILE A 1 375 ? 11.829 7.687 10.078 1.00 66.25 375 ILE A CA 1
ATOM 2972 C C . ILE A 1 375 ? 13.024 8.435 9.503 1.00 66.25 375 ILE A C 1
ATOM 2974 O O . ILE A 1 375 ? 12.936 9.023 8.426 1.00 66.25 375 ILE A O 1
ATOM 2978 N N . ASP A 1 376 ? 14.163 8.345 10.185 1.00 75.12 376 ASP A N 1
ATOM 2979 C CA . ASP A 1 376 ? 15.426 8.781 9.601 1.00 75.12 376 ASP A CA 1
ATOM 2980 C C . ASP A 1 376 ? 15.765 7.919 8.389 1.00 75.12 376 ASP A C 1
ATOM 2982 O O . ASP A 1 376 ? 15.821 6.678 8.436 1.00 75.12 376 ASP A O 1
ATOM 2986 N N . ARG A 1 377 ? 16.002 8.589 7.264 1.00 81.25 377 ARG A N 1
ATOM 2987 C CA . ARG A 1 377 ? 16.344 7.925 6.015 1.00 81.25 377 ARG A CA 1
ATOM 2988 C C . ARG A 1 377 ? 17.761 7.360 6.096 1.00 81.25 377 ARG A C 1
ATOM 2990 O O . ARG A 1 377 ? 18.740 8.089 6.138 1.00 81.25 377 ARG A O 1
ATOM 2997 N N . LYS A 1 378 ? 17.874 6.030 6.037 1.00 87.25 378 LYS A N 1
ATOM 2998 C CA . LYS A 1 378 ? 19.165 5.317 6.150 1.00 87.25 378 LYS A CA 1
ATOM 2999 C C . LYS A 1 378 ? 19.898 5.105 4.824 1.00 87.25 378 LYS A C 1
ATOM 3001 O O . LYS A 1 378 ? 21.058 4.711 4.829 1.00 87.25 378 LYS A O 1
ATOM 3006 N N . SER A 1 379 ? 19.215 5.272 3.691 1.00 90.56 379 SER A N 1
ATOM 3007 C CA . SER A 1 379 ? 19.814 5.087 2.364 1.00 90.56 379 SER A CA 1
ATOM 3008 C C . SER A 1 379 ? 19.080 5.876 1.277 1.00 90.56 379 SER A C 1
ATOM 3010 O O . SER A 1 379 ? 17.867 6.108 1.354 1.00 90.56 379 SER A O 1
ATOM 3012 N N . ILE A 1 380 ? 19.829 6.260 0.243 1.00 90.75 380 ILE A N 1
ATOM 3013 C CA . ILE A 1 380 ? 19.330 6.837 -1.007 1.00 90.75 380 ILE A CA 1
ATOM 3014 C C . ILE A 1 380 ? 19.848 5.974 -2.153 1.00 90.75 380 ILE A C 1
ATOM 3016 O O . ILE A 1 380 ? 21.023 5.619 -2.177 1.00 90.75 380 ILE A O 1
ATOM 3020 N N . SER A 1 381 ? 18.969 5.618 -3.088 1.00 91.69 381 SER A N 1
ATOM 3021 C CA . SER A 1 381 ? 19.344 4.856 -4.274 1.00 91.69 381 SER A CA 1
ATOM 3022 C C . SER A 1 381 ? 18.536 5.273 -5.502 1.00 91.69 381 SER A C 1
ATOM 3024 O O . SER A 1 381 ? 17.457 5.876 -5.416 1.00 91.69 381 SER A O 1
ATOM 3026 N N . CYS A 1 382 ? 19.070 4.920 -6.665 1.00 90.94 382 CYS A N 1
ATOM 3027 C CA . CYS A 1 382 ? 18.414 4.988 -7.960 1.00 90.94 382 CYS A CA 1
ATOM 3028 C C . CYS A 1 382 ? 18.608 3.635 -8.656 1.00 90.94 382 CYS A C 1
ATOM 3030 O O . CYS A 1 382 ? 19.729 3.157 -8.813 1.00 90.94 382 CYS A O 1
ATOM 3032 N N . HIS A 1 383 ? 17.508 2.992 -9.042 1.00 89.75 383 HIS A N 1
ATOM 3033 C CA . HIS A 1 383 ? 17.535 1.706 -9.734 1.00 89.75 383 HIS A CA 1
ATOM 3034 C C . HIS A 1 383 ? 16.819 1.840 -11.071 1.00 89.75 383 HIS A C 1
ATOM 3036 O O . HIS A 1 383 ? 15.712 2.379 -11.127 1.00 89.75 383 HIS A O 1
ATOM 3042 N N . VAL A 1 384 ? 17.441 1.319 -12.125 1.00 89.75 384 VAL A N 1
ATOM 3043 C CA . VAL A 1 384 ? 16.838 1.184 -13.449 1.00 89.75 384 VAL A CA 1
ATOM 3044 C C . VAL A 1 384 ? 17.212 -0.195 -13.978 1.00 89.75 384 VAL A C 1
ATOM 3046 O O . VAL A 1 384 ? 18.373 -0.455 -14.263 1.00 89.75 384 VAL A O 1
ATOM 3049 N N . ASN A 1 385 ? 16.224 -1.087 -14.053 1.00 87.75 385 ASN A N 1
ATOM 3050 C CA . ASN A 1 385 ? 16.406 -2.482 -14.481 1.00 87.75 385 ASN A CA 1
ATOM 3051 C C . ASN A 1 385 ? 15.530 -2.840 -15.694 1.00 87.75 385 ASN A C 1
ATOM 3053 O O . ASN A 1 385 ? 15.383 -4.009 -16.031 1.00 87.75 385 ASN A O 1
ATOM 3057 N N . TYR A 1 386 ? 14.903 -1.846 -16.317 1.00 84.00 386 TYR A N 1
ATOM 3058 C CA . TYR A 1 386 ? 14.057 -1.997 -17.499 1.00 84.00 386 TYR A CA 1
ATOM 3059 C C . TYR A 1 386 ? 14.699 -1.219 -18.643 1.00 84.00 386 TYR A C 1
ATOM 3061 O O . TYR A 1 386 ? 15.337 -0.212 -18.360 1.00 84.00 386 TYR A O 1
ATOM 3069 N N . GLY A 1 387 ? 14.566 -1.673 -19.891 1.00 82.25 387 GLY A N 1
ATOM 3070 C CA . GLY A 1 387 ? 15.049 -0.936 -21.068 1.00 82.25 387 GLY A CA 1
ATOM 3071 C C . GLY A 1 387 ? 16.570 -0.812 -21.225 1.00 82.25 387 GLY A C 1
ATOM 3072 O O . GLY A 1 387 ? 17.023 -0.131 -22.134 1.00 82.25 387 GLY A O 1
ATOM 3073 N N . ILE A 1 388 ? 17.373 -1.464 -20.377 1.00 85.25 388 ILE A N 1
ATOM 3074 C CA . ILE A 1 388 ? 18.838 -1.331 -20.403 1.00 85.25 388 ILE A CA 1
ATOM 3075 C C . ILE A 1 388 ? 19.443 -2.188 -21.517 1.00 85.25 388 ILE A C 1
ATOM 3077 O O . ILE A 1 388 ? 19.373 -3.418 -21.457 1.00 85.25 388 ILE A O 1
ATOM 3081 N N . ARG A 1 389 ? 20.034 -1.549 -22.530 1.00 84.12 389 ARG A N 1
ATOM 3082 C CA . ARG A 1 389 ? 20.686 -2.186 -23.683 1.00 84.12 389 ARG A CA 1
ATOM 3083 C C . ARG A 1 389 ? 21.934 -1.397 -24.075 1.00 84.12 389 ARG A C 1
ATOM 3085 O O . ARG A 1 389 ? 21.833 -0.305 -24.614 1.00 84.12 389 ARG A O 1
ATOM 3092 N N . PHE A 1 390 ? 23.106 -1.971 -23.830 1.00 85.06 390 PHE A N 1
ATOM 3093 C CA . PHE A 1 390 ? 24.384 -1.365 -24.201 1.00 85.06 390 PHE A CA 1
ATOM 3094 C C . PHE A 1 390 ? 25.061 -2.188 -25.288 1.00 85.06 390 PHE A C 1
ATOM 3096 O O . PHE A 1 390 ? 25.044 -3.418 -25.236 1.00 85.06 390 PHE A O 1
ATOM 3103 N N . THR A 1 391 ? 25.674 -1.508 -26.253 1.00 87.75 391 THR A N 1
ATOM 3104 C CA . THR A 1 391 ? 26.473 -2.146 -27.309 1.00 87.75 391 THR A CA 1
ATOM 3105 C C . THR A 1 391 ? 27.965 -1.945 -27.080 1.00 87.75 391 THR A C 1
ATOM 3107 O O . THR A 1 391 ? 28.770 -2.809 -27.426 1.00 87.75 391 THR A O 1
ATOM 3110 N N . THR A 1 392 ? 28.341 -0.836 -26.440 1.00 86.50 392 THR A N 1
ATOM 3111 C CA . THR A 1 392 ? 29.730 -0.480 -26.157 1.00 86.50 392 THR A CA 1
ATOM 3112 C C . THR A 1 392 ? 29.956 -0.180 -24.675 1.00 86.50 392 THR A C 1
ATOM 3114 O O . THR A 1 392 ? 29.030 0.121 -23.923 1.00 86.50 392 THR A O 1
ATOM 3117 N N . LEU A 1 393 ? 31.220 -0.211 -24.240 1.00 88.44 393 LEU A N 1
ATOM 3118 C CA . LEU A 1 393 ? 31.592 0.229 -22.890 1.00 88.44 393 LEU A CA 1
ATOM 3119 C C . LEU A 1 393 ? 31.285 1.720 -22.668 1.00 88.44 393 LEU A C 1
ATOM 3121 O O . LEU A 1 393 ? 30.947 2.118 -21.555 1.00 88.44 393 LEU A O 1
ATOM 3125 N N . LYS A 1 394 ? 31.371 2.530 -23.729 1.00 88.19 394 LYS A N 1
ATOM 3126 C CA . LYS A 1 394 ? 31.059 3.960 -23.687 1.00 88.19 394 LYS A CA 1
ATOM 3127 C C . LYS A 1 394 ? 29.582 4.198 -23.362 1.00 88.19 394 LYS A C 1
ATOM 3129 O O . LYS A 1 394 ? 29.281 5.116 -22.606 1.00 88.19 394 LYS A O 1
ATOM 3134 N N . ASP A 1 395 ? 28.696 3.338 -23.867 1.00 87.25 395 ASP A N 1
ATOM 3135 C CA . ASP A 1 395 ? 27.260 3.380 -23.563 1.00 87.25 395 ASP A CA 1
ATOM 3136 C C . ASP A 1 395 ? 27.014 3.199 -22.057 1.00 87.25 395 ASP A C 1
ATOM 3138 O O . ASP A 1 395 ? 26.321 3.981 -21.406 1.00 87.25 395 ASP A O 1
ATOM 3142 N N . ALA A 1 396 ? 27.659 2.182 -21.479 1.00 88.25 396 ALA A N 1
ATOM 3143 C CA . ALA A 1 396 ? 27.560 1.892 -20.055 1.00 88.25 396 ALA A CA 1
ATOM 3144 C C . ALA A 1 396 ? 28.160 3.016 -19.192 1.00 88.25 396 ALA A C 1
ATOM 3146 O O . ALA A 1 396 ? 27.592 3.362 -18.157 1.00 88.25 396 ALA A O 1
ATOM 3147 N N . GLN A 1 397 ? 29.287 3.603 -19.609 1.00 89.38 397 GLN A N 1
ATOM 3148 C CA . GLN A 1 397 ? 29.914 4.728 -18.908 1.00 89.38 397 GLN A CA 1
ATOM 3149 C C . GLN A 1 397 ? 29.008 5.963 -18.892 1.00 89.38 397 GLN A C 1
ATOM 3151 O O . GLN A 1 397 ? 28.734 6.483 -17.813 1.00 89.38 397 GLN A O 1
ATOM 3156 N N . GLY A 1 398 ? 28.478 6.378 -20.048 1.00 89.44 398 GLY A N 1
ATOM 3157 C CA . GLY A 1 398 ? 27.566 7.524 -20.122 1.00 89.44 398 GLY A CA 1
ATOM 3158 C C . GLY A 1 398 ? 26.282 7.301 -19.318 1.00 89.44 398 GLY A C 1
ATOM 3159 O O . GLY A 1 398 ? 25.804 8.200 -18.626 1.00 89.44 398 GLY A O 1
ATOM 3160 N N . PHE A 1 399 ? 25.761 6.070 -19.311 1.00 90.81 399 PHE A N 1
ATOM 3161 C CA . PHE A 1 399 ? 24.617 5.717 -18.474 1.00 90.81 399 PHE A CA 1
ATOM 3162 C C . PHE A 1 399 ? 24.927 5.831 -16.975 1.00 90.81 399 PHE A C 1
ATOM 3164 O O . PHE A 1 399 ? 24.117 6.366 -16.216 1.00 90.81 399 PHE A O 1
ATOM 3171 N N . LEU A 1 400 ? 26.089 5.336 -16.532 1.00 91.56 400 LEU A N 1
ATOM 3172 C CA . LEU A 1 400 ? 26.514 5.424 -15.132 1.00 91.56 400 LEU A CA 1
ATOM 3173 C C . LEU A 1 400 ? 26.757 6.870 -14.695 1.00 91.56 400 LEU A C 1
ATOM 3175 O O . LEU A 1 400 ? 26.423 7.211 -13.561 1.00 91.56 400 LEU A O 1
ATOM 3179 N N . GLU A 1 401 ? 27.286 7.723 -15.574 1.00 92.50 401 GLU A N 1
ATOM 3180 C CA . GLU A 1 401 ? 27.419 9.162 -15.320 1.00 92.50 401 GLU A CA 1
ATOM 3181 C C . GLU A 1 401 ? 26.047 9.792 -15.061 1.00 92.50 401 GLU A C 1
ATOM 3183 O O . GLU A 1 401 ? 25.836 10.386 -14.004 1.00 92.50 401 GLU A O 1
ATOM 3188 N N . LYS A 1 402 ? 25.066 9.561 -15.943 1.00 91.88 402 LYS A N 1
ATOM 3189 C CA . LYS A 1 402 ? 23.696 10.068 -15.755 1.00 91.88 402 LYS A CA 1
ATOM 3190 C C . LYS A 1 402 ? 22.986 9.498 -14.536 1.00 91.88 402 LYS A C 1
ATOM 3192 O O . LYS A 1 402 ? 22.308 10.227 -13.815 1.00 91.88 402 LYS A O 1
ATOM 3197 N N . GLN A 1 403 ? 23.172 8.214 -14.251 1.00 91.44 403 GLN A N 1
ATOM 3198 C CA . GLN A 1 403 ? 22.636 7.615 -13.033 1.00 91.44 403 GLN A CA 1
ATOM 3199 C C . GLN A 1 403 ? 23.278 8.222 -11.773 1.00 91.44 403 GLN A C 1
ATOM 3201 O O . GLN A 1 403 ? 22.598 8.397 -10.762 1.00 91.44 403 GLN A O 1
ATOM 3206 N N . SER A 1 404 ? 24.563 8.579 -11.837 1.00 93.44 404 SER A N 1
ATOM 3207 C CA . SER A 1 404 ? 25.272 9.250 -10.743 1.00 93.44 404 SER A CA 1
ATOM 3208 C C . SER A 1 404 ? 24.798 10.692 -10.554 1.00 93.44 404 SER A C 1
ATOM 3210 O O . SER A 1 404 ? 24.621 11.110 -9.413 1.00 93.44 404 SER A O 1
ATOM 3212 N N . GLU A 1 405 ? 24.530 11.431 -11.637 1.00 93.38 405 GLU A N 1
ATOM 3213 C CA . GLU A 1 405 ? 23.911 12.766 -11.589 1.00 93.38 405 GLU A CA 1
ATOM 3214 C C . GLU A 1 405 ? 22.531 12.717 -10.911 1.00 93.38 405 GLU A C 1
ATOM 3216 O O . GLU A 1 405 ? 22.253 13.505 -10.008 1.00 93.38 405 GLU A O 1
ATOM 3221 N N . GLU 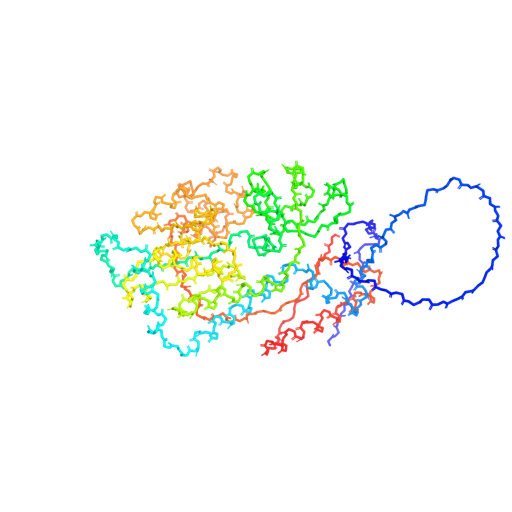A 1 406 ? 21.684 11.750 -11.280 1.00 92.25 406 GLU A N 1
ATOM 3222 C CA . GLU A 1 406 ? 20.373 11.549 -10.650 1.00 92.25 406 GLU A CA 1
ATOM 3223 C C . GLU A 1 406 ? 20.498 11.187 -9.160 1.00 92.25 406 GLU A C 1
ATOM 3225 O O . GLU A 1 406 ? 19.743 11.692 -8.325 1.00 92.25 406 GLU A O 1
ATOM 3230 N N . LEU A 1 407 ? 21.458 10.329 -8.792 1.00 93.56 407 LEU A N 1
ATOM 3231 C CA . LEU A 1 407 ? 21.722 10.008 -7.389 1.00 93.56 407 LEU A CA 1
ATOM 3232 C C . LEU A 1 407 ? 22.172 11.248 -6.609 1.00 93.56 407 LEU A C 1
ATOM 3234 O O . LEU A 1 407 ? 21.657 11.494 -5.517 1.00 93.56 407 LEU A O 1
ATOM 3238 N N . ALA A 1 408 ? 23.093 12.030 -7.176 1.00 94.06 408 ALA A N 1
ATOM 3239 C CA . ALA A 1 408 ? 23.591 13.262 -6.580 1.00 94.06 408 ALA A CA 1
ATOM 3240 C C . ALA A 1 408 ? 22.457 14.273 -6.376 1.00 94.06 408 ALA A C 1
ATOM 3242 O O . ALA A 1 408 ? 22.306 14.793 -5.274 1.00 94.06 408 ALA A O 1
ATOM 3243 N N . LYS A 1 409 ? 21.590 14.461 -7.379 1.00 92.94 409 LYS A N 1
ATOM 3244 C CA . LYS A 1 409 ? 20.393 15.303 -7.266 1.00 92.94 409 LYS A CA 1
ATOM 3245 C C . LYS A 1 409 ? 19.503 14.861 -6.105 1.00 92.94 409 LYS A C 1
ATOM 3247 O O . LYS A 1 409 ? 19.163 15.675 -5.253 1.00 92.94 409 LYS A O 1
ATOM 3252 N N . ARG A 1 410 ? 19.192 13.563 -5.996 1.00 91.44 410 ARG A N 1
ATOM 3253 C CA . ARG A 1 410 ? 18.395 13.033 -4.872 1.00 91.44 410 ARG A CA 1
ATOM 3254 C C . ARG A 1 410 ? 19.062 13.263 -3.521 1.00 91.44 410 ARG A C 1
ATOM 3256 O O . ARG A 1 410 ? 18.359 13.495 -2.542 1.00 91.44 410 ARG A O 1
ATOM 3263 N N . MET A 1 411 ? 20.385 13.157 -3.443 1.00 92.12 411 MET A N 1
ATOM 3264 C CA . MET A 1 411 ? 21.132 13.442 -2.217 1.00 92.12 411 MET A CA 1
ATOM 3265 C C . MET A 1 411 ? 21.051 14.923 -1.843 1.00 92.12 411 MET A C 1
ATOM 3267 O O . MET A 1 411 ? 20.738 15.223 -0.692 1.00 92.12 411 MET A O 1
ATOM 3271 N N . SER A 1 412 ? 21.228 15.828 -2.809 1.00 93.44 412 SER A N 1
ATOM 3272 C CA . SER A 1 412 ? 21.076 17.274 -2.615 1.00 93.44 412 SER A CA 1
ATOM 3273 C C . SER A 1 412 ? 19.658 17.660 -2.191 1.00 93.44 412 SER A C 1
ATOM 3275 O O . SER A 1 412 ? 19.502 18.368 -1.201 1.00 93.44 412 SER A O 1
ATOM 3277 N N . ASP A 1 413 ? 18.630 17.129 -2.859 1.00 88.69 413 ASP A N 1
ATOM 3278 C CA . ASP A 1 413 ? 17.218 17.379 -2.528 1.00 88.69 413 ASP A CA 1
ATOM 3279 C C . ASP A 1 413 ? 16.860 16.919 -1.104 1.00 88.69 413 ASP A C 1
ATOM 3281 O O . ASP A 1 413 ? 15.959 17.464 -0.473 1.00 88.69 413 ASP A O 1
ATOM 3285 N N . ASN A 1 414 ? 17.558 15.898 -0.594 1.00 86.31 414 ASN A N 1
ATOM 3286 C CA . ASN A 1 414 ? 17.375 15.376 0.762 1.00 86.31 414 ASN A CA 1
ATOM 3287 C C . ASN A 1 414 ? 18.394 15.945 1.764 1.00 86.31 414 ASN A C 1
ATOM 3289 O O . ASN A 1 414 ? 18.354 15.548 2.922 1.00 86.31 414 ASN A O 1
ATOM 3293 N N . GLN A 1 415 ? 19.293 16.841 1.337 1.00 90.12 415 GLN A N 1
ATOM 3294 C CA . GLN A 1 415 ? 20.338 17.454 2.167 1.00 90.12 415 GLN A CA 1
ATOM 3295 C C . GLN A 1 415 ? 21.217 16.430 2.910 1.00 90.12 415 GLN A C 1
ATOM 3297 O O . GLN A 1 415 ? 21.524 16.591 4.090 1.00 90.12 415 GLN A O 1
ATOM 3302 N N . VAL A 1 416 ? 21.628 15.357 2.224 1.00 90.19 416 VAL A N 1
ATOM 3303 C CA . VAL A 1 416 ? 22.475 14.300 2.805 1.00 90.19 416 VAL A CA 1
ATOM 3304 C C . VAL A 1 416 ? 23.746 14.040 2.004 1.00 90.19 416 VAL A C 1
ATOM 3306 O O . VAL A 1 416 ? 23.801 14.239 0.793 1.00 90.19 416 VAL A O 1
ATOM 3309 N N . GLU A 1 417 ? 24.744 13.479 2.684 1.00 91.44 417 GLU A N 1
ATOM 3310 C CA . GLU A 1 417 ? 25.995 12.991 2.100 1.00 91.44 417 GLU A CA 1
ATOM 3311 C C . GLU A 1 417 ? 26.147 11.476 2.308 1.00 91.44 417 GLU A C 1
ATOM 3313 O O . GLU A 1 417 ? 25.567 10.890 3.227 1.00 91.44 417 GLU A O 1
ATOM 3318 N N . ALA A 1 418 ? 26.941 10.816 1.460 1.00 90.19 418 ALA A N 1
ATOM 3319 C CA . ALA A 1 418 ? 27.149 9.371 1.512 1.00 90.19 418 ALA A CA 1
ATOM 3320 C C . ALA A 1 418 ? 28.603 9.028 1.855 1.00 90.19 418 ALA A C 1
ATOM 3322 O O . ALA A 1 418 ? 29.533 9.484 1.197 1.00 90.19 418 ALA A O 1
ATOM 3323 N N . LYS A 1 419 ? 28.795 8.149 2.846 1.00 92.12 419 LYS A N 1
ATOM 3324 C CA . LYS A 1 419 ? 30.107 7.550 3.164 1.00 92.12 419 LYS A CA 1
ATOM 3325 C C . LYS A 1 419 ? 30.398 6.284 2.356 1.00 92.12 419 LYS A C 1
ATOM 3327 O O . LYS A 1 419 ? 31.554 5.937 2.141 1.00 92.12 419 LYS A O 1
ATOM 3332 N N . HIS A 1 420 ? 29.350 5.582 1.931 1.00 93.38 420 HIS A N 1
ATOM 3333 C CA . HIS A 1 420 ? 29.444 4.312 1.220 1.00 93.38 420 HIS A CA 1
ATOM 3334 C C . HIS A 1 420 ? 28.567 4.351 -0.026 1.00 93.38 420 HIS A C 1
ATOM 3336 O O . HIS A 1 420 ? 27.391 4.701 0.051 1.00 93.38 420 HIS A O 1
ATOM 3342 N N . ILE A 1 421 ? 29.140 3.952 -1.160 1.00 92.75 421 ILE A N 1
ATOM 3343 C CA . ILE A 1 421 ? 28.446 3.840 -2.444 1.00 92.75 421 ILE A CA 1
ATOM 3344 C C . ILE A 1 421 ? 28.503 2.377 -2.871 1.00 92.75 421 ILE A C 1
ATOM 3346 O O . ILE A 1 421 ? 29.538 1.725 -2.756 1.00 92.75 421 ILE A O 1
ATOM 3350 N N . THR A 1 422 ? 27.376 1.846 -3.336 1.00 93.12 422 THR A N 1
ATOM 3351 C CA . THR A 1 422 ? 27.273 0.472 -3.835 1.00 93.12 422 THR A CA 1
ATOM 3352 C C . THR A 1 422 ? 26.747 0.498 -5.260 1.00 93.12 422 THR A C 1
ATOM 3354 O O . THR A 1 422 ? 25.651 0.998 -5.502 1.00 93.12 422 THR A O 1
ATOM 3357 N N . LEU A 1 423 ? 27.505 -0.084 -6.188 1.00 91.31 423 LEU A N 1
ATOM 3358 C CA . LEU A 1 423 ? 27.039 -0.365 -7.540 1.00 91.31 423 LEU A CA 1
ATOM 3359 C C . LEU A 1 423 ? 26.468 -1.784 -7.579 1.00 91.31 423 LEU A C 1
ATOM 3361 O O . LEU A 1 423 ? 27.154 -2.742 -7.224 1.00 91.31 423 LEU A O 1
ATOM 3365 N N . LYS A 1 424 ? 25.216 -1.921 -8.018 1.00 89.69 424 LYS A N 1
ATOM 3366 C CA . LYS A 1 424 ? 24.575 -3.220 -8.238 1.00 89.69 424 LYS A CA 1
ATOM 3367 C C . LYS A 1 424 ? 24.227 -3.365 -9.711 1.00 89.69 424 LYS A C 1
ATOM 3369 O O . LYS A 1 424 ? 23.455 -2.568 -10.236 1.00 89.69 424 LYS A O 1
ATOM 3374 N N . LEU A 1 425 ? 24.756 -4.410 -10.336 1.00 86.19 425 LEU A N 1
ATOM 3375 C CA . LEU A 1 425 ? 24.504 -4.750 -11.732 1.00 86.19 425 LEU A CA 1
ATOM 3376 C C . LEU A 1 425 ? 23.660 -6.023 -11.806 1.00 86.19 425 LEU A C 1
ATOM 3378 O O . LEU A 1 425 ? 23.878 -6.964 -11.043 1.00 86.19 425 LEU A O 1
ATOM 3382 N N . MET A 1 426 ? 22.693 -6.032 -12.718 1.00 82.12 426 MET A N 1
ATOM 3383 C CA . MET A 1 426 ? 21.933 -7.223 -13.084 1.00 82.12 426 MET A CA 1
ATOM 3384 C C . MET A 1 426 ? 22.520 -7.757 -14.388 1.00 82.12 426 MET A C 1
ATOM 3386 O O . MET A 1 426 ? 22.444 -7.084 -15.413 1.00 82.12 426 MET A O 1
ATOM 3390 N N . VAL A 1 427 ? 23.127 -8.939 -14.327 1.00 81.88 427 VAL A N 1
ATOM 3391 C CA . VAL A 1 427 ? 23.663 -9.653 -15.491 1.00 81.88 427 VAL A CA 1
ATOM 3392 C C . VAL A 1 427 ? 22.831 -10.920 -15.642 1.00 81.88 427 VAL A C 1
ATOM 3394 O O . VAL A 1 427 ? 22.629 -11.624 -14.651 1.00 81.88 427 VAL A O 1
ATOM 3397 N N . PHE A 1 428 ? 22.295 -11.139 -16.840 1.00 58.81 428 PHE A N 1
ATOM 3398 C CA . PHE A 1 428 ? 21.433 -12.275 -17.166 1.00 58.81 428 PHE A CA 1
ATOM 3399 C C . PHE A 1 428 ? 22.205 -13.358 -17.907 1.00 58.81 428 PHE A C 1
ATOM 3401 O O . PHE A 1 428 ? 23.051 -12.986 -18.755 1.00 58.81 428 PHE A O 1
#

Organism: Trichinella pseudospiralis (NCBI:txid6337)

pLDDT: mean 82.34, std 22.1, range [21.61, 98.69]

Foldseek 3Di:
DDDDDDDDPDPDDDPPDDFFQFDDDDDDDDDDDDDDDDDDDDDDDDDDDPDPPTDTDALLPLPCDVVSCCVQDPVNLFVVLLVVLQVVLLVLLVDDDDLPVVLVVLLVVLCVVPVDDDPPPPVLPLPFKKKKKKFFALQQCQQCCVVPVVCPPHWEFEWPDDPPDLVVQLPAQIFTQGIHVNLVVLVDDGRDGRNVSCVSPVRYHYDYGDSVSLSVLLVVLSVLVSSNDSQKARDTSGMIMHTCSVSCVVNVDDPVSVVVVSQVVSCVVRVTGMFMAMESDPLRRQQQSVVQPDRGYDYQDPVRLQVSLQAAFLCSGPPCDPVNNVVCVVVVNTGLVSLLVDDLVVLCVPPNNVVSVVSNCSSRVHDPDGRDSDDDDPDFADDDDTSDDDDDPVSVVSSVVSRVVVSVVVCVVVVHDDPDDDDDDDDD

Secondary structure (DSSP, 8-state):
------------PPPS-S-PBP----------------------------------B-TT-TTTHHHHHHHH-HHHHHHHHHHHHHHHHHHHHHS----HHHHHHHHHHHHHH-TT---------TT---EEEEEETTHHHHHHGGG-GGGTTS-EEE----TT-HHHHHT---B-SEE-HHHHHTT--TT-BHHHHHHH-TTPEEE---HHHHHHHHHHHHHHHHTT-S-EEE-SSSEEEEE-HHHHHHH---HHHHHHHHHHHHHHHHS--EEEEEESSHHHHHHHHHHH-SS-EEE--TTTHHHHHHHSBGGGSTT--HHHHHHHHTTT--BHHHHHHS-HHHHHHHH-HHHHHHHHHHHTT---PPP-S------------SS---SSHHHHHHHHHHHHHHHHHHHHHTT---S---------

Radius of gyration: 26.51 Å; chains: 1; bounding box: 71×52×93 Å

InterPro domains:
  IPR001126 UmuC domain [PF00817] (134-290)
  IPR001126 UmuC domain [PS50173] (131-321)
  IPR017961 DNA polymerase, Y-family, little finger domain [PF11799] (377-426)
  IPR036775 DNA polymerase, Y-family, little finger domain superfamily [G3DSA:3.30.1490.100] (379-428)
  IPR036775 DNA polymerase, Y-family, little finger domain superfamily [SSF100879] (377-425)
  IPR043128 Reverse transcriptase/Diguanylate cyclase domain [G3DSA:3.30.70.270] (131-300)
  IPR043502 DNA/RNA polymerase superfamily [SSF56672] (126-369)
  IPR053848 DNA polymerase IV/DNA polymerase iota-like, thumb domain [PF21999] (316-367)